Protein AF-0000000080189695 (afdb_homodimer)

InterPro domains:
  IPR000515 ABC transporter type 1, transmembrane domain MetI-like [PF00528] (113-312)
  IPR000515 ABC transporter type 1, transmembrane domain MetI-like [PS50928] (95-300)
  IPR000515 ABC transporter type 1, transmembrane domain MetI-like [cd06261] (98-298)
  IPR035906 MetI-like superfamily [G3DSA:1.10.3720.10] (83-314)
  IPR035906 MetI-like superfamily [SSF161098] (92-296)
  IPR045621 ABC transporter type 1, GsiC-like, N-terminal domain [PF19300] (1-76)

Structure (mmCIF, N/CA/C/O backbone):
data_AF-0000000080189695-model_v1
#
loop_
_entity.id
_entity.type
_entity.pdbx_description
1 polymer 'Peptide/nickel transport system permease protein'
#
loop_
_atom_site.group_PDB
_atom_site.id
_atom_site.type_symbol
_atom_site.label_atom_id
_atom_site.label_alt_id
_atom_site.label_comp_id
_atom_site.label_asym_id
_atom_site.label_entity_id
_atom_site.label_seq_id
_atom_site.pdbx_PDB_ins_code
_atom_site.Cartn_x
_atom_site.Cartn_y
_atom_site.Cartn_z
_atom_site.occupancy
_atom_site.B_iso_or_equiv
_atom_site.auth_seq_id
_atom_site.auth_comp_id
_atom_site.auth_asym_id
_atom_site.auth_atom_id
_atom_site.pdbx_PDB_model_num
ATOM 1 N N . MET A 1 1 ? -15.633 10.883 25.984 1 73.75 1 MET A N 1
ATOM 2 C CA . MET A 1 1 ? -14.945 9.695 25.484 1 73.75 1 MET A CA 1
ATOM 3 C C . MET A 1 1 ? -15.938 8.68 24.938 1 73.75 1 MET A C 1
ATOM 5 O O . MET A 1 1 ? -15.805 8.25 23.781 1 73.75 1 MET A O 1
ATOM 9 N N . TRP A 1 2 ? -17 8.398 25.734 1 78.5 2 TRP A N 1
ATOM 10 C CA . TRP A 1 2 ? -17.953 7.379 25.312 1 78.5 2 TRP A CA 1
ATOM 11 C C . TRP A 1 2 ? -18.719 7.836 24.062 1 78.5 2 TRP A C 1
ATOM 13 O O . TRP A 1 2 ? -18.984 7.039 23.156 1 78.5 2 TRP A O 1
ATOM 23 N N . ARG A 1 3 ? -19.047 9.078 24.062 1 78.56 3 ARG A N 1
ATOM 24 C CA . ARG A 1 3 ? -19.75 9.594 22.906 1 78.56 3 ARG A CA 1
ATOM 25 C C . ARG A 1 3 ? -18.875 9.555 21.656 1 78.56 3 ARG A C 1
ATOM 27 O O . ARG A 1 3 ? -19.344 9.258 20.562 1 78.56 3 ARG A O 1
ATOM 34 N N . TYR A 1 4 ? -17.625 9.828 21.953 1 77.44 4 TYR A N 1
ATOM 35 C CA . TYR A 1 4 ? -16.656 9.789 20.859 1 77.44 4 TYR A CA 1
ATOM 36 C C . TYR A 1 4 ? -16.484 8.375 20.328 1 77.44 4 TYR A C 1
ATOM 38 O O . TYR A 1 4 ? -16.516 8.156 19.109 1 77.44 4 TYR A O 1
ATOM 46 N N . ILE A 1 5 ? -16.422 7.496 21.188 1 80.31 5 ILE A N 1
ATOM 47 C CA . ILE A 1 5 ? -16.234 6.098 20.812 1 80.31 5 ILE A CA 1
ATOM 48 C C . ILE A 1 5 ? -17.484 5.582 20.109 1 80.31 5 ILE A C 1
ATOM 50 O O . ILE A 1 5 ? -17.391 4.848 19.125 1 80.31 5 ILE A O 1
ATOM 54 N N . ALA A 1 6 ? -18.625 6.02 20.625 1 85.06 6 ALA A N 1
ATOM 55 C CA . ALA A 1 6 ? -19.891 5.594 20.016 1 85.06 6 ALA A CA 1
ATOM 56 C C . ALA A 1 6 ? -20.016 6.133 18.594 1 85.06 6 ALA A C 1
ATOM 58 O O . ALA A 1 6 ? -20.469 5.418 17.688 1 85.06 6 ALA A O 1
ATOM 59 N N . LYS A 1 7 ? -19.625 7.324 18.438 1 82.94 7 LYS A N 1
ATOM 60 C CA . LYS A 1 7 ? -19.703 7.938 17.109 1 82.94 7 LYS A CA 1
ATOM 61 C C . LYS A 1 7 ? -18.75 7.258 16.141 1 82.94 7 LYS A C 1
ATOM 63 O O . LYS A 1 7 ? -19.109 6.984 14.992 1 82.94 7 LYS A O 1
ATOM 68 N N . ARG A 1 8 ? -17.609 6.98 16.641 1 80.75 8 ARG A N 1
ATOM 69 C CA . ARG A 1 8 ? -16.609 6.336 15.805 1 80.75 8 ARG A CA 1
ATOM 70 C C . ARG A 1 8 ? -17.016 4.906 15.469 1 80.75 8 ARG A C 1
ATOM 72 O O . ARG A 1 8 ? -16.781 4.434 14.352 1 80.75 8 ARG A O 1
ATOM 79 N N . THR A 1 9 ? -17.562 4.32 16.453 1 86.38 9 THR A N 1
ATOM 80 C CA . THR A 1 9 ? -18.031 2.957 16.234 1 86.38 9 THR A CA 1
ATOM 81 C C . THR A 1 9 ? -19.188 2.932 15.242 1 86.38 9 THR A C 1
ATOM 83 O O . THR A 1 9 ? -19.266 2.047 14.383 1 86.38 9 THR A O 1
ATOM 86 N N . GLY A 1 10 ? -20.125 3.859 15.367 1 87.19 10 GLY A N 1
ATOM 87 C CA . GLY A 1 10 ? -21.203 3.973 14.406 1 87.19 10 GLY A CA 1
ATOM 88 C C . GLY A 1 10 ? -20.734 4.18 12.984 1 87.19 10 GLY A C 1
ATOM 89 O O . GLY A 1 10 ? -21.25 3.559 12.055 1 87.19 10 GLY A O 1
ATOM 90 N N . HIS A 1 11 ? -19.734 4.988 12.828 1 83.06 11 HIS A N 1
ATOM 91 C CA . HIS A 1 11 ? -19.141 5.223 11.523 1 83.06 11 HIS A CA 1
ATOM 92 C C . HIS A 1 11 ? -18.5 3.955 10.977 1 83.06 11 HIS A C 1
ATOM 94 O O . HIS A 1 11 ? -18.625 3.646 9.789 1 83.06 11 HIS A O 1
ATOM 100 N N . ALA A 1 12 ? -17.812 3.311 11.852 1 86.31 12 ALA A N 1
ATOM 101 C CA . ALA A 1 12 ? -17.156 2.07 11.453 1 86.31 12 ALA A CA 1
ATOM 102 C C . ALA A 1 12 ? -18.172 1.032 10.984 1 86.31 12 ALA A C 1
ATOM 104 O O . ALA A 1 12 ? -17.938 0.348 9.984 1 86.31 12 ALA A O 1
ATOM 105 N N . ILE A 1 13 ? -19.219 0.946 11.695 1 89.25 13 ILE A N 1
ATOM 106 C CA . ILE A 1 13 ? -20.266 -0.007 11.352 1 89.25 13 ILE A CA 1
ATOM 107 C C . ILE A 1 13 ? -20.875 0.36 10 1 89.25 13 ILE A C 1
ATOM 109 O O . ILE A 1 13 ? -21.125 -0.514 9.164 1 89.25 13 ILE A O 1
ATOM 113 N N . PHE A 1 14 ? -21.078 1.557 9.773 1 89.5 14 PHE A N 1
ATOM 114 C CA . PHE A 1 14 ? -21.656 2.02 8.516 1 89.5 14 PHE A CA 1
ATOM 115 C C . PHE A 1 14 ? -20.719 1.722 7.355 1 89.5 14 PHE A C 1
ATOM 117 O O . PHE A 1 14 ? -21.156 1.272 6.293 1 89.5 14 PHE A O 1
ATOM 124 N N . VAL A 1 15 ? -19.5 1.982 7.578 1 86.81 15 VAL A N 1
ATOM 125 C CA . VAL A 1 15 ? -18.516 1.714 6.547 1 86.81 15 VAL A CA 1
ATOM 126 C C . VAL A 1 15 ? -18.469 0.219 6.238 1 86.81 15 VAL A C 1
ATOM 128 O O . VAL A 1 15 ? -18.422 -0.181 5.074 1 86.81 15 VAL A O 1
ATOM 131 N N . MET A 1 16 ? -18.484 -0.582 7.281 1 90.81 16 MET A N 1
ATOM 132 C CA . MET A 1 16 ? -18.469 -2.029 7.086 1 90.81 16 MET A CA 1
ATOM 133 C C . MET A 1 16 ? -19.703 -2.484 6.312 1 90.81 16 MET A C 1
ATOM 135 O O . MET A 1 16 ? -19.625 -3.404 5.496 1 90.81 16 MET A O 1
ATOM 139 N N . TRP A 1 17 ? -20.766 -1.904 6.648 1 92.75 17 TRP A N 1
ATOM 140 C CA . TRP A 1 17 ? -21.984 -2.227 5.922 1 92.75 17 TRP A CA 1
ATOM 141 C C . TRP A 1 17 ? -21.859 -1.871 4.445 1 92.75 17 TRP A C 1
ATOM 143 O O . TRP A 1 17 ? -22.281 -2.635 3.576 1 92.75 17 TRP A O 1
ATOM 153 N N . MET A 1 18 ? -21.312 -0.799 4.168 1 89.88 18 MET A N 1
ATOM 154 C CA . MET A 1 18 ? -21.109 -0.382 2.781 1 89.88 18 MET A CA 1
ATOM 155 C C . MET A 1 18 ? -20.172 -1.336 2.051 1 89.88 18 MET A C 1
ATOM 157 O O . MET A 1 18 ? -20.406 -1.673 0.888 1 89.88 18 MET A O 1
ATOM 161 N N . VAL A 1 19 ? -19.141 -1.688 2.721 1 89.31 19 VAL A N 1
ATOM 162 C CA . VAL A 1 19 ? -18.203 -2.641 2.133 1 89.31 19 VAL A CA 1
ATOM 163 C C . VAL A 1 19 ? -18.906 -3.971 1.88 1 89.31 19 VAL A C 1
ATOM 165 O O . VAL A 1 19 ? -18.75 -4.57 0.814 1 89.31 19 VAL A O 1
ATOM 168 N N . ALA A 1 20 ? -19.641 -4.398 2.855 1 91.81 20 ALA A N 1
ATOM 169 C CA . ALA A 1 20 ? -20.406 -5.641 2.717 1 91.81 20 ALA A CA 1
ATOM 170 C C . ALA A 1 20 ? -21.359 -5.574 1.525 1 91.81 20 ALA A C 1
ATOM 172 O O . ALA A 1 20 ? -21.469 -6.535 0.762 1 91.81 20 ALA A O 1
ATOM 173 N N . THR A 1 21 ? -22.016 -4.516 1.396 1 91.38 21 THR A N 1
ATOM 174 C CA . THR A 1 21 ? -22.953 -4.328 0.299 1 91.38 21 THR A CA 1
ATOM 175 C C . THR A 1 21 ? -22.234 -4.352 -1.045 1 91.38 21 THR A C 1
ATOM 177 O O . THR A 1 21 ? -22.703 -4.977 -1.997 1 91.38 21 THR A O 1
ATOM 180 N N . THR A 1 22 ? -21.141 -3.701 -1.065 1 87.12 22 THR A N 1
ATOM 181 C CA . THR A 1 22 ? -20.359 -3.66 -2.301 1 87.12 22 THR A CA 1
ATOM 182 C C . THR A 1 22 ? -19.875 -5.055 -2.676 1 87.12 22 THR A C 1
ATOM 184 O O . THR A 1 22 ? -19.922 -5.445 -3.846 1 87.12 22 THR A O 1
ATOM 187 N N . VAL A 1 23 ? -19.391 -5.766 -1.712 1 87.06 23 VAL A N 1
ATOM 188 C CA . VAL A 1 23 ? -18.891 -7.117 -1.943 1 87.06 23 VAL A CA 1
ATOM 189 C C . VAL A 1 23 ? -20.031 -8.016 -2.414 1 87.06 23 VAL A C 1
ATOM 191 O O . VAL A 1 23 ? -19.859 -8.812 -3.334 1 87.06 23 VAL A O 1
ATOM 194 N N . PHE A 1 24 ? -21.219 -7.926 -1.774 1 87.69 24 PHE A N 1
ATOM 195 C CA . PHE A 1 24 ? -22.391 -8.711 -2.137 1 87.69 24 PHE A CA 1
ATOM 196 C C . PHE A 1 24 ? -22.797 -8.438 -3.578 1 87.69 24 PHE A C 1
ATOM 198 O O . PHE A 1 24 ? -22.969 -9.367 -4.367 1 87.69 24 PHE A O 1
ATOM 205 N N . VAL A 1 25 ? -22.891 -7.215 -3.914 1 83.38 25 VAL A N 1
ATOM 206 C CA . VAL A 1 25 ? -23.359 -6.832 -5.246 1 83.38 25 VAL A CA 1
ATOM 207 C C . VAL A 1 25 ? -22.281 -7.172 -6.281 1 83.38 25 VAL A C 1
ATOM 209 O O . VAL A 1 25 ? -22.609 -7.652 -7.375 1 83.38 25 VAL A O 1
ATOM 212 N N . GLY A 1 26 ? -21.125 -6.883 -5.965 1 78.69 26 GLY A N 1
ATOM 213 C CA . GLY A 1 26 ? -20.031 -7.133 -6.891 1 78.69 26 GLY A CA 1
ATOM 214 C C . GLY A 1 26 ? -19.906 -8.594 -7.281 1 78.69 26 GLY A C 1
ATOM 215 O O . GLY A 1 26 ? -19.781 -8.922 -8.469 1 78.69 26 GLY A O 1
ATOM 216 N N . LEU A 1 27 ? -19.938 -9.406 -6.379 1 75.69 27 LEU A N 1
ATOM 217 C CA . LEU A 1 27 ? -19.719 -10.82 -6.645 1 75.69 27 LEU A CA 1
ATOM 218 C C . LEU A 1 27 ? -20.938 -11.445 -7.316 1 75.69 27 LEU A C 1
ATOM 220 O O . LEU A 1 27 ? -20.812 -12.414 -8.07 1 75.69 27 LEU A O 1
ATOM 224 N N . ARG A 1 28 ? -22.047 -10.969 -7.078 1 76.5 28 ARG A N 1
ATOM 225 C CA . ARG A 1 28 ? -23.266 -11.5 -7.703 1 76.5 28 ARG A CA 1
ATOM 226 C C . ARG A 1 28 ? -23.469 -10.898 -9.094 1 76.5 28 ARG A C 1
ATOM 228 O O . ARG A 1 28 ? -24.281 -11.391 -9.875 1 76.5 28 ARG A O 1
ATOM 235 N N . SER A 1 29 ? -22.656 -9.914 -9.352 1 73.5 29 SER A N 1
ATOM 236 C CA . SER A 1 29 ? -22.75 -9.312 -10.68 1 73.5 29 SER A CA 1
ATOM 237 C C . SER A 1 29 ? -21.828 -10.016 -11.664 1 73.5 29 SER A C 1
ATOM 239 O O . SER A 1 29 ? -21.797 -9.68 -12.852 1 73.5 29 SER A O 1
ATOM 241 N N . VAL A 1 30 ? -20.984 -10.938 -11.211 1 65.75 30 VAL A N 1
ATOM 242 C CA . VAL A 1 30 ? -20.078 -11.68 -12.086 1 65.75 30 VAL A CA 1
ATOM 243 C C . VAL A 1 30 ? -20.891 -12.555 -13.039 1 65.75 30 VAL A C 1
ATOM 245 O O . VAL A 1 30 ? -21.75 -13.32 -12.609 1 65.75 30 VAL A O 1
ATOM 248 N N . PRO A 1 31 ? -20.656 -12.234 -14.383 1 60.47 31 PRO A N 1
ATOM 249 C CA . PRO A 1 31 ? -21.391 -13.031 -15.375 1 60.47 31 PRO A CA 1
ATOM 250 C C . PRO A 1 31 ? -21.141 -14.531 -15.227 1 60.47 31 PRO A C 1
ATOM 252 O O . PRO A 1 31 ? -19.984 -14.953 -15.031 1 60.47 31 PRO A O 1
ATOM 255 N N . GLY A 1 32 ? -22.094 -15.406 -15.609 1 57.28 32 GLY A N 1
ATOM 256 C CA . GLY A 1 32 ? -22.094 -16.859 -15.5 1 57.28 32 GLY A CA 1
ATOM 257 C C . GLY A 1 32 ? -22.281 -17.344 -14.078 1 57.28 32 GLY A C 1
ATOM 258 O O . GLY A 1 32 ? -22.594 -18.516 -13.852 1 57.28 32 GLY A O 1
ATOM 259 N N . GLY A 1 33 ? -22.281 -16.359 -13.203 1 56.44 33 GLY A N 1
ATOM 260 C CA . GLY A 1 33 ? -22.656 -16.547 -11.805 1 56.44 33 GLY A CA 1
ATOM 261 C C . GLY A 1 33 ? -21.656 -17.375 -11.031 1 56.44 33 GLY A C 1
ATOM 262 O O . GLY A 1 33 ? -20.781 -18.016 -11.617 1 56.44 33 GLY A O 1
ATOM 263 N N . PRO A 1 34 ? -21.562 -17.156 -9.766 1 54.59 34 PRO A N 1
ATOM 264 C CA . PRO A 1 34 ? -20.672 -17.984 -8.938 1 54.59 34 PRO A CA 1
ATOM 265 C C . PRO A 1 34 ? -20.812 -19.469 -9.234 1 54.59 34 PRO A C 1
ATOM 267 O O . PRO A 1 34 ? -19.828 -20.219 -9.156 1 54.59 34 PRO A O 1
ATOM 270 N N . VAL A 1 35 ? -21.953 -19.688 -9.688 1 53.25 35 VAL A N 1
ATOM 271 C CA . VAL A 1 35 ? -22.25 -21.109 -9.875 1 53.25 35 VAL A CA 1
ATOM 272 C C . VAL A 1 35 ? -21.484 -21.641 -11.078 1 53.25 35 VAL A C 1
ATOM 274 O O . VAL A 1 35 ? -20.906 -22.734 -11.016 1 53.25 35 VAL A O 1
ATOM 277 N N . ARG A 1 36 ? -21.547 -20.906 -12.07 1 55.81 36 ARG A N 1
ATOM 278 C CA . ARG A 1 36 ? -20.812 -21.406 -13.234 1 55.81 36 ARG A CA 1
ATOM 279 C C . ARG A 1 36 ? -19.312 -21.375 -12.992 1 55.81 36 ARG A C 1
ATOM 281 O O . ARG A 1 36 ? -18.578 -22.234 -13.492 1 55.81 36 ARG A O 1
ATOM 288 N N . ALA A 1 37 ? -18.984 -20.438 -12.383 1 54.41 37 ALA A N 1
ATOM 289 C CA . ALA A 1 37 ? -17.562 -20.406 -12.031 1 54.41 37 ALA A CA 1
ATOM 290 C C . ALA A 1 37 ? -17.188 -21.594 -11.156 1 54.41 37 ALA A C 1
ATOM 292 O O . ALA A 1 37 ? -16.078 -22.109 -11.25 1 54.41 37 ALA A O 1
ATOM 293 N N . MET A 1 38 ? -18.141 -22.031 -10.312 1 52.19 38 MET A N 1
ATOM 294 C CA . MET A 1 38 ? -17.953 -23.141 -9.398 1 52.19 38 MET A CA 1
ATOM 295 C C . MET A 1 38 ? -17.984 -24.484 -10.141 1 52.19 38 MET A C 1
ATOM 297 O O . MET A 1 38 ? -17.203 -25.391 -9.836 1 52.19 38 MET A O 1
ATOM 301 N N . LEU A 1 39 ? -18.922 -24.562 -10.984 1 53.69 39 LEU A N 1
ATOM 302 C CA . LEU A 1 39 ? -19.172 -25.875 -11.586 1 53.69 39 LEU A CA 1
ATOM 303 C C . LEU A 1 39 ? -18.359 -26.047 -12.867 1 53.69 39 LEU A C 1
ATOM 305 O O . LEU A 1 39 ? -18.188 -27.172 -13.344 1 53.69 39 LEU A O 1
ATOM 309 N N . GLY A 1 40 ? -17.562 -24.984 -13.078 1 53.72 40 GLY A N 1
ATOM 310 C CA . GLY A 1 40 ? -16.828 -25.078 -14.328 1 53.72 40 GLY A CA 1
ATOM 311 C C . GLY A 1 40 ? -17.703 -24.984 -15.555 1 53.72 40 GLY A C 1
ATOM 312 O O . GLY A 1 40 ? -18.922 -25.047 -15.461 1 53.72 40 GLY A O 1
ATOM 313 N N . GLN A 1 41 ? -17.109 -24.719 -16.594 1 55.5 41 GLN A N 1
ATOM 314 C CA . GLN A 1 41 ? -17.781 -24.531 -17.891 1 55.5 41 GLN A CA 1
ATOM 315 C C . GLN A 1 41 ? -18.5 -25.812 -18.297 1 55.5 41 GLN A C 1
ATOM 317 O O . GLN A 1 41 ? -19.469 -25.75 -19.062 1 55.5 41 GLN A O 1
ATOM 322 N N . GLU A 1 42 ? -18.062 -26.875 -17.75 1 57.66 42 GLU A N 1
ATOM 323 C CA . GLU A 1 42 ? -18.609 -28.141 -18.234 1 57.66 42 GLU A CA 1
ATOM 324 C C . GLU A 1 42 ? -19.812 -28.578 -17.406 1 57.66 42 GLU A C 1
ATOM 326 O O . GLU A 1 42 ? -20.375 -29.656 -17.641 1 57.66 42 GLU A O 1
ATOM 331 N N . ALA A 1 43 ? -20.125 -27.797 -16.5 1 61.28 43 ALA A N 1
ATOM 332 C CA . ALA A 1 43 ? -21.234 -28.219 -15.648 1 61.28 43 ALA A CA 1
ATOM 333 C C . ALA A 1 43 ? -22.547 -28.219 -16.422 1 61.28 43 ALA A C 1
ATOM 335 O O . ALA A 1 43 ? -22.797 -27.328 -17.234 1 61.28 43 ALA A O 1
ATOM 336 N N . THR A 1 44 ? -23.219 -29.328 -16.297 1 68.38 44 THR A N 1
ATOM 337 C CA . THR A 1 44 ? -24.531 -29.438 -16.953 1 68.38 44 THR A CA 1
ATOM 338 C C . THR A 1 44 ? -25.484 -28.375 -16.422 1 68.38 44 THR A C 1
ATOM 340 O O . THR A 1 44 ? -25.359 -27.922 -15.289 1 68.38 44 THR A O 1
ATOM 343 N N . PRO A 1 45 ? -26.219 -27.891 -17.297 1 72.06 45 PRO A N 1
ATOM 344 C CA . PRO A 1 45 ? -27.219 -26.891 -16.906 1 72.06 45 PRO A CA 1
ATOM 345 C C . PRO A 1 45 ? -28.016 -27.297 -15.672 1 72.06 45 PRO A C 1
ATOM 347 O O . PRO A 1 45 ? -28.359 -26.453 -14.844 1 72.06 45 PRO A O 1
ATOM 350 N N . GLU A 1 46 ? 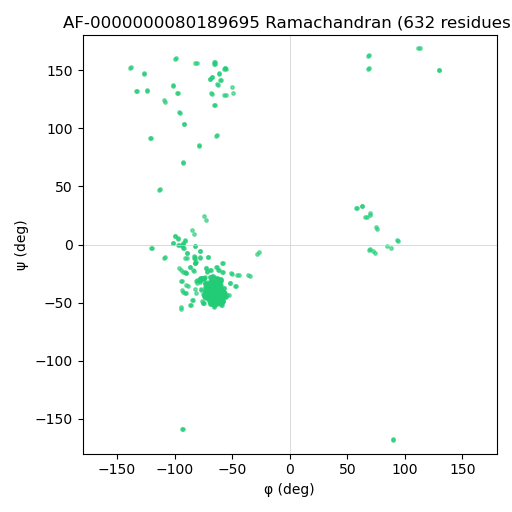-28.297 -28.547 -15.539 1 72.75 46 GLU A N 1
ATOM 351 C CA . GLU A 1 46 ? -29.062 -29.031 -14.391 1 72.75 46 GLU A CA 1
ATOM 352 C C . GLU A 1 46 ? -28.281 -28.859 -13.094 1 72.75 46 GLU A C 1
ATOM 354 O O . GLU A 1 46 ? -28.828 -28.453 -12.07 1 72.75 46 GLU A O 1
ATOM 359 N N . ALA A 1 47 ? -27.062 -29.188 -13.172 1 67.88 47 ALA A N 1
ATOM 360 C CA . ALA A 1 47 ? -26.203 -29.047 -11.992 1 67.88 47 ALA A CA 1
ATOM 361 C C . ALA A 1 47 ? -26.062 -27.594 -11.578 1 67.88 47 ALA A C 1
ATOM 363 O O . ALA A 1 47 ? -26.078 -27.266 -10.391 1 67.88 47 ALA A O 1
ATOM 364 N N . VAL A 1 48 ? -26.016 -26.797 -12.594 1 67.69 48 VAL A N 1
ATOM 365 C CA . VAL A 1 48 ? -25.891 -25.359 -12.344 1 67.69 48 VAL A CA 1
ATOM 366 C C . VAL A 1 48 ? -27.172 -24.844 -11.68 1 67.69 48 VAL A C 1
ATOM 368 O O . VAL A 1 48 ? -27.109 -24.094 -10.703 1 67.69 48 VAL A O 1
ATOM 371 N N . ALA A 1 49 ? -28.172 -25.359 -12.203 1 68.44 49 ALA A N 1
ATOM 372 C CA . ALA A 1 49 ? -29.469 -24.906 -11.68 1 68.44 49 ALA A CA 1
ATOM 373 C C . ALA A 1 49 ? -29.672 -25.406 -10.25 1 68.44 49 ALA A C 1
ATOM 375 O O . ALA A 1 49 ? -30.172 -24.672 -9.398 1 68.44 49 ALA A O 1
ATOM 376 N N . SER A 1 50 ? -29.344 -26.562 -9.984 1 68.75 50 SER A N 1
ATOM 377 C CA . SER A 1 50 ? -29.469 -27.125 -8.641 1 68.75 50 SER A CA 1
ATOM 378 C C . SER A 1 50 ? -28.609 -26.375 -7.637 1 68.75 50 SER A C 1
ATOM 380 O O . SER A 1 50 ? -29.062 -26.047 -6.539 1 68.75 50 SER A O 1
ATOM 382 N N . LEU A 1 51 ? -27.453 -26.078 -8.117 1 64.12 51 LEU A N 1
ATOM 383 C CA . LEU A 1 51 ? -26.547 -25.391 -7.215 1 64.12 51 LEU A CA 1
ATOM 384 C C . LEU A 1 51 ? -27 -23.953 -6.988 1 64.12 51 LEU A C 1
ATOM 386 O O . LEU A 1 51 ? -26.875 -23.422 -5.879 1 64.12 51 LEU A O 1
ATOM 390 N N . ARG A 1 52 ? -27.547 -23.453 -8.016 1 67.44 52 ARG A N 1
ATOM 391 C CA . ARG A 1 52 ? -28.078 -22.109 -7.883 1 67.44 52 ARG A CA 1
ATOM 392 C C . ARG A 1 52 ? -29.219 -22.062 -6.867 1 67.44 52 ARG A C 1
ATOM 394 O O . ARG A 1 52 ? -29.297 -21.141 -6.062 1 67.44 52 ARG A O 1
ATOM 401 N N . ALA A 1 53 ? -29.953 -23.047 -6.953 1 67.81 53 ALA A N 1
ATOM 402 C CA . ALA A 1 53 ? -31.078 -23.156 -6.02 1 67.81 53 ALA A CA 1
ATOM 403 C C . ALA A 1 53 ? -30.578 -23.406 -4.598 1 67.81 53 ALA A C 1
ATOM 405 O O . ALA A 1 53 ? -31.078 -22.812 -3.645 1 67.81 53 ALA A O 1
ATOM 406 N N . ASP A 1 54 ? -29.625 -24.188 -4.539 1 65.5 54 ASP A N 1
ATOM 407 C CA . ASP A 1 54 ? -29.078 -24.516 -3.229 1 65.5 54 ASP A CA 1
ATOM 408 C C . ASP A 1 54 ? -28.438 -23.297 -2.568 1 65.5 54 ASP A C 1
ATOM 410 O O . ASP A 1 54 ? -28.516 -23.141 -1.349 1 65.5 54 ASP A O 1
ATOM 414 N N . LEU A 1 55 ? -28 -22.469 -3.455 1 64.19 55 LEU A N 1
ATOM 415 C CA . LEU A 1 55 ? -27.281 -21.312 -2.922 1 64.19 55 LEU A CA 1
ATOM 416 C C . LEU A 1 55 ? -28.203 -20.094 -2.822 1 64.19 55 LEU A C 1
ATOM 418 O O . LEU A 1 55 ? -27.781 -19.031 -2.357 1 64.19 55 LEU A O 1
ATOM 422 N N . GLY A 1 56 ? -29.5 -20.422 -3.148 1 65.81 56 GLY A N 1
ATOM 423 C CA . GLY A 1 56 ? -30.5 -19.375 -3.068 1 65.81 56 GLY A CA 1
ATOM 424 C C . GLY A 1 56 ? -30.281 -18.266 -4.078 1 65.81 56 GLY A C 1
ATOM 425 O O . GLY A 1 56 ? -30.703 -17.125 -3.857 1 65.81 56 GLY A O 1
ATOM 426 N N . LEU A 1 57 ? -29.625 -18.578 -5.105 1 66.12 57 LEU A N 1
ATOM 427 C CA . LEU A 1 57 ? -29.297 -17.547 -6.094 1 66.12 57 LEU A CA 1
ATOM 428 C C . LEU A 1 57 ? -30.469 -17.297 -7.039 1 66.12 57 LEU A C 1
ATOM 430 O O . LEU A 1 57 ? -30.422 -16.375 -7.84 1 66.12 57 LEU A O 1
ATOM 434 N N . ASP A 1 58 ? -31.516 -18.094 -6.773 1 73.81 58 ASP A N 1
ATOM 435 C CA . ASP A 1 58 ? -32.75 -17.938 -7.57 1 73.81 58 ASP A CA 1
ATOM 436 C C . ASP A 1 58 ? -33.688 -16.922 -6.934 1 73.81 58 ASP A C 1
ATOM 438 O O . ASP A 1 58 ? -34.625 -16.453 -7.574 1 73.81 58 ASP A O 1
ATOM 442 N N . GLN A 1 59 ? -33.375 -16.609 -5.832 1 78.75 59 GLN A N 1
ATOM 443 C CA . GLN A 1 59 ? -34.219 -15.641 -5.133 1 78.75 59 GLN A CA 1
ATOM 444 C C . GLN A 1 59 ? -33.875 -14.211 -5.555 1 78.75 59 GLN A C 1
ATOM 446 O O . GLN A 1 59 ? -32.781 -13.969 -6.098 1 78.75 59 GLN A O 1
ATOM 451 N N . PRO A 1 60 ? -34.844 -13.367 -5.375 1 85 60 PRO A N 1
ATOM 452 C CA . PRO A 1 60 ? -34.531 -11.961 -5.652 1 85 60 PRO A CA 1
ATOM 453 C C . PRO A 1 60 ? -33.344 -11.453 -4.855 1 85 60 PRO A C 1
ATOM 455 O O . PRO A 1 60 ? -33.094 -11.938 -3.75 1 85 60 PRO A O 1
ATOM 458 N N . LEU A 1 61 ? -32.688 -10.555 -5.352 1 84.88 61 LEU A N 1
ATOM 459 C CA . LEU A 1 61 ? -31.422 -10.055 -4.82 1 84.88 61 LEU A CA 1
ATOM 460 C C . LEU A 1 61 ? -31.594 -9.531 -3.398 1 84.88 61 LEU A C 1
ATOM 462 O O . LEU A 1 61 ? -30.719 -9.703 -2.553 1 84.88 61 LEU A O 1
ATOM 466 N N . HIS A 1 62 ? -32.75 -8.844 -3.186 1 88.88 62 HIS A N 1
ATOM 467 C CA . HIS A 1 62 ? -32.938 -8.273 -1.857 1 88.88 62 HIS A CA 1
ATOM 468 C C . HIS A 1 62 ? -33.094 -9.367 -0.805 1 88.88 62 HIS A C 1
ATOM 470 O O . HIS A 1 62 ? -32.688 -9.195 0.339 1 88.88 62 HIS A O 1
ATOM 476 N N . VAL A 1 63 ? -33.688 -10.516 -1.148 1 89.44 63 VAL A N 1
ATOM 477 C CA . VAL A 1 63 ? -33.812 -11.641 -0.228 1 89.44 63 VAL A CA 1
ATOM 478 C C . VAL A 1 63 ? -32.438 -12.281 0.006 1 89.44 63 VAL A C 1
ATOM 480 O O . VAL A 1 63 ? -32.094 -12.617 1.14 1 89.44 63 VAL A O 1
ATOM 483 N N . GLN A 1 64 ? -31.703 -12.414 -1.055 1 87.88 64 GLN A N 1
ATOM 484 C CA . GLN A 1 64 ? -30.344 -12.945 -0.938 1 87.88 64 GLN A CA 1
ATOM 485 C C . GLN A 1 64 ? -29.484 -12.078 -0.011 1 87.88 64 GLN A C 1
ATOM 487 O O . GLN A 1 64 ? -28.703 -12.602 0.784 1 87.88 64 GLN A O 1
ATOM 492 N N . TYR A 1 65 ? -29.75 -10.812 -0.195 1 91.38 65 TYR A N 1
ATOM 493 C CA . TYR A 1 65 ? -28.969 -9.859 0.592 1 91.38 65 TYR A CA 1
ATOM 494 C C . TYR A 1 65 ? -29.281 -10.008 2.078 1 91.38 65 TYR A C 1
ATOM 496 O O . TYR A 1 65 ? -28.359 -10.086 2.9 1 91.38 65 TYR A O 1
ATOM 504 N N . VAL A 1 66 ? -30.516 -10.062 2.434 1 91.81 66 VAL A N 1
ATOM 505 C CA . VAL A 1 66 ? -30.938 -10.141 3.828 1 91.81 66 VAL A CA 1
ATOM 506 C C . VAL A 1 66 ? -30.516 -11.484 4.422 1 91.81 66 VAL A C 1
ATOM 508 O O . VAL A 1 66 ? -30.047 -11.539 5.562 1 91.81 66 VAL A O 1
ATOM 511 N N . ASP A 1 67 ? -30.641 -12.516 3.664 1 88.62 67 ASP A N 1
ATOM 512 C CA . ASP A 1 67 ? -30.234 -13.844 4.125 1 88.62 67 ASP A CA 1
ATOM 513 C C . ASP A 1 67 ? -28.719 -13.914 4.344 1 88.62 67 ASP A C 1
ATOM 515 O O . ASP A 1 67 ? -28.266 -14.477 5.34 1 88.62 67 ASP A O 1
ATOM 519 N N . TRP A 1 68 ? -28.062 -13.375 3.391 1 89.06 68 TRP A N 1
ATOM 520 C CA . TRP A 1 68 ? -26.609 -13.367 3.455 1 89.06 68 TRP A CA 1
ATOM 521 C C . TRP A 1 68 ? -26.125 -12.555 4.648 1 89.06 68 TRP A C 1
ATOM 523 O O . TRP A 1 68 ? -25.297 -13.023 5.43 1 89.06 68 TRP A O 1
ATOM 533 N N . LEU A 1 69 ? -26.656 -11.367 4.766 1 92.38 69 LEU A N 1
ATOM 534 C CA . LEU A 1 69 ? -26.281 -10.508 5.883 1 92.38 69 LEU A CA 1
ATOM 535 C C . LEU A 1 69 ? -26.672 -11.133 7.211 1 92.38 69 LEU A C 1
ATOM 537 O O . LEU A 1 69 ? -25.938 -11.055 8.188 1 92.38 69 LEU A O 1
ATOM 541 N N . GLY A 1 70 ? -27.859 -11.672 7.246 1 90.5 70 GLY A N 1
ATOM 542 C CA . GLY A 1 70 ? -28.312 -12.359 8.438 1 90.5 70 GLY A CA 1
ATOM 543 C C . GLY A 1 70 ? -27.453 -13.547 8.82 1 90.5 70 GLY A C 1
ATOM 544 O O . GLY A 1 70 ? -27.172 -13.766 10 1 90.5 70 GLY A O 1
ATOM 545 N N . GLY A 1 71 ? -27.109 -14.352 7.906 1 89.62 71 GLY A N 1
ATOM 546 C CA . GLY A 1 71 ? -26.203 -15.461 8.141 1 89.62 71 GLY A CA 1
ATOM 547 C C . GLY A 1 71 ? -24.859 -15.031 8.703 1 89.62 71 GLY A C 1
ATOM 548 O O . GLY A 1 71 ? -24.359 -15.625 9.656 1 89.62 71 GLY A O 1
ATOM 549 N N . MET A 1 72 ? -24.359 -14.016 8.164 1 88.81 72 MET A N 1
ATOM 550 C CA . MET A 1 72 ? -23.062 -13.5 8.617 1 88.81 72 MET A CA 1
ATOM 551 C C . MET A 1 72 ? -23.156 -13.039 10.07 1 88.81 72 MET A C 1
ATOM 553 O O . MET A 1 72 ? -22.234 -13.281 10.859 1 88.81 72 MET A O 1
ATOM 557 N N . LEU A 1 73 ? -24.219 -12.383 10.359 1 89.75 73 LEU A N 1
ATOM 558 C CA . LEU A 1 73 ? -24.391 -11.852 11.711 1 89.75 73 LEU A CA 1
ATOM 559 C C . LEU A 1 73 ? -24.594 -12.977 12.719 1 89.75 73 LEU A C 1
ATOM 561 O O . LEU A 1 73 ? -24.297 -12.82 13.898 1 89.75 73 LEU A O 1
ATOM 565 N N . SER A 1 74 ? -25.031 -14.125 12.211 1 90.94 74 SER A N 1
ATOM 566 C CA . SER A 1 74 ? -25.266 -15.273 13.086 1 90.94 74 SER A CA 1
ATOM 567 C C . SER A 1 74 ? -24.062 -16.219 13.086 1 90.94 74 SER A C 1
ATOM 569 O O . SER A 1 74 ? -24.109 -17.281 13.711 1 90.94 74 SER A O 1
ATOM 571 N N . GLY A 1 75 ? -23.078 -15.852 12.336 1 88 75 GLY A N 1
ATOM 572 C CA . GLY A 1 75 ? -21.859 -16.656 12.328 1 88 75 GLY A CA 1
ATOM 573 C C . GLY A 1 75 ? -21.844 -17.703 11.234 1 88 75 GLY A C 1
ATOM 574 O O . GLY A 1 75 ? -20.953 -18.547 11.195 1 88 75 GLY A O 1
ATOM 575 N N . ASP A 1 76 ? -22.828 -17.688 10.453 1 90.38 76 ASP A N 1
ATOM 576 C CA . ASP A 1 76 ? -22.859 -18.594 9.305 1 90.38 76 ASP A CA 1
ATOM 577 C C . ASP A 1 76 ? -22.266 -17.922 8.07 1 90.38 76 ASP A C 1
ATOM 579 O O . ASP A 1 76 ? -22.953 -17.188 7.359 1 90.38 76 ASP A O 1
ATOM 583 N N . PHE A 1 77 ? -21.125 -18.297 7.785 1 90.56 77 PHE A N 1
ATOM 584 C CA . PHE A 1 77 ? -20.406 -17.672 6.684 1 90.56 77 PHE A CA 1
ATOM 585 C C . PHE A 1 77 ? -20.453 -18.547 5.434 1 90.56 77 PHE A C 1
ATOM 587 O O . PHE A 1 77 ? -19.875 -18.188 4.402 1 90.56 77 PHE A O 1
ATOM 594 N N . GLY A 1 78 ? -21.141 -19.656 5.59 1 87.62 78 GLY A N 1
ATOM 595 C CA . GLY A 1 78 ? -21.25 -20.578 4.457 1 87.62 78 GLY A CA 1
ATOM 596 C C . GLY A 1 78 ? -20.141 -21.609 4.414 1 87.62 78 GLY A C 1
ATOM 597 O O . GLY A 1 78 ? -19.484 -21.859 5.426 1 87.62 78 GLY A O 1
ATOM 598 N N . ARG A 1 79 ? -20.078 -22.297 3.215 1 87.75 79 ARG A N 1
ATOM 599 C CA . ARG A 1 79 ? -19.094 -23.359 3.033 1 87.75 79 ARG A CA 1
ATOM 600 C C . ARG A 1 79 ? -18.266 -23.125 1.78 1 87.75 79 ARG A C 1
ATOM 602 O O . ARG A 1 79 ? -18.734 -22.5 0.822 1 87.75 79 ARG A O 1
ATOM 609 N N . SER A 1 80 ? -17.031 -23.578 1.946 1 87.25 80 SER A N 1
ATOM 610 C CA . SER A 1 80 ? -16.125 -23.531 0.796 1 87.25 80 SER A CA 1
ATOM 611 C C . SER A 1 80 ? -16.641 -24.406 -0.343 1 87.25 80 SER A C 1
ATOM 613 O O . SER A 1 80 ? -17.078 -25.531 -0.115 1 87.25 80 SER A O 1
ATOM 615 N N . ILE A 1 81 ? -16.516 -23.797 -1.492 1 77.81 81 ILE A N 1
ATOM 616 C CA . ILE A 1 81 ? -16.953 -24.531 -2.674 1 77.81 81 ILE A CA 1
ATOM 617 C C . ILE A 1 81 ? -15.93 -25.609 -3.029 1 77.81 81 ILE A C 1
ATOM 619 O O . ILE A 1 81 ? -16.281 -26.672 -3.551 1 77.81 81 ILE A O 1
ATOM 623 N N . THR A 1 82 ? -14.734 -25.359 -2.719 1 80.25 82 THR A N 1
ATOM 624 C CA . THR A 1 82 ? -13.664 -26.25 -3.148 1 80.25 82 THR A CA 1
ATOM 625 C C . THR A 1 82 ? -13.359 -27.281 -2.074 1 80.25 82 THR A C 1
ATOM 627 O O . THR A 1 82 ? -13.125 -28.453 -2.387 1 80.25 82 THR A O 1
ATOM 630 N N . SER A 1 83 ? -13.352 -26.984 -0.851 1 82.5 83 SER A N 1
ATOM 631 C CA . SER A 1 83 ? -12.938 -27.906 0.198 1 82.5 83 SER A CA 1
ATOM 632 C C . SER A 1 83 ? -14.125 -28.375 1.031 1 82.5 83 SER A C 1
ATOM 634 O O . SER A 1 83 ? -14.008 -29.297 1.836 1 82.5 83 SER A O 1
ATOM 636 N N . SER A 1 84 ? -15.258 -27.797 0.923 1 85.5 84 SER A N 1
ATOM 637 C CA . SER A 1 84 ? -16.484 -28.109 1.662 1 85.5 84 SER A CA 1
ATOM 638 C C . SER A 1 84 ? -16.344 -27.719 3.131 1 85.5 84 SER A C 1
ATOM 640 O O . SER A 1 84 ? -17.312 -27.812 3.893 1 85.5 84 SER A O 1
ATOM 642 N N . GLU A 1 85 ? -15.219 -27.281 3.496 1 91.5 85 GLU A N 1
ATOM 643 C CA . GLU A 1 85 ? -15.055 -26.766 4.852 1 91.5 85 GLU A CA 1
ATOM 644 C C . GLU A 1 85 ? -15.883 -25.5 5.066 1 91.5 85 GLU A C 1
ATOM 646 O O . GLU A 1 85 ? -16.234 -24.812 4.105 1 91.5 85 GLU A O 1
ATOM 651 N N . THR A 1 86 ? -16.188 -25.312 6.375 1 93.81 86 THR A N 1
ATOM 652 C CA . THR A 1 86 ? -16.891 -24.078 6.66 1 93.81 86 THR A CA 1
ATOM 653 C C . THR A 1 86 ? -15.961 -22.875 6.461 1 93.81 86 THR A C 1
ATOM 655 O O . THR A 1 86 ? -14.766 -22.938 6.766 1 93.81 86 THR A O 1
ATOM 658 N N . VAL A 1 87 ? -16.516 -21.828 5.941 1 94.25 87 VAL A N 1
ATOM 659 C CA . VAL A 1 87 ? -15.742 -20.609 5.727 1 94.25 87 VAL A CA 1
ATOM 660 C C . VAL A 1 87 ? -15.25 -20.062 7.066 1 94.25 87 VAL A C 1
ATOM 662 O O . VAL A 1 87 ? -14.141 -19.531 7.152 1 94.25 87 VAL A O 1
ATOM 665 N N . GLY A 1 88 ? -16.047 -20.266 8.07 1 94.5 88 GLY A N 1
ATOM 666 C CA . GLY A 1 88 ? -15.656 -19.859 9.406 1 94.5 88 GLY A CA 1
ATOM 667 C C . GLY A 1 88 ? -14.367 -20.5 9.883 1 94.5 88 GLY A C 1
ATOM 668 O O . GLY A 1 88 ? -13.523 -19.844 10.492 1 94.5 88 GLY A O 1
ATOM 669 N N . ALA A 1 89 ? -14.234 -21.719 9.609 1 94.44 89 ALA A N 1
ATOM 670 C CA . ALA A 1 89 ? -13.023 -22.438 10.008 1 94.44 89 ALA A CA 1
ATOM 671 C C . ALA A 1 89 ? -11.805 -21.938 9.234 1 94.44 89 ALA A C 1
ATOM 673 O O . ALA A 1 89 ? -10.727 -21.797 9.805 1 94.44 89 ALA A O 1
ATOM 674 N N . LEU A 1 90 ? -12 -21.703 8 1 94.19 90 LEU A N 1
ATOM 675 C CA . LEU A 1 90 ? -10.914 -21.219 7.156 1 94.19 90 LEU A CA 1
ATOM 676 C C . LEU A 1 90 ? -10.438 -19.844 7.613 1 94.19 90 LEU A C 1
ATOM 678 O O . LEU A 1 90 ? -9.234 -19.625 7.773 1 94.19 90 LEU A O 1
ATOM 682 N N . ILE A 1 91 ? -11.375 -19.047 7.898 1 94.69 91 ILE A N 1
ATOM 683 C CA . ILE A 1 91 ? -11.039 -17.688 8.312 1 94.69 91 ILE A CA 1
ATOM 684 C C . ILE A 1 91 ? -10.477 -17.703 9.734 1 94.69 91 ILE A C 1
ATOM 686 O O . ILE A 1 91 ? -9.594 -16.922 10.07 1 94.69 91 ILE A O 1
ATOM 690 N N . GLY A 1 92 ? -11.008 -18.547 10.547 1 94.44 92 GLY A N 1
ATOM 691 C CA . GLY A 1 92 ? -10.516 -18.672 11.906 1 94.44 92 GLY A CA 1
ATOM 692 C C . GLY A 1 92 ? -9.055 -19.109 11.977 1 94.44 92 GLY A C 1
ATOM 693 O O . GLY A 1 92 ? -8.328 -18.703 12.883 1 94.44 92 GLY A O 1
ATOM 694 N N . SER A 1 93 ? -8.672 -19.844 11.086 1 93.94 93 SER A N 1
ATOM 695 C CA . SER A 1 93 ? -7.289 -20.312 11.023 1 93.94 93 SER A CA 1
ATOM 696 C C . SER A 1 93 ? -6.375 -19.266 10.406 1 93.94 93 SER A C 1
ATOM 698 O O . SER A 1 93 ? -5.203 -19.156 10.773 1 93.94 93 SER A O 1
ATOM 700 N N . ALA A 1 94 ? -6.844 -18.484 9.516 1 95.69 94 ALA A N 1
ATOM 701 C CA . ALA A 1 94 ? -6.043 -17.547 8.734 1 95.69 94 ALA A CA 1
ATOM 702 C C . ALA A 1 94 ? -5.945 -16.203 9.43 1 95.69 94 ALA A C 1
ATOM 704 O O . ALA A 1 94 ? -4.879 -15.578 9.453 1 95.69 94 ALA A O 1
ATOM 705 N N . ALA A 1 95 ? -6.965 -15.805 10.086 1 95.38 95 ALA A N 1
ATOM 706 C CA . ALA A 1 95 ? -7.109 -14.438 10.578 1 95.38 95 ALA A CA 1
ATOM 707 C C . ALA A 1 95 ? -6.055 -14.109 11.633 1 95.38 95 ALA A C 1
ATOM 709 O O . ALA A 1 95 ? -5.426 -13.055 11.594 1 95.38 95 ALA A O 1
ATOM 710 N N . PRO A 1 96 ? -5.852 -14.984 12.578 1 96 96 PRO A N 1
ATOM 711 C CA . PRO A 1 96 ? -4.871 -14.641 13.617 1 96 96 PRO A CA 1
ATOM 712 C C . PRO A 1 96 ? -3.473 -14.406 13.047 1 96 96 PRO A C 1
ATOM 714 O O . PRO A 1 96 ? -2.707 -13.609 13.586 1 96 96 PRO A O 1
ATOM 717 N N . LYS A 1 97 ? -3.178 -15.055 11.992 1 96.62 97 LYS A N 1
ATOM 718 C CA . LYS A 1 97 ? -1.86 -14.914 11.375 1 96.62 97 LYS A CA 1
ATOM 719 C C . LYS A 1 97 ? -1.674 -13.516 10.789 1 96.62 97 LYS A C 1
ATOM 721 O O . LYS A 1 97 ? -0.694 -12.836 11.094 1 96.62 97 LYS A O 1
ATOM 726 N N . THR A 1 98 ? -2.639 -13.078 10.008 1 95.06 98 THR A N 1
ATOM 727 C CA . THR A 1 98 ? -2.582 -11.758 9.406 1 95.06 98 THR A CA 1
ATOM 728 C C . THR A 1 98 ? -2.66 -10.672 10.469 1 95.06 98 THR A C 1
ATOM 730 O O . THR A 1 98 ? -1.926 -9.68 10.414 1 95.06 98 THR A O 1
ATOM 733 N N . VAL A 1 99 ? -3.482 -10.875 11.461 1 94.81 99 VAL A N 1
ATOM 734 C CA . VAL A 1 99 ? -3.645 -9.883 12.516 1 94.81 99 VAL A CA 1
ATOM 735 C C . VAL A 1 99 ? -2.342 -9.75 13.305 1 94.81 99 VAL A C 1
ATOM 737 O O . VAL A 1 99 ? -1.934 -8.641 13.656 1 94.81 99 VAL A O 1
ATOM 740 N N . SER A 1 100 ? -1.732 -10.836 13.594 1 96.5 100 SER A N 1
ATOM 741 C CA . SER A 1 100 ? -0.48 -10.828 14.344 1 96.5 100 SER A CA 1
ATOM 742 C C . SER A 1 100 ? 0.609 -10.062 13.602 1 96.5 100 SER A C 1
ATOM 744 O O . SER A 1 100 ? 1.301 -9.227 14.188 1 96.5 100 SER A O 1
ATOM 746 N N . ILE A 1 101 ? 0.734 -10.32 12.367 1 95.62 101 ILE A N 1
ATOM 747 C CA . ILE A 1 101 ? 1.754 -9.68 11.539 1 95.62 101 ILE A CA 1
ATOM 748 C C . ILE A 1 101 ? 1.474 -8.188 11.438 1 95.62 101 ILE A C 1
ATOM 750 O O . ILE A 1 101 ? 2.367 -7.363 11.656 1 95.62 101 ILE A O 1
ATOM 754 N N . ALA A 1 102 ? 0.23 -7.855 11.148 1 94.88 102 ALA A N 1
ATOM 755 C CA . ALA A 1 102 ? -0.167 -6.461 10.977 1 94.88 102 ALA A CA 1
ATOM 756 C C . ALA A 1 102 ? -0.02 -5.684 12.281 1 94.88 102 ALA A C 1
ATOM 758 O O . ALA A 1 102 ? 0.522 -4.578 12.297 1 94.88 102 ALA A O 1
ATOM 759 N N . ALA A 1 103 ? -0.522 -6.297 13.352 1 93.69 103 ALA A N 1
ATOM 760 C CA . ALA A 1 103 ? -0.459 -5.625 14.648 1 93.69 103 ALA A CA 1
ATOM 761 C C . ALA A 1 103 ? 0.987 -5.391 15.07 1 93.69 103 ALA A C 1
ATOM 763 O O . ALA A 1 103 ? 1.336 -4.305 15.539 1 93.69 103 ALA A O 1
ATOM 764 N N . PHE A 1 104 ? 1.764 -6.387 14.938 1 95.75 104 PHE A N 1
ATOM 765 C CA . PHE A 1 104 ? 3.174 -6.25 15.281 1 95.75 104 PHE A CA 1
ATOM 766 C C . PHE A 1 104 ? 3.842 -5.188 14.414 1 95.75 104 PHE A C 1
ATOM 768 O O . PHE A 1 104 ? 4.602 -4.359 14.922 1 95.75 104 PHE A O 1
ATOM 775 N N . GLY A 1 105 ? 3.602 -5.223 13.125 1 95.88 105 GLY A N 1
ATOM 776 C CA . GLY A 1 105 ? 4.164 -4.238 12.211 1 95.88 105 GLY A CA 1
ATOM 777 C C . GLY A 1 105 ? 3.791 -2.814 12.57 1 95.88 105 GLY A C 1
ATOM 778 O O . GLY A 1 105 ? 4.641 -1.92 12.547 1 95.88 105 GLY A O 1
ATOM 779 N N . VAL A 1 106 ? 2.572 -2.611 12.961 1 94.12 106 VAL A N 1
ATOM 780 C CA . VAL A 1 106 ? 2.082 -1.274 13.281 1 94.12 106 VAL A CA 1
ATOM 781 C C . VAL A 1 106 ? 2.709 -0.792 14.586 1 94.12 106 VAL A C 1
ATOM 783 O O . VAL A 1 106 ? 3.184 0.343 14.672 1 94.12 106 VAL A O 1
ATOM 786 N N . VAL A 1 107 ? 2.688 -1.655 15.562 1 93.75 107 VAL A N 1
ATOM 787 C CA . VAL A 1 107 ? 3.23 -1.286 16.859 1 93.75 107 VAL A CA 1
ATOM 788 C C . VAL A 1 107 ? 4.715 -0.958 16.734 1 93.75 107 VAL A C 1
ATOM 790 O O . VAL A 1 107 ? 5.176 0.078 17.219 1 93.75 107 VAL A O 1
ATOM 793 N N . LEU A 1 108 ? 5.406 -1.794 16.078 1 95.31 108 LEU A N 1
ATOM 794 C CA . LEU A 1 108 ? 6.828 -1.554 15.859 1 95.31 108 LEU A CA 1
ATOM 795 C C . LEU A 1 108 ? 7.043 -0.308 15.008 1 95.31 108 LEU A C 1
ATOM 797 O O . LEU A 1 108 ? 7.945 0.489 15.281 1 95.31 108 LEU A O 1
ATOM 801 N N . GLY A 1 109 ? 6.258 -0.213 13.969 1 95.06 109 GLY A N 1
ATOM 802 C CA . GLY A 1 109 ? 6.352 0.946 13.094 1 95.06 109 GLY A CA 1
ATOM 803 C C . GLY A 1 109 ? 6.172 2.262 13.828 1 95.06 109 GLY A C 1
ATOM 804 O O . GLY A 1 109 ? 6.961 3.191 13.648 1 95.06 109 GLY A O 1
ATOM 805 N N . LEU A 1 110 ? 5.188 2.316 14.688 1 92.94 110 LEU A N 1
ATOM 806 C CA . LEU A 1 110 ? 4.941 3.533 15.453 1 92.94 110 LEU A CA 1
ATOM 807 C C . LEU A 1 110 ? 6.059 3.779 16.453 1 92.94 110 LEU A C 1
ATOM 809 O O . LEU A 1 110 ? 6.473 4.922 16.656 1 92.94 110 LEU A O 1
ATOM 813 N N . ALA A 1 111 ? 6.504 2.74 17.094 1 94.94 111 ALA A N 1
ATOM 814 C CA . ALA A 1 111 ? 7.574 2.842 18.078 1 94.94 111 ALA A CA 1
ATOM 815 C C . ALA A 1 111 ? 8.844 3.406 17.453 1 94.94 111 ALA A C 1
ATOM 817 O O . ALA A 1 111 ? 9.602 4.117 18.125 1 94.94 111 ALA A O 1
ATOM 818 N N . VAL A 1 112 ? 9.023 3.127 16.219 1 95.5 112 VAL A N 1
ATOM 819 C CA . VAL A 1 112 ? 10.227 3.586 15.523 1 95.5 112 VAL A CA 1
ATOM 820 C C . VAL A 1 112 ? 9.969 4.957 14.898 1 95.5 112 VAL A C 1
ATOM 822 O O . VAL A 1 112 ? 10.82 5.844 14.961 1 95.5 112 VAL A O 1
ATOM 825 N N . ALA A 1 113 ? 8.828 5.129 14.328 1 95.94 113 ALA A N 1
ATOM 826 C CA . ALA A 1 113 ? 8.516 6.293 13.5 1 95.94 113 ALA A CA 1
ATOM 827 C C . ALA A 1 113 ? 8.469 7.566 14.344 1 95.94 113 ALA A C 1
ATOM 829 O O . ALA A 1 113 ? 8.984 8.609 13.938 1 95.94 113 ALA A O 1
ATOM 830 N N . ILE A 1 114 ? 7.84 7.508 15.484 1 92.88 114 ILE A N 1
ATOM 831 C CA . ILE A 1 114 ? 7.629 8.695 16.297 1 92.88 114 ILE A CA 1
ATOM 832 C C . ILE A 1 114 ? 8.969 9.227 16.797 1 92.88 114 ILE A C 1
ATOM 834 O O . ILE A 1 114 ? 9.328 10.383 16.531 1 92.88 114 ILE A O 1
ATOM 838 N N . PRO A 1 115 ? 9.812 8.383 17.422 1 94.81 115 PRO A N 1
ATOM 839 C CA . PRO A 1 115 ? 11.125 8.891 17.812 1 94.81 115 PRO A CA 1
ATOM 840 C C . PRO A 1 115 ? 11.984 9.328 16.625 1 94.81 115 PRO A C 1
ATOM 842 O O . PRO A 1 115 ? 12.672 10.344 16.703 1 94.81 115 PRO A O 1
ATOM 845 N N . ALA A 1 116 ? 11.961 8.602 15.578 1 95.06 116 ALA A N 1
ATOM 846 C CA . ALA A 1 116 ? 12.766 8.938 14.406 1 95.06 116 ALA A CA 1
ATOM 847 C C . ALA A 1 116 ? 12.328 10.273 13.805 1 95.06 116 ALA A C 1
ATOM 849 O O . ALA A 1 116 ? 13.172 11.086 13.414 1 95.06 116 ALA A O 1
ATOM 850 N N . GLY A 1 117 ? 11.023 10.477 13.719 1 94.25 117 GLY A N 1
ATOM 851 C CA . GLY A 1 117 ? 10.516 11.75 13.227 1 94.25 117 GLY A CA 1
ATOM 852 C C . GLY A 1 117 ? 10.891 12.922 14.117 1 94.25 117 GLY A C 1
ATOM 853 O O . GLY A 1 117 ? 11.234 13.992 13.617 1 94.25 117 GLY A O 1
ATOM 854 N N . ILE A 1 118 ? 10.828 12.672 15.406 1 92.5 118 ILE A N 1
ATOM 855 C CA . ILE A 1 118 ? 11.188 13.711 16.375 1 92.5 118 ILE A CA 1
ATOM 856 C C . ILE A 1 118 ? 12.672 14.047 16.234 1 92.5 118 ILE A C 1
ATOM 858 O O . ILE A 1 118 ? 13.047 15.219 16.172 1 92.5 118 ILE A O 1
ATOM 862 N N . ILE A 1 119 ? 13.477 13.047 16.125 1 92.38 119 ILE A N 1
ATOM 863 C CA . ILE A 1 119 ? 14.914 13.234 15.977 1 92.38 119 ILE A CA 1
ATOM 864 C C . ILE A 1 119 ? 15.203 13.977 14.68 1 92.38 119 ILE A C 1
ATOM 866 O O . ILE A 1 119 ? 16 14.922 14.656 1 92.38 119 ILE A O 1
ATOM 870 N N . GLY A 1 120 ? 14.562 13.633 13.633 1 90.75 120 GLY A N 1
ATOM 871 C CA . GLY A 1 120 ? 14.758 14.297 12.359 1 90.75 120 GLY A CA 1
ATOM 872 C C . GLY A 1 120 ? 14.367 15.758 12.375 1 90.75 120 GLY A C 1
ATOM 873 O O . GLY A 1 120 ? 15.039 16.594 11.773 1 90.75 120 GLY A O 1
ATOM 874 N N . ALA A 1 121 ? 13.305 16 13.07 1 89.19 121 ALA A N 1
ATOM 875 C CA . ALA A 1 121 ? 12.805 17.375 13.109 1 89.19 121 ALA A CA 1
ATOM 876 C C . ALA A 1 121 ? 13.641 18.234 14.055 1 89.19 121 ALA A C 1
ATOM 878 O O . ALA A 1 121 ? 13.867 19.406 13.789 1 89.19 121 ALA A O 1
ATOM 879 N N . THR A 1 122 ? 14.078 17.672 15.211 1 87.62 122 THR A N 1
ATOM 880 C CA . THR A 1 122 ? 14.758 18.469 16.234 1 87.62 122 THR A CA 1
ATOM 881 C C . THR A 1 122 ? 16.25 18.594 15.922 1 87.62 122 THR A C 1
ATOM 883 O O . THR A 1 122 ? 16.922 19.484 16.438 1 87.62 122 THR A O 1
ATOM 886 N N . ARG A 1 123 ? 16.781 17.734 15.18 1 90.81 123 ARG A N 1
ATOM 887 C CA . ARG A 1 123 ? 18.188 17.797 14.75 1 90.81 123 ARG A CA 1
ATOM 888 C C . ARG A 1 123 ? 18.281 18.047 13.25 1 90.81 123 ARG A C 1
ATOM 890 O O . ARG A 1 123 ? 19.047 17.375 12.555 1 90.81 123 ARG A O 1
ATOM 897 N N . ARG A 1 124 ? 17.531 18.984 12.914 1 85.06 124 ARG A N 1
ATOM 898 C CA . ARG A 1 124 ? 17.406 19.281 11.492 1 85.06 124 ARG A CA 1
ATOM 899 C C . ARG A 1 124 ? 18.766 19.578 10.875 1 85.06 124 ARG A C 1
ATOM 901 O O . ARG A 1 124 ? 19.562 20.328 11.438 1 85.06 124 ARG A O 1
ATOM 908 N N . ASN A 1 125 ? 19.109 18.891 9.75 1 85.62 125 ASN A N 1
ATOM 909 C CA . ASN A 1 125 ? 20.328 19.078 8.961 1 85.62 125 ASN A CA 1
ATOM 910 C C . ASN A 1 125 ? 21.547 18.484 9.664 1 85.62 125 ASN A C 1
ATOM 912 O O . ASN A 1 125 ? 22.672 18.859 9.375 1 85.62 125 ASN A O 1
ATOM 916 N N . GLU A 1 126 ? 21.328 17.688 10.617 1 91.06 126 GLU A N 1
ATOM 917 C CA . GLU A 1 126 ? 22.359 16.891 11.258 1 91.06 126 GLU A CA 1
ATOM 918 C C . GLU A 1 126 ? 22.359 15.461 10.727 1 91.06 126 GLU A C 1
ATOM 920 O O . GLU A 1 126 ? 21.406 15.039 10.062 1 91.06 126 GLU A O 1
ATOM 925 N N . PRO A 1 127 ? 23.438 14.891 10.945 1 90.44 127 PRO A N 1
ATOM 926 C CA . PRO A 1 127 ? 23.516 13.516 10.445 1 90.44 127 PRO A CA 1
ATOM 927 C C . PRO A 1 127 ? 22.344 12.648 10.891 1 90.44 127 PRO A C 1
ATOM 929 O O . PRO A 1 127 ? 21.891 11.781 10.141 1 90.44 127 PRO A O 1
ATOM 932 N N . ALA A 1 128 ? 21.906 12.93 12.016 1 89.25 128 ALA A N 1
ATOM 933 C CA . ALA A 1 128 ? 20.766 12.156 12.508 1 89.25 128 ALA A CA 1
ATOM 934 C C . ALA A 1 128 ? 19.516 12.43 11.672 1 89.25 128 ALA A C 1
ATOM 936 O O . ALA A 1 128 ? 18.719 11.523 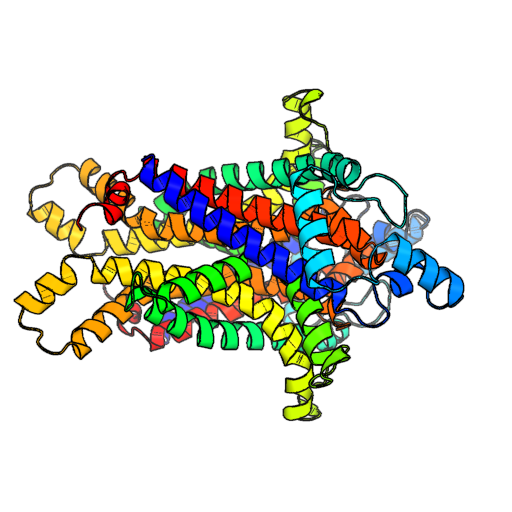11.43 1 89.25 128 ALA A O 1
ATOM 937 N N . ASP A 1 129 ? 19.297 13.594 11.289 1 89.81 129 ASP A N 1
ATOM 938 C CA . ASP A 1 129 ? 18.203 13.969 10.398 1 89.81 129 ASP A CA 1
ATOM 939 C C . ASP A 1 129 ? 18.328 13.266 9.055 1 89.81 129 ASP A C 1
ATOM 941 O O . ASP A 1 129 ? 17.375 12.672 8.562 1 89.81 129 ASP A O 1
ATOM 945 N N . TYR A 1 130 ? 19.516 13.258 8.609 1 85.94 130 TYR A N 1
ATOM 946 C CA . TYR A 1 130 ? 19.766 12.617 7.32 1 85.94 130 TYR A CA 1
ATOM 947 C C . TYR A 1 130 ? 19.562 11.109 7.418 1 85.94 130 TYR A C 1
ATOM 949 O O . TYR A 1 130 ? 18.984 10.492 6.516 1 85.94 130 TYR A O 1
ATOM 957 N N . ALA A 1 131 ? 19.984 10.633 8.469 1 89.94 131 ALA A N 1
ATOM 958 C CA . ALA A 1 131 ? 19.828 9.188 8.664 1 89.94 131 ALA A CA 1
ATOM 959 C C . ALA A 1 131 ? 18.359 8.789 8.711 1 89.94 131 ALA A C 1
ATOM 961 O O . ALA A 1 131 ? 17.969 7.801 8.094 1 89.94 131 ALA A O 1
ATOM 962 N N . THR A 1 132 ? 17.578 9.531 9.43 1 90.25 132 THR A N 1
ATOM 963 C CA . THR A 1 132 ? 16.156 9.203 9.57 1 90.25 132 THR A CA 1
ATOM 964 C C . THR A 1 132 ? 15.43 9.422 8.25 1 90.25 132 THR A C 1
ATOM 966 O O . THR A 1 132 ? 14.586 8.617 7.855 1 90.25 132 THR A O 1
ATOM 969 N N . THR A 1 133 ? 15.805 10.422 7.582 1 86.62 133 THR A N 1
ATOM 970 C CA . THR A 1 133 ? 15.125 10.758 6.336 1 86.62 133 THR A CA 1
ATOM 971 C C . THR A 1 133 ? 15.5 9.773 5.23 1 86.62 133 THR A C 1
ATOM 973 O O . THR A 1 133 ? 14.633 9.273 4.52 1 86.62 133 THR A O 1
ATOM 976 N N . VAL A 1 134 ? 16.734 9.484 5.145 1 85.62 134 VAL A N 1
ATOM 977 C CA . VAL A 1 134 ? 17.188 8.539 4.137 1 85.62 134 VAL A CA 1
ATOM 978 C C . VAL A 1 134 ? 16.656 7.145 4.457 1 85.62 134 VAL A C 1
ATOM 980 O O . VAL A 1 134 ? 16.203 6.43 3.564 1 85.62 134 VAL A O 1
ATOM 983 N N . GLY A 1 135 ? 16.766 6.801 5.652 1 87.94 135 GLY A N 1
ATOM 984 C CA . GLY A 1 135 ? 16.219 5.52 6.074 1 87.94 135 GLY A CA 1
ATOM 985 C C . GLY A 1 135 ? 14.742 5.371 5.766 1 87.94 135 GLY A C 1
ATOM 986 O O . GLY A 1 135 ? 14.305 4.32 5.289 1 87.94 135 GLY A O 1
ATOM 987 N N . ALA A 1 136 ? 14.031 6.391 6.043 1 88.56 136 ALA A N 1
ATOM 988 C CA . ALA A 1 136 ? 12.602 6.371 5.766 1 88.56 136 ALA A CA 1
ATOM 989 C C . ALA A 1 136 ? 12.328 6.258 4.27 1 88.56 136 ALA A C 1
ATOM 991 O O . ALA A 1 136 ? 11.438 5.52 3.846 1 88.56 136 ALA A O 1
ATOM 992 N N . PHE A 1 137 ? 13.109 6.887 3.551 1 82.38 137 PHE A N 1
ATOM 993 C CA . PHE A 1 137 ? 12.914 6.875 2.105 1 82.38 137 PHE A CA 1
ATOM 994 C C . PHE A 1 137 ? 13.266 5.512 1.521 1 82.38 137 PHE A C 1
ATOM 996 O O . PHE A 1 137 ? 12.57 5.012 0.638 1 82.38 137 PHE A O 1
ATOM 1003 N N . VAL A 1 138 ? 14.266 4.934 1.99 1 83.56 138 VAL A N 1
ATOM 1004 C CA . VAL A 1 138 ? 14.633 3.592 1.555 1 83.56 138 VAL A CA 1
ATOM 1005 C C . VAL A 1 138 ? 13.547 2.602 1.956 1 83.56 138 VAL A C 1
ATOM 1007 O O . VAL A 1 138 ? 13.164 1.73 1.168 1 83.56 138 VAL A O 1
ATOM 1010 N N . GLY A 1 139 ? 13.062 2.773 3.104 1 83.88 139 GLY A N 1
ATOM 1011 C CA . GLY A 1 139 ? 12.023 1.895 3.611 1 83.88 139 GLY A CA 1
ATOM 1012 C C . GLY A 1 139 ? 10.75 1.945 2.789 1 83.88 139 GLY A C 1
ATOM 1013 O O . GLY A 1 139 ? 10.156 0.907 2.488 1 83.88 139 GLY A O 1
ATOM 1014 N N . ILE A 1 140 ? 10.422 3.053 2.398 1 85.19 140 ILE A N 1
ATOM 1015 C CA . ILE A 1 140 ? 9.133 3.203 1.723 1 85.19 140 ILE A CA 1
ATOM 1016 C C . ILE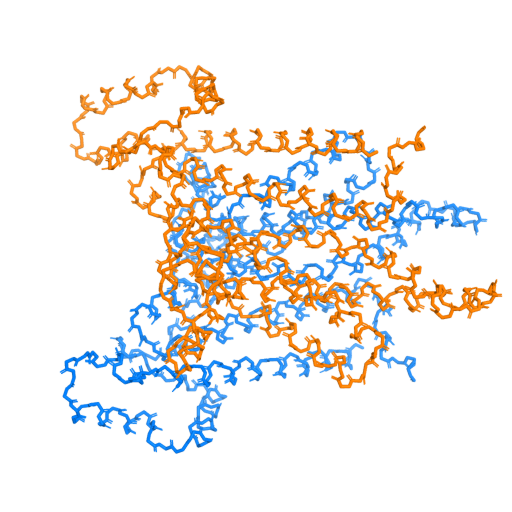 A 1 140 ? 9.297 2.916 0.232 1 85.19 140 ILE A C 1
ATOM 1018 O O . ILE A 1 140 ? 8.328 2.592 -0.456 1 85.19 140 ILE A O 1
ATOM 1022 N N . SER A 1 141 ? 10.516 2.992 -0.244 1 80.75 141 SER A N 1
ATOM 1023 C CA . SER A 1 141 ? 10.766 2.799 -1.668 1 80.75 141 SER A CA 1
ATOM 1024 C C . SER A 1 141 ? 10.852 1.316 -2.018 1 80.75 141 SER A C 1
ATOM 1026 O O . SER A 1 141 ? 10.781 0.946 -3.191 1 80.75 141 SER A O 1
ATOM 1028 N N . MET A 1 142 ? 11.016 0.538 -1.06 1 83.44 142 MET A N 1
ATOM 1029 C CA . MET A 1 142 ? 11.133 -0.898 -1.299 1 83.44 142 MET A CA 1
ATOM 1030 C C . MET A 1 142 ? 9.82 -1.608 -0.987 1 83.44 142 MET A C 1
ATOM 1032 O O . MET A 1 142 ? 9.18 -1.324 0.027 1 83.44 142 MET A O 1
ATOM 1036 N N . PRO A 1 143 ? 9.453 -2.502 -1.837 1 79.56 143 PRO A N 1
ATOM 1037 C CA . PRO A 1 143 ? 8.266 -3.301 -1.519 1 79.56 143 PRO A CA 1
ATOM 1038 C C . PRO A 1 143 ? 8.438 -4.117 -0.24 1 79.56 143 PRO A C 1
ATOM 1040 O O . PRO A 1 143 ? 9.531 -4.621 0.039 1 79.56 143 PRO A O 1
ATOM 1043 N N . ALA A 1 144 ? 7.387 -4.293 0.44 1 87.56 144 ALA A N 1
ATOM 1044 C CA . ALA A 1 144 ? 7.418 -4.992 1.722 1 87.56 144 ALA A CA 1
ATOM 1045 C C . ALA A 1 144 ? 7.922 -6.426 1.553 1 87.56 144 ALA A C 1
ATOM 1047 O O . ALA A 1 144 ? 8.656 -6.934 2.402 1 87.56 144 ALA A O 1
ATOM 1048 N N . PHE A 1 145 ? 7.496 -7.098 0.535 1 81.12 145 PHE A N 1
ATOM 1049 C CA . PHE A 1 145 ? 7.902 -8.484 0.351 1 81.12 145 PHE A CA 1
ATOM 1050 C C . PHE A 1 145 ? 9.406 -8.578 0.116 1 81.12 145 PHE A C 1
ATOM 1052 O O . PHE A 1 145 ? 10.039 -9.562 0.499 1 81.12 145 PHE A O 1
ATOM 1059 N N . PHE A 1 146 ? 9.953 -7.621 -0.564 1 81.31 146 PHE A N 1
ATOM 1060 C CA . PHE A 1 146 ? 11.391 -7.637 -0.784 1 81.31 146 PHE A CA 1
ATOM 1061 C C . PHE A 1 146 ? 12.141 -7.449 0.53 1 81.31 146 PHE A C 1
ATOM 1063 O O . PHE A 1 146 ? 13.148 -8.117 0.777 1 81.31 146 PHE A O 1
ATOM 1070 N N . ILE A 1 147 ? 11.664 -6.535 1.313 1 88.12 147 ILE A N 1
ATOM 1071 C CA . ILE A 1 147 ? 12.227 -6.379 2.648 1 88.12 147 ILE A CA 1
ATOM 1072 C C . ILE A 1 147 ? 12.133 -7.695 3.412 1 88.12 147 ILE A C 1
ATOM 1074 O O . ILE A 1 147 ? 13.078 -8.102 4.082 1 88.12 147 ILE A O 1
ATOM 1078 N N . GLY A 1 148 ? 11.047 -8.336 3.277 1 89.31 148 GLY A N 1
ATOM 1079 C CA . GLY A 1 148 ? 10.859 -9.625 3.914 1 89.31 148 GLY A CA 1
ATOM 1080 C C . GLY A 1 148 ? 11.875 -10.664 3.467 1 89.31 148 GLY A C 1
ATOM 1081 O O . GLY A 1 148 ? 12.422 -11.398 4.293 1 89.31 148 GLY A O 1
ATOM 1082 N N . ILE A 1 149 ? 12.055 -10.719 2.223 1 82.12 149 ILE A N 1
ATOM 1083 C CA . ILE A 1 149 ? 13.016 -11.664 1.672 1 82.12 149 ILE A CA 1
ATOM 1084 C C . ILE A 1 149 ? 14.406 -11.383 2.242 1 82.12 149 ILE A C 1
ATOM 1086 O O . ILE A 1 149 ? 15.109 -12.305 2.668 1 82.12 149 ILE A O 1
ATOM 1090 N N . LEU A 1 150 ? 14.797 -10.117 2.273 1 84.31 150 LEU A N 1
ATOM 1091 C CA . LEU A 1 150 ? 16.109 -9.742 2.797 1 84.31 150 LEU A CA 1
ATOM 1092 C C . LEU A 1 150 ? 16.234 -10.125 4.266 1 84.31 150 LEU A C 1
ATOM 1094 O O . LEU A 1 150 ? 17.266 -10.656 4.684 1 84.31 150 LEU A O 1
ATOM 1098 N N . LEU A 1 151 ? 15.234 -9.852 4.945 1 90.44 151 LEU A N 1
ATOM 1099 C CA . LEU A 1 151 ? 15.25 -10.188 6.367 1 90.44 151 LEU A CA 1
ATOM 1100 C C . LEU A 1 151 ? 15.344 -11.695 6.562 1 90.44 151 LEU A C 1
ATOM 1102 O O . LEU A 1 151 ? 16.062 -12.164 7.445 1 90.44 151 LEU A O 1
ATOM 1106 N N . ALA A 1 152 ? 14.625 -12.445 5.797 1 88.25 152 ALA A N 1
ATOM 1107 C CA . ALA A 1 152 ? 14.641 -13.898 5.879 1 88.25 152 ALA A CA 1
ATOM 1108 C C . ALA A 1 152 ? 16.031 -14.445 5.586 1 88.25 152 ALA A C 1
ATOM 1110 O O . ALA A 1 152 ? 16.516 -15.359 6.266 1 88.25 152 ALA A O 1
ATOM 1111 N N . ILE A 1 153 ? 16.625 -13.906 4.652 1 82.88 153 ILE A N 1
ATOM 1112 C CA . ILE A 1 153 ? 17.938 -14.375 4.234 1 82.88 153 ILE A CA 1
ATOM 1113 C C . ILE A 1 153 ? 18.984 -14.047 5.305 1 82.88 153 ILE A C 1
ATOM 1115 O O . ILE A 1 153 ? 19.734 -14.914 5.742 1 82.88 153 ILE A O 1
ATOM 1119 N N . VAL A 1 154 ? 18.984 -12.836 5.758 1 84.56 154 VAL A N 1
ATOM 1120 C CA . VAL A 1 154 ? 20.016 -12.367 6.664 1 84.56 154 VAL A CA 1
ATOM 1121 C C . VAL A 1 154 ? 19.781 -12.93 8.062 1 84.56 154 VAL A C 1
ATOM 1123 O O . VAL A 1 154 ? 20.641 -13.586 8.641 1 84.56 154 VAL A O 1
ATOM 1126 N N . PHE A 1 155 ? 18.578 -12.781 8.539 1 91.06 155 PHE A N 1
ATOM 1127 C CA . PHE A 1 155 ? 18.344 -13.094 9.945 1 91.06 155 PHE A CA 1
ATOM 1128 C C . PHE A 1 155 ? 17.797 -14.508 10.094 1 91.06 155 PHE A C 1
ATOM 1130 O O . PHE A 1 155 ? 17.859 -15.086 11.188 1 91.06 155 PHE A O 1
ATOM 1137 N N . GLY A 1 156 ? 17.266 -15.039 9.086 1 87.5 156 GLY A N 1
ATOM 1138 C CA . GLY A 1 156 ? 16.75 -16.406 9.133 1 87.5 156 GLY A CA 1
ATOM 1139 C C . GLY A 1 156 ? 17.75 -17.438 8.656 1 87.5 156 GLY A C 1
ATOM 1140 O O . GLY A 1 156 ? 18.188 -18.297 9.43 1 87.5 156 GLY A O 1
ATOM 1141 N N . VAL A 1 157 ? 18.234 -17.266 7.555 1 81.56 157 VAL A N 1
ATOM 1142 C CA . VAL A 1 157 ? 19.078 -18.297 6.922 1 81.56 157 VAL A CA 1
ATOM 1143 C C . VAL A 1 157 ? 20.516 -18.125 7.367 1 81.56 157 VAL A C 1
ATOM 1145 O O . VAL A 1 157 ? 21.141 -19.062 7.867 1 81.56 157 VAL A O 1
ATOM 1148 N N . GLN A 1 158 ? 21.094 -16.953 7.25 1 82.12 158 GLN A N 1
ATOM 1149 C CA . GLN A 1 158 ? 22.516 -16.75 7.504 1 82.12 158 GLN A CA 1
ATOM 1150 C C . GLN A 1 158 ? 22.812 -16.75 9 1 82.12 158 GLN A C 1
ATOM 1152 O O . GLN A 1 158 ? 23.688 -17.484 9.469 1 82.12 158 GLN A O 1
ATOM 1157 N N . LEU A 1 159 ? 22.062 -15.961 9.727 1 87.75 159 LEU A N 1
ATOM 1158 C CA . LEU A 1 159 ? 22.344 -15.812 11.148 1 87.75 159 LEU A CA 1
ATOM 1159 C C . LEU A 1 159 ? 21.562 -16.844 11.969 1 87.75 159 LEU A C 1
ATOM 1161 O O . LEU A 1 159 ? 21.922 -17.125 13.109 1 87.75 159 LEU A O 1
ATOM 1165 N N . GLY A 1 160 ? 20.469 -17.328 11.414 1 89.44 160 GLY A N 1
ATOM 1166 C CA . GLY A 1 160 ? 19.688 -18.344 12.078 1 89.44 160 GLY A CA 1
ATOM 1167 C C . GLY A 1 160 ? 18.953 -17.844 13.312 1 89.44 160 GLY A C 1
ATOM 1168 O O . GLY A 1 160 ? 18.688 -18.609 14.234 1 89.44 160 GLY A O 1
ATOM 1169 N N . TRP A 1 161 ? 18.656 -16.578 13.383 1 93.38 161 TRP A N 1
ATOM 1170 C CA . TRP A 1 161 ? 18.062 -15.992 14.57 1 93.38 161 TRP A CA 1
ATOM 1171 C C . TRP A 1 161 ? 16.562 -16.281 14.633 1 93.38 161 TRP A C 1
ATOM 1173 O O . TRP A 1 161 ? 15.992 -16.438 15.719 1 93.38 161 TRP A O 1
ATOM 1183 N N . PHE A 1 162 ? 15.922 -16.406 13.469 1 93.62 162 PHE A N 1
ATOM 1184 C CA . PHE A 1 162 ? 14.469 -16.531 13.398 1 93.62 162 PHE A CA 1
ATOM 1185 C C . PHE A 1 162 ? 14.07 -17.578 12.359 1 93.62 162 PHE A C 1
ATOM 1187 O O . PHE A 1 162 ? 14.797 -17.812 11.391 1 93.62 162 PHE A O 1
ATOM 1194 N N . PRO A 1 163 ? 12.914 -18.172 12.617 1 90.5 163 PRO A N 1
ATOM 1195 C CA . PRO A 1 163 ? 12.398 -19.047 11.562 1 90.5 163 PRO A CA 1
ATOM 1196 C C . PRO A 1 163 ? 11.984 -18.281 10.305 1 90.5 163 PRO A C 1
ATOM 1198 O O . PRO A 1 163 ? 11.469 -17.156 10.406 1 90.5 163 PRO A O 1
ATOM 1201 N N . VAL A 1 164 ? 12.203 -18.875 9.195 1 85.25 164 VAL A N 1
ATOM 1202 C CA . VAL A 1 164 ? 11.914 -18.219 7.93 1 85.25 164 VAL A CA 1
ATOM 1203 C C . VAL A 1 164 ? 10.516 -18.609 7.457 1 85.25 164 VAL A C 1
ATOM 1205 O O . VAL A 1 164 ? 9.844 -17.828 6.777 1 85.25 164 VAL A O 1
ATOM 1208 N N . VAL A 1 165 ? 10.117 -19.797 7.789 1 85.25 165 VAL A N 1
ATOM 1209 C CA . VAL A 1 165 ? 8.828 -20.266 7.281 1 85.25 165 VAL A CA 1
ATOM 1210 C C . VAL A 1 165 ? 7.934 -20.672 8.445 1 85.25 165 VAL A C 1
ATOM 1212 O O . VAL A 1 165 ? 8.398 -21.281 9.414 1 85.25 165 VAL A O 1
ATOM 1215 N N . GLY A 1 166 ? 6.699 -20.156 8.336 1 88.06 166 GLY A N 1
ATOM 1216 C CA . GLY A 1 166 ? 5.715 -20.703 9.258 1 88.06 166 GLY A CA 1
ATOM 1217 C C . GLY A 1 166 ? 5.234 -19.688 10.281 1 88.06 166 GLY A C 1
ATOM 1218 O O . GLY A 1 166 ? 5.75 -18.578 10.344 1 88.06 166 GLY A O 1
ATOM 1219 N N . TYR A 1 167 ? 4.227 -20.094 10.945 1 94.88 167 TYR A N 1
ATOM 1220 C CA . TYR A 1 167 ? 3.559 -19.328 11.992 1 94.88 167 TYR A CA 1
ATOM 1221 C C . TYR A 1 167 ? 3.297 -20.188 13.219 1 94.88 167 TYR A C 1
ATOM 1223 O O . TYR A 1 167 ? 2.91 -21.359 13.094 1 94.88 167 TYR A O 1
ATOM 1231 N N . THR A 1 168 ? 3.633 -19.688 14.375 1 95.88 168 THR A N 1
ATOM 1232 C CA . THR A 1 168 ? 3.297 -20.344 15.633 1 95.88 168 THR A CA 1
ATOM 1233 C C . THR A 1 168 ? 2.217 -19.562 16.375 1 95.88 168 THR A C 1
ATOM 1235 O O . THR A 1 168 ? 2.385 -18.375 16.656 1 95.88 168 THR A O 1
ATOM 1238 N N . PRO A 1 169 ? 1.15 -20.25 16.672 1 95.56 169 PRO A N 1
ATOM 1239 C CA . PRO A 1 169 ? 0.076 -19.562 17.391 1 95.56 169 PRO A CA 1
ATOM 1240 C C . PRO A 1 169 ? 0.482 -19.141 18.797 1 95.56 169 PRO A C 1
ATOM 1242 O O . PRO A 1 169 ? 1.36 -19.766 19.406 1 95.56 169 PRO A O 1
ATOM 1245 N N . LEU A 1 170 ? -0.227 -18.172 19.25 1 93.88 170 LEU A N 1
ATOM 1246 C CA . LEU A 1 170 ? 0.045 -17.656 20.578 1 93.88 170 LEU A CA 1
ATOM 1247 C C . LEU A 1 170 ? -0.189 -18.719 21.641 1 93.88 170 LEU A C 1
ATOM 1249 O O . LEU A 1 170 ? 0.475 -18.719 22.688 1 93.88 170 LEU A O 1
ATOM 1253 N N . SER A 1 171 ? -1.07 -19.594 21.391 1 94.19 171 SER A N 1
ATOM 1254 C CA . SER A 1 171 ? -1.417 -20.656 22.344 1 94.19 171 SER A CA 1
ATOM 1255 C C . SER A 1 171 ? -0.229 -21.578 22.594 1 94.19 171 SER A C 1
ATOM 1257 O O . SER A 1 171 ? -0.179 -22.25 23.625 1 94.19 171 SER A O 1
ATOM 1259 N N . GLU A 1 172 ? 0.709 -21.594 21.75 1 95.25 172 GLU A N 1
ATOM 1260 C CA . GLU A 1 172 ? 1.89 -22.453 21.906 1 95.25 172 GLU A CA 1
ATOM 1261 C C . GLU A 1 172 ? 3.02 -21.703 22.609 1 95.25 172 GLU A C 1
ATOM 1263 O O . GLU A 1 172 ? 4.102 -22.25 22.812 1 95.25 172 GLU A O 1
ATOM 1268 N N . GLY A 1 173 ? 2.75 -20.422 22.938 1 96 173 GLY A N 1
ATOM 1269 C CA . GLY A 1 173 ? 3.734 -19.641 23.656 1 96 173 GLY A CA 1
ATOM 1270 C C . GLY A 1 173 ? 4.008 -18.297 23.031 1 96 173 GLY A C 1
ATOM 1271 O O . GLY A 1 173 ? 3.982 -18.156 21.812 1 96 173 GLY A O 1
ATOM 1272 N N . VAL A 1 174 ? 4.34 -17.422 23.875 1 95.88 174 VAL A N 1
ATOM 1273 C CA . VAL A 1 174 ? 4.559 -16.047 23.438 1 95.88 174 VAL A CA 1
ATOM 1274 C C . VAL A 1 174 ? 5.875 -15.953 22.688 1 95.88 174 VAL A C 1
ATOM 1276 O O . VAL A 1 174 ? 5.957 -15.273 21.656 1 95.88 174 VAL A O 1
ATOM 1279 N N . VAL A 1 175 ? 6.84 -16.594 23.141 1 95.69 175 VAL A N 1
ATOM 1280 C CA . VAL A 1 175 ? 8.172 -16.484 22.547 1 95.69 175 VAL A CA 1
ATOM 1281 C C . VAL A 1 175 ? 8.172 -17.109 21.156 1 95.69 175 VAL A C 1
ATOM 1283 O O . VAL A 1 175 ? 8.555 -16.453 20.188 1 95.69 175 VAL A O 1
ATOM 1286 N N . PRO A 1 176 ? 7.668 -18.391 21.047 1 95.25 176 PRO A N 1
ATOM 1287 C CA . PRO A 1 176 ? 7.609 -18.953 19.688 1 95.25 176 PRO A CA 1
ATOM 1288 C C . PRO A 1 176 ? 6.715 -18.156 18.75 1 95.25 176 PRO A C 1
ATOM 1290 O O . PRO A 1 176 ? 7.008 -18.047 17.562 1 95.25 176 PRO A O 1
ATOM 1293 N N . TRP A 1 177 ? 5.668 -17.609 19.234 1 97 177 TRP A N 1
ATOM 1294 C CA . TRP A 1 177 ? 4.773 -16.766 18.438 1 97 177 TRP A CA 1
ATOM 1295 C C . TRP A 1 177 ? 5.508 -15.531 17.938 1 97 177 TRP A C 1
ATOM 1297 O O . TRP A 1 177 ? 5.465 -15.219 16.734 1 97 177 TRP A O 1
ATOM 1307 N N . LEU A 1 178 ? 6.195 -14.906 18.828 1 96.81 178 LEU A N 1
ATOM 1308 C CA . LEU A 1 178 ? 6.934 -13.703 18.469 1 96.81 178 LEU A CA 1
ATOM 1309 C C . LEU A 1 178 ? 8.023 -14.023 17.453 1 96.81 178 LEU A C 1
ATOM 1311 O O . LEU A 1 178 ? 8.25 -13.258 16.516 1 96.81 178 LEU A O 1
ATOM 1315 N N . GLU A 1 179 ? 8.695 -15.062 17.625 1 96.12 179 GLU A N 1
ATOM 1316 C CA . GLU A 1 179 ? 9.766 -15.461 16.719 1 96.12 179 GLU A CA 1
ATOM 1317 C C . GLU A 1 179 ? 9.234 -15.68 15.305 1 96.12 179 GLU A C 1
ATOM 1319 O O . GLU A 1 179 ? 9.938 -15.422 14.32 1 96.12 179 GLU A O 1
ATOM 1324 N N . SER A 1 180 ? 8.039 -16.125 15.25 1 95.88 180 SER A N 1
ATOM 1325 C CA . SER A 1 180 ? 7.469 -16.484 13.945 1 95.88 180 SER A CA 1
ATOM 1326 C C . SER A 1 180 ? 6.957 -15.242 13.219 1 95.88 180 SER A C 1
ATOM 1328 O O . SER A 1 180 ? 6.766 -15.266 12 1 95.88 180 SER A O 1
ATOM 1330 N N . ILE A 1 181 ? 6.789 -14.086 13.953 1 96.88 181 ILE A N 1
ATOM 1331 C CA . ILE A 1 181 ? 6.133 -12.969 13.281 1 96.88 181 ILE A CA 1
ATOM 1332 C C . ILE A 1 181 ? 7.062 -11.766 13.25 1 96.88 181 ILE A C 1
ATOM 1334 O O . ILE A 1 181 ? 6.777 -10.766 12.586 1 96.88 181 ILE A O 1
ATOM 1338 N N . VAL A 1 182 ? 8.203 -11.828 13.828 1 97.44 182 VAL A N 1
ATOM 1339 C CA . VAL A 1 182 ? 9.125 -10.703 13.93 1 97.44 182 VAL A CA 1
ATOM 1340 C C . VAL A 1 182 ? 9.57 -10.273 12.531 1 97.44 182 VAL A C 1
ATOM 1342 O O . VAL A 1 182 ? 9.477 -9.102 12.172 1 97.44 182 VAL A O 1
ATOM 1345 N N . LEU A 1 183 ? 10.023 -11.227 11.727 1 96.81 183 LEU A N 1
ATOM 1346 C CA . LEU A 1 183 ? 10.555 -10.891 10.414 1 96.81 183 LEU A CA 1
ATOM 1347 C C . LEU A 1 183 ? 9.438 -10.414 9.484 1 96.81 183 LEU A C 1
ATOM 1349 O O . LEU A 1 183 ? 9.531 -9.328 8.898 1 96.81 183 LEU A O 1
ATOM 1353 N N . PRO A 1 184 ? 8.344 -11.203 9.398 1 95.94 184 PRO A N 1
ATOM 1354 C CA . PRO A 1 184 ? 7.258 -10.688 8.57 1 95.94 184 PRO A CA 1
ATOM 1355 C C . PRO A 1 184 ? 6.68 -9.383 9.102 1 95.94 184 PRO A C 1
ATOM 1357 O O . PRO A 1 184 ? 6.285 -8.508 8.32 1 95.94 184 PRO A O 1
ATOM 1360 N N . GLY A 1 185 ? 6.645 -9.234 10.367 1 97.12 185 GLY A N 1
ATOM 1361 C CA . GLY A 1 185 ? 6.172 -7.996 10.969 1 97.12 185 GLY A CA 1
ATOM 1362 C C . GLY A 1 185 ? 7.055 -6.805 10.648 1 97.12 185 GLY A C 1
ATOM 1363 O O . GLY A 1 185 ? 6.555 -5.719 10.344 1 97.12 185 GLY A O 1
ATOM 1364 N N . ILE A 1 186 ? 8.32 -6.977 10.695 1 96.44 186 ILE A N 1
ATOM 1365 C CA . ILE A 1 186 ? 9.258 -5.914 10.352 1 96.44 186 ILE A CA 1
ATOM 1366 C C . ILE A 1 186 ? 9.125 -5.562 8.875 1 96.44 186 ILE A C 1
ATOM 1368 O O . ILE A 1 186 ? 9.203 -4.387 8.5 1 96.44 186 ILE A O 1
ATOM 1372 N N . ALA A 1 187 ? 8.891 -6.523 8.07 1 94.88 187 ALA A N 1
ATOM 1373 C CA . ALA A 1 187 ? 8.789 -6.328 6.629 1 94.88 187 ALA A CA 1
ATOM 1374 C C . ALA A 1 187 ? 7.637 -5.391 6.277 1 94.88 187 ALA A C 1
ATOM 1376 O O . ALA A 1 187 ? 7.77 -4.535 5.398 1 94.88 187 ALA A O 1
ATOM 1377 N N . VAL A 1 188 ? 6.555 -5.523 6.965 1 94.19 188 VAL A N 1
ATOM 1378 C CA . VAL A 1 188 ? 5.414 -4.668 6.664 1 94.19 188 VAL A CA 1
ATOM 1379 C C . VAL A 1 188 ? 5.484 -3.396 7.508 1 94.19 188 VAL A C 1
ATOM 1381 O O . VAL A 1 1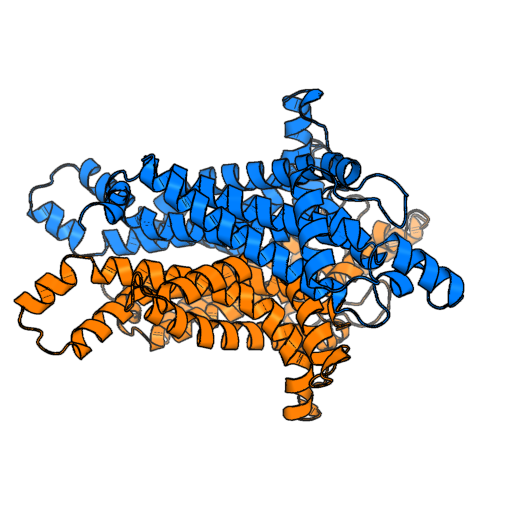88 ? 4.934 -2.361 7.133 1 94.19 188 VAL A O 1
ATOM 1384 N N . GLY A 1 189 ? 6.148 -3.471 8.625 1 96 189 GLY A N 1
ATOM 1385 C CA . GLY A 1 189 ? 6.211 -2.363 9.562 1 96 189 GLY A CA 1
ATOM 1386 C C . GLY A 1 189 ? 7.176 -1.272 9.133 1 96 189 GLY A C 1
ATOM 1387 O O . GLY A 1 189 ? 6.98 -0.1 9.469 1 96 189 GLY A O 1
ATOM 1388 N N . LEU A 1 190 ? 8.188 -1.645 8.438 1 94.62 190 LEU A N 1
ATOM 1389 C CA . LEU A 1 190 ? 9.227 -0.675 8.102 1 94.62 190 LEU A CA 1
ATOM 1390 C C . LEU A 1 190 ? 8.711 0.352 7.102 1 94.62 190 LEU A C 1
ATOM 1392 O O . LEU A 1 190 ? 8.875 1.558 7.301 1 94.62 190 LEU A O 1
ATOM 1396 N N . PRO A 1 191 ? 8.047 -0.1 6.008 1 93.19 191 PRO A N 1
ATOM 1397 C CA . PRO A 1 191 ? 7.453 0.907 5.125 1 93.19 191 PRO A CA 1
ATOM 1398 C C . PRO A 1 191 ? 6.418 1.775 5.836 1 93.19 191 PRO A C 1
ATOM 1400 O O . PRO A 1 191 ? 6.336 2.979 5.582 1 93.19 191 PRO A O 1
ATOM 1403 N N . TYR A 1 192 ? 5.684 1.166 6.652 1 94.5 192 TYR A N 1
ATOM 1404 C CA . TYR A 1 192 ? 4.719 1.893 7.473 1 94.5 192 TYR A CA 1
ATOM 1405 C C . TYR A 1 192 ? 5.418 2.947 8.328 1 94.5 192 TYR A C 1
ATOM 1407 O O . TYR A 1 192 ? 4.996 4.105 8.359 1 94.5 192 TYR A O 1
ATOM 1415 N N . ALA A 1 193 ? 6.477 2.52 8.984 1 96.06 193 ALA A N 1
ATOM 1416 C CA . ALA A 1 193 ? 7.246 3.43 9.82 1 96.06 193 ALA A CA 1
ATOM 1417 C C . ALA A 1 193 ? 7.816 4.586 9.008 1 96.06 193 ALA A C 1
ATOM 1419 O O . ALA A 1 193 ? 7.867 5.723 9.477 1 96.06 193 ALA A O 1
ATOM 1420 N N . ALA A 1 194 ? 8.273 4.254 7.891 1 94.69 194 ALA A N 1
ATOM 1421 C CA . ALA A 1 194 ? 8.891 5.254 7.023 1 94.69 194 ALA A CA 1
ATOM 1422 C C . ALA A 1 194 ? 7.91 6.371 6.688 1 94.69 194 ALA A C 1
ATOM 1424 O O . ALA A 1 194 ? 8.25 7.551 6.777 1 94.69 194 ALA A O 1
ATOM 1425 N N . GLY A 1 195 ? 6.719 6.051 6.332 1 93.56 195 GLY A N 1
ATOM 1426 C CA . GLY A 1 195 ? 5.703 7.051 6.035 1 93.56 195 GLY A CA 1
ATOM 1427 C C . GLY A 1 195 ? 5.332 7.902 7.234 1 93.56 195 GLY A C 1
ATOM 1428 O O . GLY A 1 195 ? 5.242 9.125 7.129 1 93.56 195 GLY A O 1
ATOM 1429 N N . VAL A 1 196 ? 5.18 7.281 8.328 1 94.31 196 VAL A N 1
ATOM 1430 C CA . VAL A 1 196 ? 4.797 7.992 9.547 1 94.31 196 VAL A CA 1
ATOM 1431 C C . VAL A 1 196 ? 5.945 8.883 10.008 1 94.31 196 VAL A C 1
ATOM 1433 O O . VAL A 1 196 ? 5.723 10 10.492 1 94.31 196 VAL A O 1
ATOM 1436 N N . THR A 1 197 ? 7.172 8.391 9.883 1 95.12 197 THR A N 1
ATOM 1437 C CA . THR A 1 197 ? 8.352 9.18 10.234 1 95.12 197 THR A CA 1
ATOM 1438 C C . THR A 1 197 ? 8.398 10.469 9.414 1 95.12 197 THR A C 1
ATOM 1440 O O . THR A 1 197 ? 8.641 11.547 9.961 1 95.12 197 THR A O 1
ATOM 1443 N N . ARG A 1 198 ? 8.148 10.305 8.211 1 90.38 198 ARG A N 1
ATOM 1444 C CA . ARG A 1 198 ? 8.203 11.453 7.32 1 90.38 198 ARG A CA 1
ATOM 1445 C C . ARG A 1 198 ? 7.148 12.492 7.703 1 90.38 198 ARG A C 1
ATOM 1447 O O . ARG A 1 198 ? 7.422 13.695 7.707 1 90.38 198 ARG A O 1
ATOM 1454 N N . MET A 1 199 ? 6.012 12.062 7.98 1 92 199 MET A N 1
ATOM 1455 C CA . MET A 1 199 ? 4.949 12.984 8.375 1 92 199 MET A CA 1
ATOM 1456 C C . MET A 1 199 ? 5.266 13.633 9.727 1 92 199 MET A C 1
ATOM 1458 O O . MET A 1 199 ? 5.086 14.836 9.898 1 92 199 MET A O 1
ATOM 1462 N N . MET A 1 200 ? 5.711 12.805 10.609 1 92.94 200 MET A N 1
ATOM 1463 C CA . MET A 1 200 ? 6.078 13.32 11.922 1 92.94 200 MET A CA 1
ATOM 1464 C C . MET A 1 200 ? 7.145 14.406 11.812 1 92.94 200 MET A C 1
ATOM 1466 O O . MET A 1 200 ? 7.023 15.469 12.422 1 92.94 200 MET A O 1
ATOM 1470 N N . ARG A 1 201 ? 8.117 14.102 11.086 1 92 201 ARG A N 1
ATOM 1471 C CA . ARG A 1 201 ? 9.195 15.07 10.883 1 92 201 ARG A CA 1
ATOM 1472 C C . ARG A 1 201 ? 8.664 16.344 10.234 1 92 201 ARG A C 1
ATOM 1474 O O . ARG A 1 201 ? 8.945 17.453 10.703 1 92 201 ARG A O 1
ATOM 1481 N N . SER A 1 202 ? 7.938 16.203 9.164 1 87.69 202 SER A N 1
ATOM 1482 C CA . SER A 1 202 ? 7.426 17.328 8.414 1 87.69 202 SER A CA 1
ATOM 1483 C C . SER A 1 202 ? 6.5 18.188 9.266 1 87.69 202 SER A C 1
ATOM 1485 O O . SER A 1 202 ? 6.609 19.422 9.273 1 87.69 202 SER A O 1
ATOM 1487 N N . SER A 1 203 ? 5.633 17.578 9.977 1 88.31 203 SER A N 1
ATOM 1488 C CA . SER A 1 203 ? 4.672 18.281 10.82 1 88.31 203 SER A CA 1
ATOM 1489 C C . SER A 1 203 ? 5.367 19.016 11.953 1 88.31 203 SER A C 1
ATOM 1491 O O . SER A 1 203 ? 5.023 20.156 12.273 1 88.31 203 SER A O 1
ATOM 1493 N N . LEU A 1 204 ? 6.305 18.375 12.539 1 88.38 204 LEU A N 1
ATOM 1494 C CA . LEU A 1 204 ? 7.004 18.969 13.672 1 88.38 204 LEU A CA 1
ATOM 1495 C C . LEU A 1 204 ? 7.863 20.156 13.227 1 88.38 204 LEU A C 1
ATOM 1497 O O . LEU A 1 204 ? 7.934 21.172 13.906 1 88.38 204 LEU A O 1
ATOM 1501 N N . ILE A 1 205 ? 8.516 20.062 12.141 1 85.88 205 ILE A N 1
ATOM 1502 C CA . ILE A 1 205 ? 9.297 21.156 11.594 1 85.88 205 ILE A CA 1
ATOM 1503 C C . ILE A 1 205 ? 8.398 22.375 11.344 1 85.88 205 ILE A C 1
ATOM 1505 O O . ILE A 1 205 ? 8.766 23.5 11.664 1 85.88 205 ILE A O 1
ATOM 1509 N N . GLU A 1 206 ? 7.25 22.094 10.75 1 82.19 206 GLU A N 1
ATOM 1510 C CA . GLU A 1 206 ? 6.312 23.172 10.445 1 82.19 206 GLU A CA 1
ATOM 1511 C C . GLU A 1 206 ? 5.871 23.891 11.711 1 82.19 206 GLU A C 1
ATOM 1513 O O . GLU A 1 206 ? 5.785 25.125 11.734 1 82.19 206 GLU A O 1
ATOM 1518 N N . ILE A 1 207 ? 5.609 23.156 12.68 1 79.81 207 ILE A N 1
ATOM 1519 C CA . ILE A 1 207 ? 5.137 23.734 13.938 1 79.81 207 ILE A CA 1
ATOM 1520 C C . ILE A 1 207 ? 6.277 24.484 14.617 1 79.81 207 ILE A C 1
ATOM 1522 O O . ILE A 1 207 ? 6.059 25.547 15.203 1 79.81 207 ILE A O 1
ATOM 1526 N N . LEU A 1 208 ? 7.438 23.953 14.57 1 80 208 LEU A N 1
ATOM 1527 C CA . LEU A 1 208 ? 8.594 24.594 15.195 1 80 208 LEU A CA 1
ATOM 1528 C C . LEU A 1 208 ? 8.992 25.844 14.445 1 80 208 LEU A C 1
ATOM 1530 O O . LEU A 1 208 ? 9.523 26.797 15.031 1 80 208 LEU A O 1
ATOM 1534 N N . ASP A 1 209 ? 8.859 25.75 13.141 1 74.12 209 ASP A N 1
ATOM 1535 C CA . ASP A 1 209 ? 9.156 26.922 12.328 1 74.12 209 ASP A CA 1
ATOM 1536 C C . ASP A 1 209 ? 8.102 28 12.531 1 74.12 209 ASP A C 1
ATOM 1538 O O . ASP A 1 209 ? 8.391 29.203 12.414 1 74.12 209 ASP A O 1
ATOM 1542 N N . GLU A 1 210 ? 6.945 27.5 12.555 1 63.16 210 GLU A N 1
ATOM 1543 C CA . GLU A 1 210 ? 5.879 28.469 12.789 1 63.16 210 GLU A CA 1
ATOM 1544 C C . GLU A 1 210 ? 6.191 29.344 13.992 1 63.16 210 GLU A C 1
ATOM 1546 O O . GLU A 1 210 ? 6.973 28.969 14.867 1 63.16 210 GLU A O 1
ATOM 1551 N N . GLN A 1 211 ? 5.957 30.688 13.859 1 54.75 211 GLN A N 1
ATOM 1552 C CA . GLN A 1 211 ? 6.004 31.812 14.781 1 54.75 211 GLN A CA 1
ATOM 1553 C C . GLN A 1 211 ? 5.707 31.359 16.203 1 54.75 211 GLN A C 1
ATOM 1555 O O . GLN A 1 211 ? 5.91 32.125 17.156 1 54.75 211 GLN A O 1
ATOM 1560 N N . TYR A 1 212 ? 5.34 30.172 16.188 1 50.78 212 TYR A N 1
ATOM 1561 C CA . TYR A 1 212 ? 4.883 29.766 17.516 1 50.78 212 TYR A CA 1
ATOM 1562 C C . TYR A 1 212 ? 6.035 29.766 18.516 1 50.78 212 TYR A C 1
ATOM 1564 O O . TYR A 1 212 ? 5.879 30.219 19.641 1 50.78 212 TYR A O 1
ATOM 1572 N N . MET A 1 213 ? 7.23 29.125 18.031 1 55.28 213 MET A N 1
ATOM 1573 C CA . MET A 1 213 ? 8.289 29.141 19.047 1 55.28 213 MET A CA 1
ATOM 1574 C C . MET A 1 213 ? 8.648 30.578 19.438 1 55.28 213 MET A C 1
ATOM 1576 O O . MET A 1 213 ? 8.867 30.859 20.609 1 55.28 213 MET A O 1
ATOM 1580 N N . ARG A 1 214 ? 8.57 31.391 18.453 1 55.5 214 ARG A N 1
ATOM 1581 C CA . ARG A 1 214 ? 8.914 32.75 18.812 1 55.5 214 ARG A CA 1
ATOM 1582 C C . ARG A 1 214 ? 7.871 33.375 19.75 1 55.5 214 ARG A C 1
ATOM 1584 O O . ARG A 1 214 ? 8.219 34.062 20.703 1 55.5 214 ARG A O 1
ATOM 1591 N N . THR A 1 215 ? 6.633 33.031 19.438 1 54.38 215 THR A N 1
ATOM 1592 C CA . THR A 1 215 ? 5.578 33.625 20.25 1 54.38 215 THR A CA 1
ATOM 1593 C C . THR A 1 215 ? 5.551 32.969 21.641 1 54.38 215 THR A C 1
ATOM 1595 O O . THR A 1 215 ? 5.285 33.656 22.625 1 54.38 215 THR A O 1
ATOM 1598 N N . ALA A 1 216 ? 5.875 31.766 21.625 1 56.09 216 ALA A N 1
ATOM 1599 C CA . ALA A 1 216 ? 5.875 31.109 22.922 1 56.09 216 ALA A CA 1
ATOM 1600 C C . ALA A 1 216 ? 7.012 31.625 23.797 1 56.09 216 ALA A C 1
ATOM 1602 O O . ALA A 1 216 ? 6.828 31.828 25 1 56.09 216 ALA A O 1
ATOM 1603 N N . VAL A 1 217 ? 8.117 31.875 23.156 1 57.28 217 VAL A N 1
ATOM 1604 C CA . VAL A 1 217 ? 9.211 32.469 23.906 1 57.28 217 VAL A CA 1
ATOM 1605 C C . VAL A 1 217 ? 8.828 33.875 24.344 1 57.28 217 VAL A C 1
ATOM 1607 O O . VAL A 1 217 ? 9.102 34.281 25.469 1 57.28 217 VAL A O 1
ATOM 1610 N N . ALA A 1 218 ? 8.102 34.531 23.469 1 57.84 218 ALA A N 1
ATOM 1611 C CA . ALA A 1 218 ? 7.707 35.906 23.781 1 57.84 218 ALA A CA 1
ATOM 1612 C C . ALA A 1 218 ? 6.676 35.938 24.906 1 57.84 218 ALA A C 1
ATOM 1614 O O . ALA A 1 218 ? 6.602 36.906 25.672 1 57.84 218 ALA A O 1
ATOM 1615 N N . LYS A 1 219 ? 5.871 34.906 24.891 1 55.47 219 LYS A N 1
ATOM 1616 C CA . LYS A 1 219 ? 4.832 34.875 25.922 1 55.47 219 LYS A CA 1
ATOM 1617 C C . LYS A 1 219 ? 5.363 34.281 27.219 1 55.47 219 LYS A C 1
ATOM 1619 O O . LYS A 1 219 ? 4.602 34.062 28.172 1 55.47 219 LYS A O 1
ATOM 1624 N N . GLY A 1 220 ? 6.539 34.156 27.281 1 55.12 220 GLY A N 1
ATOM 1625 C CA . GLY A 1 220 ? 7.176 33.812 28.547 1 55.12 220 GLY A CA 1
ATOM 1626 C C . GLY A 1 220 ? 7.188 32.312 28.844 1 55.12 220 GLY A C 1
ATOM 1627 O O . GLY A 1 220 ? 7.391 31.906 29.984 1 55.12 220 GLY A O 1
ATOM 1628 N N . ILE A 1 221 ? 6.578 31.562 27.891 1 56.31 221 ILE A N 1
ATOM 1629 C CA . ILE A 1 221 ? 6.68 30.141 28.188 1 56.31 221 ILE A CA 1
ATOM 1630 C C . ILE A 1 221 ? 8.141 29.703 28.156 1 56.31 221 ILE A C 1
ATOM 1632 O O . ILE A 1 221 ? 8.797 29.766 27.109 1 56.31 221 ILE A O 1
ATOM 1636 N N . SER A 1 222 ? 8.734 29.734 29.328 1 56.62 222 SER A N 1
ATOM 1637 C CA . SER A 1 222 ? 10.172 29.625 29.547 1 56.62 222 SER A CA 1
ATOM 1638 C C . SER A 1 222 ? 10.656 28.203 29.344 1 56.62 222 SER A C 1
ATOM 1640 O O . SER A 1 222 ? 11.812 27.984 28.969 1 56.62 222 SER A O 1
ATOM 1642 N N . SER A 1 223 ? 9.812 27.125 29.578 1 62.62 223 SER A N 1
ATOM 1643 C CA . SER A 1 223 ? 10.5 25.844 29.656 1 62.62 223 SER A CA 1
ATOM 1644 C C . SER A 1 223 ? 10.484 25.125 28.312 1 62.62 223 SER A C 1
ATOM 1646 O O . SER A 1 223 ? 9.438 25.062 27.656 1 62.62 223 SER A O 1
ATOM 1648 N N . ARG A 1 224 ? 11.617 24.969 27.703 1 66.5 224 ARG A N 1
ATOM 1649 C CA . ARG A 1 224 ? 11.828 24.172 26.5 1 66.5 224 ARG A CA 1
ATOM 1650 C C . ARG A 1 224 ? 10.93 22.938 26.484 1 66.5 224 ARG A C 1
ATOM 1652 O O . ARG A 1 224 ? 10.422 22.547 25.438 1 66.5 224 ARG A O 1
ATOM 1659 N N . VAL A 1 225 ? 10.664 22.594 27.672 1 69.06 225 VAL A N 1
ATOM 1660 C CA . VAL A 1 225 ? 9.875 21.375 27.797 1 69.06 225 VAL A CA 1
ATOM 1661 C C . VAL A 1 225 ? 8.422 21.641 27.422 1 69.06 225 VAL A C 1
ATOM 1663 O O . VAL A 1 225 ? 7.805 20.859 26.703 1 69.06 225 VAL A O 1
ATOM 1666 N N . GLN A 1 226 ? 7.988 22.703 27.875 1 66.12 226 GLN A N 1
ATOM 1667 C CA . GLN A 1 226 ? 6.598 23.016 27.578 1 66.12 226 GLN A CA 1
ATOM 1668 C C . GLN A 1 226 ? 6.406 23.328 26.094 1 66.12 226 GLN A C 1
ATOM 1670 O O . GLN A 1 226 ? 5.387 22.969 25.516 1 66.12 226 GLN A O 1
ATOM 1675 N N . LEU A 1 227 ? 7.406 23.844 25.594 1 68.06 227 LEU A N 1
ATOM 1676 C CA . LEU A 1 227 ? 7.352 24.188 24.172 1 68.06 227 LEU A CA 1
ATOM 1677 C C . LEU A 1 227 ? 7.359 22.938 23.312 1 68.06 227 LEU A C 1
ATOM 1679 O O . LEU A 1 227 ? 6.562 22.812 22.375 1 68.06 227 LEU A O 1
ATOM 1683 N N . TYR A 1 228 ? 8.109 22.031 23.797 1 75.69 228 TYR A N 1
ATOM 1684 C CA . TYR A 1 228 ? 8.211 20.797 23.016 1 75.69 228 TYR A CA 1
ATOM 1685 C C . TYR A 1 228 ? 6.965 19.938 23.188 1 75.69 228 TYR A C 1
ATOM 1687 O O . TYR A 1 228 ? 6.52 19.281 22.25 1 75.69 228 TYR A O 1
ATOM 1695 N N . LYS A 1 229 ? 6.402 20.094 24.297 1 77.12 229 LYS A N 1
ATOM 1696 C CA . LYS A 1 229 ? 5.176 19.328 24.531 1 77.12 229 LYS A CA 1
ATOM 1697 C C . LYS A 1 229 ? 4.031 19.859 23.656 1 77.12 229 LYS A C 1
ATOM 1699 O O . LYS A 1 229 ? 3.291 19.078 23.062 1 77.12 229 LYS A O 1
ATOM 1704 N N . HIS A 1 230 ? 3.965 21.172 23.656 1 75.31 230 HIS A N 1
ATOM 1705 C CA . HIS A 1 230 ? 2.914 21.781 22.875 1 75.31 230 HIS A CA 1
ATOM 1706 C C . HIS A 1 230 ? 3.139 21.547 21.375 1 75.31 230 HIS A C 1
ATOM 1708 O O . HIS A 1 230 ? 2.189 21.281 20.641 1 75.31 230 HIS A O 1
ATOM 1714 N N . ALA A 1 231 ? 4.34 21.625 20.984 1 82.5 231 ALA A N 1
ATOM 1715 C CA . ALA A 1 231 ? 4.688 21.406 19.578 1 82.5 231 ALA A CA 1
ATOM 1716 C C . ALA A 1 231 ? 4.379 19.969 19.156 1 82.5 231 ALA A C 1
ATOM 1718 O O . ALA A 1 231 ? 3.828 19.734 18.078 1 82.5 231 ALA A O 1
ATOM 1719 N N . LEU A 1 232 ? 4.695 19.125 20.047 1 83.94 232 LEU A N 1
ATOM 1720 C CA . LEU A 1 232 ? 4.488 17.703 19.75 1 83.94 232 LEU A CA 1
ATOM 1721 C C . LEU A 1 232 ? 3.002 17.375 19.672 1 83.94 232 LEU A C 1
ATOM 1723 O O . LEU A 1 232 ? 2.574 16.609 18.797 1 83.94 232 LEU A O 1
ATOM 1727 N N . GLN A 1 233 ? 2.238 17.938 20.469 1 80.5 233 GLN A N 1
ATOM 1728 C CA . GLN A 1 233 ? 0.798 17.703 20.484 1 80.5 233 GLN A CA 1
ATOM 1729 C C . GLN A 1 233 ? 0.15 18.172 19.188 1 80.5 233 GLN A C 1
ATOM 1731 O O . GLN A 1 233 ? -0.701 17.469 18.625 1 80.5 233 GLN A O 1
ATOM 1736 N N . ASN A 1 234 ? 0.611 19.297 18.703 1 80.38 234 ASN A N 1
ATOM 1737 C CA . ASN A 1 234 ? 0.041 19.828 17.484 1 80.38 234 ASN A CA 1
ATOM 1738 C C . ASN A 1 234 ? 0.572 19.109 16.25 1 80.38 234 ASN A C 1
ATOM 1740 O O . ASN A 1 234 ? -0.146 18.938 15.258 1 80.38 234 ASN A O 1
ATOM 1744 N N . ALA A 1 235 ? 1.769 18.688 16.391 1 87.06 235 ALA A N 1
ATOM 1745 C CA . ALA A 1 235 ? 2.395 18 15.266 1 87.06 235 ALA A CA 1
ATOM 1746 C C . ALA A 1 235 ? 1.803 16.609 15.078 1 87.06 235 ALA A C 1
ATOM 1748 O O . ALA A 1 235 ? 1.845 16.047 13.984 1 87.06 235 ALA A O 1
ATOM 1749 N N . MET A 1 236 ? 1.18 16.094 16.125 1 88.25 236 MET A N 1
ATOM 1750 C CA . MET A 1 236 ? 0.672 14.727 16.109 1 88.25 236 MET A CA 1
ATOM 1751 C C . MET A 1 236 ? -0.634 14.641 15.328 1 88.25 236 MET A C 1
ATOM 1753 O O . MET A 1 236 ? -1.045 13.555 14.922 1 88.25 236 MET A O 1
ATOM 1757 N N . ILE A 1 237 ? -1.239 15.742 15 1 83.44 237 ILE A N 1
ATOM 1758 C CA . ILE A 1 237 ? -2.566 15.734 14.391 1 83.44 237 ILE A CA 1
ATOM 1759 C C . ILE A 1 237 ? -2.502 15.086 13.008 1 83.44 237 ILE A C 1
ATOM 1761 O O . ILE A 1 237 ? -3.154 14.07 12.766 1 83.44 237 ILE A O 1
ATOM 1765 N N . PRO A 1 238 ? -1.646 15.539 12.141 1 88 238 PRO A N 1
ATOM 1766 C CA . PRO A 1 238 ? -1.555 14.867 10.844 1 88 238 PRO A CA 1
ATOM 1767 C C . PRO A 1 238 ? -0.904 13.492 10.938 1 88 238 PRO A C 1
ATOM 1769 O O . PRO A 1 238 ? -1.159 12.625 10.102 1 88 238 PRO A O 1
ATOM 1772 N N . VAL A 1 239 ? -0.115 13.344 12 1 91.06 239 VAL A N 1
ATOM 1773 C CA . VAL A 1 239 ? 0.6 12.086 12.188 1 91.06 239 VAL A CA 1
ATOM 1774 C C . VAL A 1 239 ? -0.393 10.969 12.5 1 91.06 239 VAL A C 1
ATOM 1776 O O . VAL A 1 239 ? -0.271 9.859 11.984 1 91.06 239 VAL A O 1
ATOM 1779 N N . VAL A 1 240 ? -1.338 11.289 13.281 1 88.38 240 VAL A N 1
ATOM 1780 C CA . VAL A 1 240 ? -2.359 10.305 13.633 1 88.38 240 VAL A CA 1
ATOM 1781 C C . VAL A 1 240 ? -3.176 9.945 12.391 1 88.38 240 VAL A C 1
ATOM 1783 O O . VAL A 1 240 ? -3.52 8.781 12.18 1 88.38 240 VAL A O 1
ATOM 1786 N N . THR A 1 241 ? -3.447 10.93 11.602 1 86.75 241 THR A N 1
ATOM 1787 C CA . THR A 1 241 ? -4.207 10.719 10.375 1 86.75 241 THR A CA 1
ATOM 1788 C C . THR A 1 241 ? -3.451 9.797 9.422 1 86.75 241 THR A C 1
ATOM 1790 O O . THR A 1 241 ? -4.012 8.828 8.906 1 86.75 241 THR A O 1
ATOM 1793 N N . ILE A 1 242 ? -2.236 10.055 9.273 1 91.56 242 ILE A N 1
ATOM 1794 C CA . ILE A 1 242 ? -1.449 9.25 8.344 1 91.56 242 ILE A CA 1
ATOM 1795 C C . ILE A 1 242 ? -1.258 7.848 8.914 1 91.56 242 ILE A C 1
ATOM 1797 O O . ILE A 1 242 ? -1.221 6.871 8.156 1 91.56 242 ILE A O 1
ATOM 1801 N N . ALA A 1 243 ? -1.112 7.766 10.211 1 92.69 243 ALA A N 1
ATOM 1802 C CA . ALA A 1 243 ? -0.983 6.449 10.828 1 92.69 243 ALA A CA 1
ATOM 1803 C C . ALA A 1 243 ? -2.178 5.562 10.492 1 92.69 243 ALA A C 1
ATOM 1805 O O . ALA A 1 243 ? -2.027 4.352 10.312 1 92.69 243 ALA A O 1
ATOM 1806 N N . GLY A 1 244 ? -3.295 6.109 10.438 1 89.69 244 GLY A N 1
ATOM 1807 C CA . GLY A 1 244 ? -4.496 5.371 10.078 1 89.69 244 GLY A CA 1
ATOM 1808 C C . GLY A 1 244 ? -4.57 5.043 8.594 1 89.69 244 GLY A C 1
ATOM 1809 O O . GLY A 1 244 ? -4.887 3.91 8.227 1 89.69 244 GLY A O 1
ATOM 1810 N N . ILE A 1 245 ? -4.258 6.008 7.816 1 88.88 245 ILE A N 1
ATOM 1811 C CA . ILE A 1 245 ? -4.34 5.855 6.367 1 88.88 245 ILE A CA 1
ATOM 1812 C C . ILE A 1 245 ? -3.355 4.781 5.902 1 88.88 245 ILE A C 1
ATOM 1814 O O . ILE A 1 245 ? -3.68 3.969 5.039 1 88.88 245 ILE A O 1
ATOM 1818 N N . GLN A 1 246 ? -2.213 4.699 6.539 1 92.81 246 GLN A N 1
ATOM 1819 C CA . GLN A 1 246 ? -1.133 3.822 6.098 1 92.81 246 GLN A CA 1
ATOM 1820 C C . GLN A 1 246 ? -1.409 2.373 6.484 1 92.81 246 GLN A C 1
ATOM 1822 O O . GLN A 1 246 ? -0.7 1.463 6.051 1 92.81 246 GLN A O 1
ATOM 1827 N N . LEU A 1 247 ? -2.418 2.154 7.195 1 91.56 247 LEU A N 1
ATOM 1828 C CA . LEU A 1 247 ? -2.762 0.777 7.535 1 91.56 247 LEU A CA 1
ATOM 1829 C C . LEU A 1 247 ? -3.092 -0.026 6.281 1 91.56 247 LEU A C 1
ATOM 1831 O O . LEU A 1 247 ? -2.883 -1.241 6.242 1 91.56 247 LEU A O 1
ATOM 1835 N N . ALA A 1 248 ? -3.578 0.68 5.328 1 87.31 248 ALA A N 1
ATOM 1836 C CA . ALA A 1 248 ? -3.846 0.02 4.055 1 87.31 248 ALA A CA 1
ATOM 1837 C C . ALA A 1 248 ? -2.566 -0.567 3.463 1 87.31 248 ALA A C 1
ATOM 1839 O O . ALA A 1 248 ? -2.594 -1.639 2.852 1 87.31 248 ALA A O 1
ATOM 1840 N N . LEU A 1 249 ? -1.524 0.11 3.67 1 88.56 249 LEU A N 1
ATOM 1841 C CA . LEU A 1 249 ? -0.233 -0.366 3.189 1 88.56 249 LEU A CA 1
ATOM 1842 C C . LEU A 1 249 ? 0.204 -1.614 3.947 1 88.56 249 LEU A C 1
ATOM 1844 O O . LEU A 1 249 ? 0.752 -2.547 3.355 1 88.56 249 LEU A O 1
ATOM 1848 N N . VAL A 1 250 ? -0.051 -1.624 5.164 1 91.06 250 VAL A N 1
ATOM 1849 C CA . VAL A 1 250 ? 0.32 -2.754 6.008 1 91.06 250 VAL A CA 1
ATOM 1850 C C . VAL A 1 250 ? -0.47 -3.992 5.59 1 91.06 250 VAL A C 1
ATOM 1852 O O . VAL A 1 250 ? 0.103 -5.07 5.406 1 91.06 250 VAL A O 1
ATOM 1855 N N . LEU A 1 251 ? -1.711 -3.834 5.434 1 88.06 251 LEU A N 1
ATOM 1856 C CA . LEU A 1 251 ? -2.559 -4.965 5.07 1 88.06 251 LEU A CA 1
ATOM 1857 C C . LEU A 1 251 ? -2.26 -5.434 3.648 1 88.06 251 LEU A C 1
ATOM 1859 O O . LEU A 1 251 ? -2.189 -6.637 3.389 1 88.06 251 LEU A O 1
ATOM 1863 N N . GLY A 1 252 ? -2.15 -4.496 2.773 1 82.69 252 GLY A N 1
ATOM 1864 C CA . GLY A 1 252 ? -1.758 -4.867 1.423 1 82.69 252 GLY A CA 1
ATOM 1865 C C . GLY A 1 252 ? -0.415 -5.57 1.362 1 82.69 252 GLY A C 1
ATOM 1866 O O . GLY A 1 252 ? -0.253 -6.547 0.626 1 82.69 252 GLY A O 1
ATOM 1867 N N . GLY A 1 253 ? 0.553 -5.059 2.094 1 84.69 253 GLY A N 1
ATOM 1868 C CA . GLY A 1 253 ? 1.872 -5.668 2.156 1 84.69 253 GLY A CA 1
ATOM 1869 C C . GLY A 1 253 ? 1.871 -7.027 2.836 1 84.69 253 GLY A C 1
ATOM 1870 O O . GLY A 1 253 ? 2.693 -7.887 2.518 1 84.69 253 GLY A O 1
ATOM 1871 N N . SER A 1 254 ? 0.95 -7.234 3.705 1 87.94 254 SER A N 1
ATOM 1872 C CA . SER A 1 254 ? 0.891 -8.5 4.434 1 87.94 254 SER A CA 1
ATOM 1873 C C . SER A 1 254 ? 0.597 -9.664 3.5 1 87.94 254 SER A C 1
ATOM 1875 O O . SER A 1 254 ? 1.064 -10.781 3.729 1 87.94 254 SER A O 1
ATOM 1877 N N . VAL A 1 255 ? -0.14 -9.391 2.488 1 81.94 255 VAL A N 1
ATOM 1878 C CA . VAL A 1 255 ? -0.487 -10.445 1.542 1 81.94 255 VAL A CA 1
ATOM 1879 C C . VAL A 1 255 ? 0.782 -11.008 0.909 1 81.94 255 VAL A C 1
ATOM 1881 O O . VAL A 1 255 ? 0.994 -12.227 0.907 1 81.94 255 VAL A O 1
ATOM 1884 N N . THR A 1 256 ? 1.644 -10.164 0.434 1 80.75 256 THR A N 1
ATOM 1885 C CA . THR A 1 256 ? 2.857 -10.602 -0.241 1 80.75 256 THR A CA 1
ATOM 1886 C C . THR A 1 256 ? 3.863 -11.164 0.763 1 80.75 256 THR A C 1
ATOM 1888 O O . THR A 1 256 ? 4.574 -12.125 0.469 1 80.75 256 THR A O 1
ATOM 1891 N N . VAL A 1 257 ? 3.861 -10.609 1.909 1 89.19 257 VAL A N 1
ATOM 1892 C CA . VAL A 1 257 ? 4.793 -11.039 2.947 1 89.19 257 VAL A CA 1
ATOM 1893 C C . VAL A 1 257 ? 4.406 -12.43 3.447 1 89.19 257 VAL A C 1
ATOM 1895 O O . VAL A 1 257 ? 5.273 -13.25 3.76 1 89.19 257 VAL A O 1
ATOM 1898 N N . GLU A 1 258 ? 3.107 -12.727 3.514 1 90 258 GLU A N 1
ATOM 1899 C CA . GLU A 1 258 ? 2.639 -14.055 3.896 1 90 258 GLU A CA 1
ATOM 1900 C C . GLU A 1 258 ? 3.127 -15.117 2.914 1 90 258 GLU A C 1
ATOM 1902 O O . GLU A 1 258 ? 3.49 -16.219 3.316 1 90 258 GLU A O 1
ATOM 1907 N N . ILE A 1 259 ? 3.148 -14.734 1.717 1 80.69 259 ILE A N 1
ATOM 1908 C CA . ILE A 1 259 ? 3.621 -15.656 0.687 1 80.69 259 ILE A CA 1
ATOM 1909 C C . ILE A 1 259 ? 5.117 -15.914 0.871 1 80.69 259 ILE A C 1
ATOM 1911 O O . ILE A 1 259 ? 5.562 -17.062 0.849 1 80.69 259 ILE A O 1
ATOM 1915 N N . VAL A 1 260 ? 5.867 -14.93 1.115 1 81.44 260 VAL A N 1
ATOM 1916 C CA . VAL A 1 260 ? 7.316 -15.023 1.255 1 81.44 260 VAL A CA 1
ATOM 1917 C C . VAL A 1 260 ? 7.668 -15.914 2.445 1 81.44 260 VAL A C 1
ATOM 1919 O O . VAL A 1 260 ? 8.578 -16.734 2.365 1 81.44 260 VAL A O 1
ATOM 1922 N N . PHE A 1 261 ? 6.926 -15.805 3.482 1 91.19 261 PHE A N 1
ATOM 1923 C CA . PHE A 1 261 ? 7.262 -16.5 4.719 1 91.19 261 PHE A CA 1
ATOM 1924 C C . PHE A 1 261 ? 6.445 -17.781 4.855 1 91.19 261 PHE A C 1
ATOM 1926 O O . PHE A 1 261 ? 6.461 -18.422 5.906 1 91.19 261 PHE A O 1
ATOM 1933 N N . GLY A 1 262 ? 5.695 -18.156 3.816 1 89.19 262 GLY A N 1
ATOM 1934 C CA . GLY A 1 262 ? 4.926 -19.391 3.818 1 89.19 262 GLY A CA 1
ATOM 1935 C C . GLY A 1 262 ? 3.844 -19.422 4.883 1 89.19 262 GLY A C 1
ATOM 1936 O O . GLY A 1 262 ? 3.576 -20.469 5.477 1 89.19 262 GLY A O 1
ATOM 1937 N N . ILE A 1 263 ? 3.324 -18.328 5.129 1 93.44 263 ILE A N 1
ATOM 1938 C CA . ILE A 1 263 ? 2.271 -18.219 6.129 1 93.44 263 ILE A CA 1
ATOM 1939 C C . ILE A 1 263 ? 0.905 -18.234 5.445 1 93.44 263 ILE A C 1
ATOM 1941 O O . ILE A 1 263 ? 0.675 -17.484 4.5 1 93.44 263 ILE A O 1
ATOM 1945 N N . GLN A 1 264 ? 0.061 -19.031 5.922 1 93.81 264 GLN A N 1
ATOM 1946 C CA . GLN A 1 264 ? -1.27 -19.156 5.336 1 93.81 264 GLN A CA 1
ATOM 1947 C C . GLN A 1 264 ? -2.26 -18.219 6.031 1 93.81 264 GLN A C 1
ATOM 1949 O O . GLN A 1 264 ? -3.211 -18.688 6.664 1 93.81 264 GLN A O 1
ATOM 1954 N N . GLY A 1 265 ? -2.111 -17 5.809 1 94.94 265 GLY A N 1
ATOM 1955 C CA . GLY A 1 265 ? -2.996 -16 6.391 1 94.94 265 GLY A CA 1
ATOM 1956 C C . GLY A 1 265 ? -4.156 -15.633 5.484 1 94.94 265 GLY A C 1
ATOM 1957 O O . GLY A 1 265 ? -4.574 -16.438 4.648 1 94.94 265 GLY A O 1
ATOM 1958 N N . LEU A 1 266 ? -4.742 -14.461 5.711 1 92.94 266 LEU A N 1
ATOM 1959 C CA . LEU A 1 266 ? -5.906 -14 4.969 1 92.94 266 LEU A CA 1
ATOM 1960 C C . LEU A 1 266 ? -5.523 -13.617 3.541 1 92.94 266 LEU A C 1
ATOM 1962 O O . LEU A 1 266 ? -6.32 -13.781 2.615 1 92.94 266 LEU A O 1
ATOM 1966 N N . GLY A 1 267 ? -4.367 -13.062 3.436 1 86.12 267 GLY A N 1
ATOM 1967 C CA . GLY A 1 267 ? -3.916 -12.711 2.1 1 86.12 267 GLY A CA 1
ATOM 1968 C C . GLY A 1 267 ? -3.838 -13.898 1.162 1 86.12 267 GLY A C 1
ATOM 1969 O O . GLY A 1 267 ? -4.371 -13.859 0.052 1 86.12 267 GLY A O 1
ATOM 1970 N N . ARG A 1 268 ? -3.213 -14.875 1.549 1 84.81 268 ARG A N 1
ATOM 1971 C CA . ARG A 1 268 ? -3.104 -16.094 0.746 1 84.81 268 ARG A CA 1
ATOM 1972 C C . ARG A 1 268 ? -4.473 -16.719 0.519 1 84.81 268 ARG A C 1
ATOM 1974 O O . ARG A 1 268 ? -4.762 -17.219 -0.571 1 84.81 268 ARG A O 1
ATOM 1981 N N . LEU A 1 269 ? -5.219 -16.734 1.578 1 90.56 269 LEU A N 1
ATOM 1982 C CA . LEU A 1 269 ? -6.57 -17.281 1.466 1 90.56 269 LEU A CA 1
ATOM 1983 C C . LEU A 1 269 ? -7.375 -16.516 0.416 1 90.56 269 LEU A C 1
ATOM 1985 O O . LEU A 1 269 ? -8.133 -17.109 -0.347 1 90.56 269 LEU A O 1
ATOM 1989 N N . LEU A 1 270 ? -7.234 -15.281 0.411 1 86.69 270 LEU A N 1
ATOM 1990 C CA . LEU A 1 270 ? -7.941 -14.438 -0.547 1 86.69 270 LEU A CA 1
ATOM 1991 C C . LEU A 1 270 ? -7.488 -14.742 -1.973 1 86.69 270 LEU A C 1
ATOM 1993 O O . LEU A 1 270 ? -8.32 -14.953 -2.859 1 86.69 270 LEU A O 1
ATOM 1997 N N . VAL A 1 271 ? -6.242 -14.789 -2.174 1 76.44 271 VAL A N 1
ATOM 1998 C CA . VAL A 1 271 ? -5.691 -15.047 -3.502 1 76.44 271 VAL A CA 1
ATOM 1999 C C . VAL A 1 271 ? -6.141 -16.422 -3.996 1 76.44 271 VAL A C 1
ATOM 2001 O O . VAL A 1 271 ? -6.625 -16.547 -5.121 1 76.44 271 VAL A O 1
ATOM 2004 N N . ASN A 1 272 ? -6 -17.359 -3.154 1 81.19 272 ASN A N 1
ATOM 2005 C CA . ASN A 1 272 ? -6.395 -18.719 -3.531 1 81.19 272 ASN A CA 1
ATOM 2006 C C . ASN A 1 272 ? -7.887 -18.797 -3.832 1 81.19 272 ASN A C 1
ATOM 2008 O O . ASN A 1 272 ? -8.297 -19.469 -4.781 1 81.19 272 ASN A O 1
ATOM 2012 N N . SER A 1 273 ? -8.641 -18.188 -3.014 1 85.19 273 SER A N 1
ATOM 2013 C CA . SER A 1 273 ? -10.086 -18.266 -3.193 1 85.19 273 SER A CA 1
ATOM 2014 C C . SER A 1 273 ? -10.523 -17.578 -4.488 1 85.19 273 SER A C 1
ATOM 2016 O O . SER A 1 273 ? -11.484 -18.016 -5.129 1 85.19 273 SER A O 1
ATOM 2018 N N . ILE A 1 274 ? -9.914 -16.578 -4.84 1 75.44 274 ILE A N 1
ATOM 2019 C CA . ILE A 1 274 ? -10.211 -15.891 -6.094 1 75.44 274 ILE A CA 1
ATOM 2020 C C . ILE A 1 274 ? -9.844 -16.781 -7.273 1 75.44 274 ILE A C 1
ATOM 2022 O O . ILE A 1 274 ? -10.633 -16.938 -8.211 1 75.44 274 ILE A O 1
ATOM 2026 N N . LEU A 1 275 ? -8.656 -17.359 -7.184 1 71.44 275 LEU A N 1
ATOM 2027 C CA . LEU A 1 275 ? -8.172 -18.219 -8.258 1 71.44 275 LEU A CA 1
ATOM 2028 C C . LEU A 1 275 ? -9.07 -19.438 -8.422 1 71.44 275 LEU A C 1
ATOM 2030 O O . LEU A 1 275 ? -9.266 -19.922 -9.539 1 71.44 275 LEU A O 1
ATOM 2034 N N . GLU A 1 276 ? -9.594 -19.812 -7.328 1 76.62 276 GLU A N 1
ATOM 2035 C CA . GLU A 1 276 ? -10.438 -21 -7.328 1 76.62 276 GLU A CA 1
ATOM 2036 C C . GLU A 1 276 ? -11.898 -20.641 -7.543 1 76.62 276 GLU A C 1
ATOM 2038 O O . GLU A 1 276 ? -12.766 -21.516 -7.566 1 76.62 276 GLU A O 1
ATOM 2043 N N . ARG A 1 277 ? -12.148 -19.375 -7.629 1 75.19 277 ARG A N 1
ATOM 2044 C CA . ARG A 1 277 ? -13.508 -18.859 -7.785 1 75.19 277 ARG A CA 1
ATOM 2045 C C . ARG A 1 277 ? -14.406 -19.312 -6.637 1 75.19 277 ARG A C 1
ATOM 2047 O O . ARG A 1 277 ? -15.531 -19.75 -6.863 1 75.19 277 ARG A O 1
ATOM 2054 N N . ASN A 1 278 ? -13.789 -19.469 -5.492 1 82.12 278 ASN A N 1
ATOM 2055 C CA . ASN A 1 278 ? -14.477 -19.781 -4.25 1 82.12 278 ASN A CA 1
ATOM 2056 C C . ASN A 1 278 ? -15.133 -18.562 -3.631 1 82.12 278 ASN A C 1
ATOM 2058 O O . ASN A 1 278 ? -14.625 -18 -2.654 1 82.12 278 ASN A O 1
ATOM 2062 N N . TYR A 1 279 ? -16.297 -18.266 -4.062 1 80.06 279 TYR A N 1
ATOM 2063 C CA . TYR A 1 279 ? -16.938 -16.984 -3.801 1 80.06 279 TYR A CA 1
ATOM 2064 C C . TYR A 1 279 ? -17.219 -16.797 -2.314 1 80.06 279 TYR A C 1
ATOM 2066 O O . TYR A 1 279 ? -16.984 -15.734 -1.753 1 80.06 279 TYR A O 1
ATOM 2074 N N . PRO A 1 280 ? -17.75 -17.828 -1.649 1 85.06 280 PRO A N 1
ATOM 2075 C CA . PRO A 1 280 ? -18.031 -17.625 -0.227 1 85.06 280 PRO A CA 1
ATOM 2076 C C . PRO A 1 280 ? -16.781 -17.297 0.585 1 85.06 280 PRO A C 1
ATOM 2078 O O . PRO A 1 280 ? -16.828 -16.438 1.477 1 85.06 280 PRO A O 1
ATOM 2081 N N . VAL A 1 281 ? -15.711 -17.906 0.221 1 89 281 VAL A N 1
ATOM 2082 C CA . VAL A 1 281 ? -14.461 -17.656 0.938 1 89 281 VAL A CA 1
ATOM 2083 C C . VAL A 1 281 ? -13.93 -16.266 0.568 1 89 281 VAL A C 1
ATOM 2085 O O . VAL A 1 281 ? -13.469 -15.523 1.436 1 89 281 VAL A O 1
ATOM 2088 N N . THR A 1 282 ? -14.062 -15.938 -0.691 1 86.25 282 THR A N 1
ATOM 2089 C CA . THR A 1 282 ? -13.586 -14.648 -1.176 1 86.25 282 THR A CA 1
ATOM 2090 C C . THR A 1 282 ? -14.328 -13.508 -0.495 1 86.25 282 THR A C 1
ATOM 2092 O O . THR A 1 282 ? -13.711 -12.57 0.007 1 86.25 282 THR A O 1
ATOM 2095 N N . GLN A 1 283 ? -15.594 -13.609 -0.436 1 87.12 283 GLN A N 1
ATOM 2096 C CA . GLN A 1 283 ? -16.422 -12.547 0.129 1 87.12 283 GLN A CA 1
ATOM 2097 C C . GLN A 1 283 ? -16.094 -12.32 1.604 1 87.12 283 GLN A C 1
ATOM 2099 O O . GLN A 1 283 ? -15.922 -11.188 2.043 1 87.12 283 GLN A O 1
ATOM 2104 N N . MET A 1 284 ? -15.992 -13.367 2.264 1 91 284 MET A N 1
ATOM 2105 C CA . MET A 1 284 ? -15.758 -13.25 3.699 1 91 284 MET A CA 1
ATOM 2106 C C . MET A 1 284 ? -14.344 -12.773 3.982 1 91 284 MET A C 1
ATOM 2108 O O . MET A 1 284 ? -14.109 -12.039 4.945 1 91 284 MET A O 1
ATOM 2112 N N . THR A 1 285 ? -13.438 -13.25 3.193 1 91.69 285 THR A N 1
ATOM 2113 C CA . THR A 1 285 ? -12.055 -12.836 3.408 1 91.69 285 THR A CA 1
ATOM 2114 C C . THR A 1 285 ? -11.891 -11.344 3.148 1 91.69 285 THR A C 1
ATOM 2116 O O . THR A 1 285 ? -11.195 -10.656 3.898 1 91.69 285 THR A O 1
ATOM 2119 N N . ILE A 1 286 ? -12.523 -10.82 2.164 1 89 286 ILE A N 1
ATOM 2120 C CA . ILE A 1 286 ? -12.484 -9.398 1.868 1 89 286 ILE A CA 1
ATOM 2121 C C . ILE A 1 286 ? -13.102 -8.609 3.025 1 89 286 ILE A C 1
ATOM 2123 O O . ILE A 1 286 ? -12.547 -7.605 3.467 1 89 286 ILE A O 1
ATOM 2127 N N . LEU A 1 287 ? -14.18 -9.102 3.484 1 91.31 287 LEU A N 1
ATOM 2128 C CA . LEU A 1 287 ? -14.867 -8.43 4.582 1 91.31 287 LEU A CA 1
ATOM 2129 C C . LEU A 1 287 ? -14 -8.422 5.84 1 91.31 287 LEU A C 1
ATOM 2131 O O . LEU A 1 287 ? -13.977 -7.43 6.574 1 91.31 287 LEU A O 1
ATOM 2135 N N . LEU A 1 288 ? -13.375 -9.469 6.035 1 91.69 288 LEU A N 1
ATOM 2136 C CA . LEU A 1 288 ? -12.531 -9.555 7.227 1 91.69 288 LEU A CA 1
ATOM 2137 C C . LEU A 1 288 ? -11.328 -8.633 7.102 1 91.69 288 LEU A C 1
ATOM 2139 O O . LEU A 1 288 ? -10.922 -7.996 8.078 1 91.69 288 LEU A O 1
ATOM 2143 N N . VAL A 1 289 ? -10.727 -8.609 5.969 1 89.38 289 VAL A N 1
ATOM 2144 C CA . VAL A 1 289 ? -9.594 -7.719 5.754 1 89.38 289 VAL A CA 1
ATOM 2145 C C . VAL A 1 289 ? -10.031 -6.27 5.945 1 89.38 289 VAL A C 1
ATOM 2147 O O . VAL A 1 289 ? -9.352 -5.492 6.613 1 89.38 289 VAL A O 1
ATOM 2150 N N . ALA A 1 290 ? -11.141 -5.949 5.34 1 89.19 290 ALA A N 1
ATOM 2151 C CA . ALA A 1 290 ? -11.711 -4.617 5.543 1 89.19 290 ALA A CA 1
ATOM 2152 C C . ALA A 1 290 ? -11.984 -4.359 7.023 1 89.19 290 ALA A C 1
ATOM 2154 O O . ALA A 1 290 ? -11.781 -3.25 7.516 1 89.19 290 ALA A O 1
ATOM 2155 N N . GLY A 1 291 ? -12.484 -5.332 7.668 1 90.88 291 GLY A N 1
ATOM 2156 C CA . GLY A 1 291 ? -12.75 -5.223 9.094 1 90.88 291 GLY A CA 1
ATOM 2157 C C . GLY A 1 291 ? -11.508 -4.941 9.914 1 90.88 291 GLY A C 1
ATOM 2158 O O . GLY A 1 291 ? -11.531 -4.117 10.828 1 90.88 291 GLY A O 1
ATOM 2159 N N . ILE A 1 292 ? -10.469 -5.629 9.57 1 89.31 292 ILE A N 1
ATOM 2160 C CA . ILE A 1 292 ? -9.195 -5.406 10.258 1 89.31 292 ILE A CA 1
ATOM 2161 C C . ILE A 1 292 ? -8.742 -3.965 10.039 1 89.31 292 ILE A C 1
ATOM 2163 O O . ILE A 1 292 ? -8.312 -3.295 10.977 1 89.31 292 ILE A O 1
ATOM 2167 N N . PHE A 1 293 ? -8.883 -3.508 8.82 1 88.25 293 PHE A N 1
ATOM 2168 C CA . PHE A 1 293 ? -8.531 -2.125 8.516 1 88.25 293 PHE A CA 1
ATOM 2169 C C . PHE A 1 293 ? -9.336 -1.157 9.367 1 88.25 293 PHE A C 1
ATOM 2171 O O . PHE A 1 293 ? -8.773 -0.252 9.992 1 88.25 293 PHE A O 1
ATOM 2178 N N . VAL A 1 294 ? -10.617 -1.359 9.398 1 87.06 294 VAL A N 1
ATOM 2179 C CA . VAL A 1 294 ? -11.531 -0.469 10.102 1 87.06 294 VAL A CA 1
ATOM 2180 C C . VAL A 1 294 ? -11.25 -0.52 11.602 1 87.06 294 VAL A C 1
ATOM 2182 O O . VAL A 1 294 ? -11.219 0.517 12.273 1 87.06 294 VAL A O 1
ATOM 2185 N N . PHE A 1 295 ? -11.039 -1.667 12.094 1 85.94 295 PHE A N 1
ATOM 2186 C CA . PHE A 1 295 ? -10.789 -1.829 13.516 1 85.94 295 PHE A CA 1
ATOM 2187 C C . PHE A 1 295 ? -9.445 -1.215 13.906 1 85.94 295 PHE A C 1
ATOM 2189 O O . PHE A 1 295 ? -9.336 -0.581 14.961 1 85.94 295 PHE A O 1
ATOM 2196 N N . MET A 1 296 ? -8.484 -1.42 13.109 1 84.94 296 MET A N 1
ATOM 2197 C CA . MET A 1 296 ? -7.176 -0.84 13.398 1 84.94 296 MET A CA 1
ATOM 2198 C C . MET A 1 296 ? -7.227 0.683 13.336 1 84.94 296 MET A C 1
ATOM 2200 O O . MET A 1 296 ? -6.562 1.364 14.117 1 84.94 296 MET A O 1
ATOM 2204 N N . ASN A 1 297 ? -8.047 1.151 12.453 1 83.06 297 ASN A N 1
ATOM 2205 C CA . ASN A 1 297 ? -8.25 2.596 12.398 1 83.06 297 ASN A CA 1
ATOM 2206 C C . ASN A 1 297 ? -8.922 3.113 13.664 1 83.06 297 ASN A C 1
ATOM 2208 O O . ASN A 1 297 ? -8.57 4.184 14.172 1 83.06 297 ASN A O 1
ATOM 2212 N N . LEU A 1 298 ? -9.828 2.369 14.094 1 79.69 298 LEU A N 1
ATOM 2213 C CA . LEU A 1 298 ? -10.508 2.73 15.328 1 79.69 298 LEU A CA 1
ATOM 2214 C C . LEU A 1 298 ? -9.531 2.744 16.5 1 79.69 298 LEU A C 1
ATOM 2216 O O . LEU A 1 298 ? -9.609 3.623 17.359 1 79.69 298 LEU A O 1
ATOM 2220 N N . LEU A 1 299 ? -8.633 1.848 16.484 1 79.44 299 LEU A N 1
ATOM 2221 C CA . LEU A 1 299 ? -7.621 1.779 17.547 1 79.44 299 LEU A CA 1
ATOM 2222 C C . LEU A 1 299 ? -6.68 2.977 17.469 1 79.44 299 LEU A C 1
ATOM 2224 O O . LEU A 1 299 ? -6.316 3.547 18.5 1 79.44 299 LEU A O 1
ATOM 2228 N N . VAL A 1 300 ? -6.336 3.316 16.266 1 75.75 300 VAL A N 1
ATOM 2229 C CA . VAL A 1 300 ? -5.465 4.473 16.062 1 75.75 300 VAL A CA 1
ATOM 2230 C C . VAL A 1 300 ? -6.184 5.738 16.531 1 75.75 300 VAL A C 1
ATOM 2232 O O . VAL A 1 300 ? -5.578 6.598 17.188 1 75.75 300 VAL A O 1
ATOM 2235 N N . ASP A 1 301 ? -7.441 5.836 16.281 1 72.62 301 ASP A N 1
ATOM 2236 C CA . ASP A 1 301 ? -8.242 6.98 16.703 1 72.62 301 ASP A CA 1
ATOM 2237 C C . ASP A 1 301 ? -8.336 7.051 18.219 1 72.62 301 ASP A C 1
ATOM 2239 O O . ASP A 1 301 ? -8.219 8.133 18.812 1 72.62 301 ASP A O 1
ATOM 2243 N N . ILE A 1 302 ? -8.555 5.957 18.797 1 73.31 302 ILE A N 1
ATOM 2244 C CA . ILE A 1 302 ? -8.688 5.898 20.25 1 73.31 302 ILE A CA 1
ATOM 2245 C C . ILE A 1 302 ? -7.348 6.215 20.906 1 73.31 302 ILE A C 1
ATOM 2247 O O . ILE A 1 302 ? -7.297 6.918 21.922 1 73.31 302 ILE A O 1
ATOM 2251 N N . ALA A 1 303 ? -6.277 5.746 20.359 1 70.56 303 ALA A N 1
ATOM 2252 C CA . ALA A 1 303 ? -4.945 6.012 20.891 1 70.56 303 ALA A CA 1
ATOM 2253 C C . ALA A 1 303 ? -4.617 7.5 20.844 1 70.56 303 ALA A C 1
ATOM 2255 O O . ALA A 1 303 ? -3.979 8.039 21.75 1 70.56 303 ALA A O 1
ATOM 2256 N N . TYR A 1 304 ? -5.098 8.07 19.859 1 67.62 304 TYR A N 1
ATOM 2257 C CA . TYR A 1 304 ? -4.852 9.5 19.703 1 67.62 304 TYR A CA 1
ATOM 2258 C C . TYR A 1 304 ? -5.633 10.312 20.734 1 67.62 304 TYR A C 1
ATOM 2260 O O . TYR A 1 304 ? -5.16 11.352 21.203 1 67.62 304 TYR A O 1
ATOM 2268 N N . THR A 1 305 ? -6.863 9.945 20.984 1 66.31 305 THR A N 1
ATOM 2269 C CA . THR A 1 305 ? -7.645 10.656 21.984 1 66.31 305 THR A CA 1
ATOM 2270 C C . THR A 1 305 ? -6.957 10.602 23.344 1 66.31 305 THR A C 1
ATOM 2272 O O . THR A 1 305 ? -7.133 11.492 24.172 1 66.31 305 THR A O 1
ATOM 2275 N N . ALA A 1 306 ? -6.176 9.633 23.453 1 63.56 306 ALA A N 1
ATOM 2276 C CA . ALA A 1 306 ? -5.426 9.508 24.703 1 63.56 306 ALA A CA 1
ATOM 2277 C C . ALA A 1 306 ? -4.25 10.484 24.734 1 63.56 306 ALA A C 1
ATOM 2279 O O . ALA A 1 306 ? -3.83 10.922 25.812 1 63.56 306 ALA A O 1
ATOM 2280 N N . ILE A 1 307 ? -3.77 10.789 23.625 1 61.84 307 ILE A N 1
ATOM 2281 C CA . ILE A 1 307 ? -2.609 11.664 23.531 1 61.84 307 ILE A CA 1
ATOM 2282 C C . ILE A 1 307 ? -3.059 13.125 23.578 1 61.84 307 ILE A C 1
ATOM 2284 O O . ILE A 1 307 ? -2.426 13.953 24.234 1 61.84 307 ILE A O 1
ATOM 2288 N N . ASP A 1 308 ? -4.031 13.531 22.844 1 57.81 308 ASP A N 1
ATOM 2289 C CA . ASP A 1 308 ? -4.551 14.891 22.922 1 57.81 308 ASP A CA 1
ATOM 2290 C C . ASP A 1 308 ? -6.031 14.898 23.281 1 57.81 308 ASP A C 1
ATOM 2292 O O . ASP A 1 308 ? -6.895 14.75 22.422 1 57.81 308 ASP A O 1
ATOM 2296 N N . PRO A 1 309 ? -6.25 14.984 24.594 1 54.69 309 PRO A N 1
ATOM 2297 C CA . PRO A 1 309 ? -7.625 14.961 25.094 1 54.69 309 PRO A CA 1
ATOM 2298 C C . PRO A 1 309 ? -8.484 16.078 24.516 1 54.69 309 PRO A C 1
ATOM 2300 O O . PRO A 1 309 ? -9.711 16.031 24.609 1 54.69 309 PRO A O 1
ATOM 2303 N N . ARG A 1 310 ? -7.82 17.109 23.922 1 51.94 310 ARG A N 1
ATOM 2304 C CA . ARG A 1 310 ? -8.609 18.234 23.406 1 51.94 310 ARG A CA 1
ATOM 2305 C C . ARG A 1 310 ? -9.422 17.812 22.188 1 51.94 310 ARG A C 1
ATOM 2307 O O . ARG A 1 310 ? -10.391 18.469 21.828 1 51.94 310 ARG A O 1
ATOM 2314 N N . ILE A 1 311 ? -8.914 16.922 21.594 1 51.62 311 ILE A N 1
ATOM 2315 C CA . ILE A 1 311 ? -9.594 16.5 20.375 1 51.62 311 ILE A CA 1
ATOM 2316 C C . ILE A 1 311 ? -10.891 15.773 20.734 1 51.62 311 ILE A C 1
ATOM 2318 O O . ILE A 1 311 ? -11.734 15.531 19.875 1 51.62 311 ILE A O 1
ATOM 2322 N N . ARG A 1 312 ? -11.062 15.461 22.016 1 48.75 312 ARG A N 1
ATOM 2323 C CA . ARG A 1 312 ? -12.297 14.859 22.516 1 48.75 312 ARG A CA 1
ATOM 2324 C C . ARG A 1 312 ? -13.516 15.688 22.109 1 48.75 312 ARG A C 1
ATOM 2326 O O . ARG A 1 312 ? -14.609 15.141 21.938 1 48.75 312 ARG A O 1
ATOM 2333 N N . TYR A 1 313 ? -13.375 17.062 22.25 1 39.59 313 TYR A N 1
ATOM 2334 C CA . TYR A 1 313 ? -14.516 17.969 22.312 1 39.59 313 TYR A CA 1
ATOM 2335 C C . TYR A 1 313 ? -15.023 18.312 20.922 1 39.59 313 TYR A C 1
ATOM 2337 O O . TYR A 1 313 ? -15.938 19.141 20.781 1 39.59 313 TYR A O 1
ATOM 2345 N N . GLY A 1 314 ? -14.391 18.047 19.906 1 40.84 314 GLY A N 1
ATOM 2346 C CA . GLY A 1 314 ? -15.109 18.594 18.766 1 40.84 314 GLY A CA 1
ATOM 2347 C C . GLY A 1 314 ? -16.578 18.203 18.734 1 40.84 314 GLY A C 1
ATOM 2348 O O . GLY A 1 314 ? -17.312 18.609 17.844 1 40.84 314 GLY A O 1
ATOM 2349 N N . GLY A 1 315 ? -17 17.109 19.344 1 36.12 315 GLY A N 1
ATOM 2350 C CA . GLY A 1 315 ? -18.453 17.047 19.438 1 36.12 315 GLY A CA 1
ATOM 2351 C C . GLY A 1 315 ? -19.031 18.109 20.359 1 36.12 315 GLY A C 1
ATOM 2352 O O . GLY A 1 315 ? -20.25 18.297 20.406 1 36.12 315 GLY A O 1
ATOM 2353 N N . GLU A 1 316 ? -18.406 18.562 21.406 1 32.12 316 GLU A N 1
ATOM 2354 C CA . GLU A 1 316 ? -19.219 19.297 22.375 1 32.12 316 GLU A CA 1
ATOM 2355 C C . GLU A 1 316 ? -19.422 20.75 21.922 1 32.12 316 GLU A C 1
ATOM 2357 O O . GLU A 1 316 ? -20.344 21.422 22.406 1 32.12 316 GLU A O 1
ATOM 2362 N N . GLN A 1 317 ? -18.469 21.516 21.391 1 30.64 317 GLN A N 1
ATOM 2363 C CA . GLN A 1 317 ? -18.891 22.906 21.359 1 30.64 317 GLN A CA 1
ATOM 2364 C C . GLN A 1 317 ? -19.953 23.125 20.281 1 30.64 317 GLN A C 1
ATOM 2366 O O . GLN A 1 317 ? -19.609 23.484 19.141 1 30.64 317 GLN A O 1
ATOM 2371 N N . SER A 1 318 ? -20.719 22.141 19.75 1 24.2 318 SER A N 1
ATOM 2372 C CA . SER A 1 318 ? -22.047 22.656 19.469 1 24.2 318 SER A CA 1
ATOM 2373 C C . SER A 1 318 ? -22.859 22.859 20.75 1 24.2 318 SER A C 1
ATOM 2375 O O . SER A 1 318 ? -22.75 22.062 21.688 1 24.2 318 SER A O 1
ATOM 2377 N N . MET B 1 1 ? 14.5 27.766 -7.305 1 74 1 MET B N 1
ATOM 2378 C CA . MET B 1 1 ? 13.883 26.594 -7.934 1 74 1 MET B CA 1
ATOM 2379 C C . MET B 1 1 ? 14.938 25.578 -8.336 1 74 1 MET B C 1
ATOM 2381 O O . MET B 1 1 ? 14.859 24.406 -7.965 1 74 1 MET B O 1
ATOM 2385 N N . TRP B 1 2 ? 16 26.078 -9.055 1 78.81 2 TRP B N 1
ATOM 2386 C CA . TRP B 1 2 ? 17.016 25.156 -9.547 1 78.81 2 TRP B CA 1
ATOM 2387 C C . TRP B 1 2 ? 17.781 24.516 -8.383 1 78.81 2 TRP B C 1
ATOM 2389 O O . TRP B 1 2 ? 18.109 23.328 -8.422 1 78.81 2 TRP B O 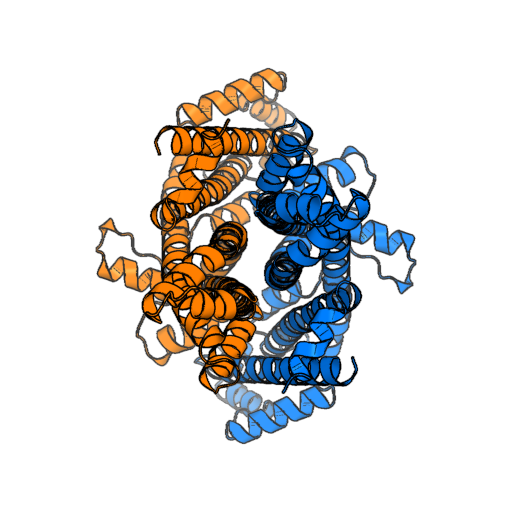1
ATOM 2399 N N . ARG B 1 3 ? 18.047 25.328 -7.414 1 78.81 3 ARG B N 1
ATOM 2400 C CA . ARG B 1 3 ? 18.75 24.781 -6.254 1 78.81 3 ARG B CA 1
ATOM 2401 C C . ARG B 1 3 ? 17.891 23.75 -5.527 1 78.81 3 ARG B C 1
ATOM 2403 O O . ARG B 1 3 ? 18.406 22.734 -5.062 1 78.81 3 ARG B O 1
ATOM 2410 N N . TYR B 1 4 ? 16.625 24.078 -5.516 1 77.75 4 TYR B N 1
ATOM 2411 C CA . TYR B 1 4 ? 15.688 23.156 -4.887 1 77.75 4 TYR B CA 1
ATOM 2412 C C . TYR B 1 4 ? 15.617 21.844 -5.652 1 77.75 4 TYR B C 1
ATOM 2414 O O . TYR B 1 4 ? 15.703 20.766 -5.062 1 77.75 4 TYR B O 1
ATOM 2422 N N . ILE B 1 5 ? 15.578 21.953 -6.891 1 80.69 5 ILE B N 1
ATOM 2423 C CA . ILE B 1 5 ? 15.477 20.766 -7.746 1 80.69 5 ILE B CA 1
ATOM 2424 C C . ILE B 1 5 ? 16.766 19.969 -7.664 1 80.69 5 ILE B C 1
ATOM 2426 O O . ILE B 1 5 ? 16.75 18.734 -7.613 1 80.69 5 ILE B O 1
ATOM 2430 N N . ALA B 1 6 ? 17.875 20.688 -7.613 1 85.31 6 ALA B N 1
ATOM 2431 C CA . ALA B 1 6 ? 19.172 20.031 -7.527 1 85.31 6 ALA B CA 1
ATOM 2432 C C . ALA B 1 6 ? 19.312 19.266 -6.211 1 85.31 6 ALA B C 1
ATOM 2434 O O . ALA B 1 6 ? 19.828 18.141 -6.184 1 85.31 6 ALA B O 1
ATOM 2435 N N . LYS B 1 7 ? 18.859 19.875 -5.203 1 83.12 7 LYS B N 1
ATOM 2436 C CA . LYS B 1 7 ? 18.922 19.234 -3.893 1 83.12 7 LYS B CA 1
ATOM 2437 C C . LYS B 1 7 ? 18.031 18 -3.834 1 83.12 7 LYS B C 1
ATOM 2439 O O . LYS B 1 7 ? 18.438 16.953 -3.312 1 83.12 7 LYS B O 1
ATOM 2444 N N . ARG B 1 8 ? 16.906 18.172 -4.402 1 81.12 8 ARG B N 1
ATOM 2445 C CA . ARG B 1 8 ? 15.961 17.047 -4.406 1 81.12 8 ARG B CA 1
ATOM 2446 C C . ARG B 1 8 ? 16.453 15.914 -5.289 1 81.12 8 ARG B C 1
ATOM 2448 O O . ARG B 1 8 ? 16.266 14.742 -4.961 1 81.12 8 ARG B O 1
ATOM 2455 N N . THR B 1 9 ? 17.016 16.328 -6.352 1 86.56 9 THR B N 1
ATOM 2456 C CA . THR B 1 9 ? 17.562 15.336 -7.262 1 86.56 9 THR B CA 1
ATOM 2457 C C . THR B 1 9 ? 18.75 14.617 -6.617 1 86.56 9 THR B C 1
ATOM 2459 O O . THR B 1 9 ? 18.891 13.398 -6.766 1 86.56 9 THR B O 1
ATOM 2462 N N . GLY B 1 10 ? 19.609 15.352 -5.949 1 87.31 10 GLY B N 1
ATOM 2463 C CA . GLY B 1 10 ? 20.719 14.734 -5.227 1 87.31 10 GLY B CA 1
ATOM 2464 C C . GLY B 1 10 ? 20.266 13.734 -4.184 1 87.31 10 GLY B C 1
ATOM 2465 O O . GLY B 1 10 ? 20.844 12.648 -4.062 1 87.31 10 GLY B O 1
ATOM 2466 N N . HIS B 1 11 ? 19.234 14.078 -3.48 1 83.19 11 HIS B N 1
ATOM 2467 C CA . HIS B 1 11 ? 18.656 13.172 -2.492 1 83.19 11 HIS B CA 1
ATOM 2468 C C . HIS B 1 11 ? 18.094 11.914 -3.152 1 83.19 11 HIS B C 1
ATOM 2470 O O . HIS B 1 11 ? 18.266 10.805 -2.641 1 83.19 11 HIS B O 1
ATOM 2476 N N . ALA B 1 12 ? 17.422 12.148 -4.211 1 86.69 12 ALA B N 1
ATOM 2477 C CA . ALA B 1 12 ? 16.844 11.031 -4.945 1 86.69 12 ALA B CA 1
ATOM 2478 C C . ALA B 1 12 ? 17.922 10.062 -5.426 1 86.69 12 ALA B C 1
ATOM 2480 O O . ALA B 1 12 ? 17.766 8.844 -5.336 1 86.69 12 ALA B O 1
ATOM 2481 N N . ILE B 1 13 ? 18.969 10.625 -5.926 1 89.56 13 ILE B N 1
ATOM 2482 C CA . ILE B 1 13 ? 20.078 9.812 -6.418 1 89.56 13 ILE B CA 1
ATOM 2483 C C . ILE B 1 13 ? 20.703 9.031 -5.266 1 89.56 13 ILE B C 1
ATOM 2485 O O . ILE B 1 13 ? 21.016 7.848 -5.41 1 89.56 13 ILE B O 1
ATOM 2489 N N . PHE B 1 14 ? 20.828 9.625 -4.191 1 89.69 14 PHE B N 1
ATOM 2490 C CA . PHE B 1 14 ? 21.406 8.969 -3.021 1 89.69 14 PHE B CA 1
ATOM 2491 C C . PHE B 1 14 ? 20.531 7.828 -2.543 1 89.69 14 PHE B C 1
ATOM 2493 O O . PHE B 1 14 ? 21.016 6.75 -2.211 1 89.69 14 PHE B O 1
ATOM 2500 N N . VAL B 1 15 ? 19.297 8.094 -2.52 1 87.12 15 VAL B N 1
ATOM 2501 C CA . VAL B 1 15 ? 18.344 7.07 -2.104 1 87.12 15 VAL B CA 1
ATOM 2502 C C . VAL B 1 15 ? 18.406 5.887 -3.07 1 87.12 15 VAL B C 1
ATOM 2504 O O . VAL B 1 15 ? 18.406 4.73 -2.646 1 87.12 15 VAL B O 1
ATOM 2507 N N . MET B 1 16 ? 18.422 6.195 -4.34 1 90.94 16 MET B N 1
ATOM 2508 C CA . MET B 1 16 ? 18.5 5.133 -5.34 1 90.94 16 MET B CA 1
ATOM 2509 C C . MET B 1 16 ? 19.766 4.316 -5.176 1 90.94 16 MET B C 1
ATOM 2511 O O . MET B 1 16 ? 19.766 3.1 -5.375 1 90.94 16 MET B O 1
ATOM 2515 N N . TRP B 1 17 ? 20.797 5 -4.914 1 92.88 17 TRP B N 1
ATOM 2516 C CA . TRP B 1 17 ? 22.062 4.301 -4.676 1 92.88 17 TRP B CA 1
ATOM 2517 C C . TRP B 1 17 ? 21.938 3.373 -3.471 1 92.88 17 TRP B C 1
ATOM 2519 O O . TRP B 1 17 ? 22.438 2.244 -3.502 1 92.88 17 TRP B O 1
ATOM 2529 N N . MET B 1 18 ? 21.344 3.803 -2.479 1 90.12 18 MET B N 1
ATOM 2530 C CA . MET B 1 18 ? 21.172 2.98 -1.286 1 90.12 18 MET B CA 1
ATOM 2531 C C . MET B 1 18 ? 20.297 1.763 -1.59 1 90.12 18 MET B C 1
ATOM 2533 O O . MET B 1 18 ? 20.578 0.662 -1.111 1 90.12 18 MET B O 1
ATOM 2537 N N . VAL B 1 19 ? 19.266 2.002 -2.305 1 89.44 19 VAL B N 1
ATOM 2538 C CA . VAL B 1 19 ? 18.391 0.896 -2.697 1 89.44 19 VAL B CA 1
ATOM 2539 C C . VAL B 1 19 ? 19.188 -0.099 -3.549 1 89.44 19 VAL B C 1
ATOM 2541 O O . VAL B 1 19 ? 19.094 -1.312 -3.346 1 89.44 19 VAL B O 1
ATOM 2544 N N . ALA B 1 20 ? 19.922 0.431 -4.48 1 92 20 ALA B N 1
ATOM 2545 C CA . ALA B 1 20 ? 20.75 -0.418 -5.336 1 92 20 ALA B CA 1
ATOM 2546 C C . ALA B 1 20 ? 21.719 -1.249 -4.508 1 92 20 ALA B C 1
ATOM 2548 O O . ALA B 1 20 ? 21.906 -2.439 -4.766 1 92 20 ALA B O 1
ATOM 2549 N N . THR B 1 21 ? 22.312 -0.649 -3.59 1 91.5 21 THR B N 1
ATOM 2550 C CA . THR B 1 21 ? 23.281 -1.33 -2.725 1 91.5 21 THR B CA 1
ATOM 2551 C C . THR B 1 21 ? 22.594 -2.426 -1.915 1 91.5 21 THR B C 1
ATOM 2553 O O . THR B 1 21 ? 23.109 -3.533 -1.787 1 91.5 21 THR B O 1
ATOM 2556 N N . THR B 1 22 ? 21.469 -2.092 -1.431 1 87.31 22 THR B N 1
ATOM 2557 C CA . THR B 1 22 ? 20.719 -3.064 -0.639 1 87.31 22 THR B CA 1
ATOM 2558 C C . THR B 1 22 ? 20.312 -4.262 -1.494 1 87.31 22 THR B C 1
ATOM 2560 O O . THR B 1 22 ? 20.422 -5.406 -1.054 1 87.31 22 THR B O 1
ATOM 2563 N N . VAL B 1 23 ? 19.844 -3.986 -2.664 1 87.06 23 VAL B N 1
ATOM 2564 C CA . VAL B 1 23 ? 19.438 -5.043 -3.58 1 87.06 23 VAL B CA 1
ATOM 2565 C C . VAL B 1 23 ? 20.625 -5.914 -3.947 1 87.06 23 VAL B C 1
ATOM 2567 O O . VAL B 1 23 ? 20.531 -7.141 -3.99 1 87.06 23 VAL B O 1
ATOM 2570 N N . PHE B 1 24 ? 21.781 -5.293 -4.254 1 87.69 24 PHE B N 1
ATOM 2571 C CA . PHE B 1 24 ? 23.016 -6.008 -4.605 1 87.69 24 PHE B CA 1
ATOM 2572 C C . PHE B 1 24 ? 23.438 -6.93 -3.475 1 87.69 24 PHE B C 1
ATOM 2574 O O . PHE B 1 24 ? 23.688 -8.117 -3.695 1 87.69 24 PHE B O 1
ATOM 2581 N N . VAL B 1 25 ? 23.484 -6.418 -2.305 1 83.56 25 VAL B N 1
ATOM 2582 C CA . VAL B 1 25 ? 23.953 -7.18 -1.158 1 83.56 25 VAL B CA 1
ATOM 2583 C C . VAL B 1 25 ? 22.938 -8.258 -0.793 1 83.56 25 VAL B C 1
ATOM 2585 O O . VAL B 1 25 ? 23.312 -9.391 -0.467 1 83.56 25 VAL B O 1
ATOM 2588 N N . GLY B 1 26 ? 21.75 -7.887 -0.796 1 78.94 26 GLY B N 1
ATOM 2589 C CA . GLY B 1 26 ? 20.703 -8.82 -0.427 1 78.94 26 GLY B CA 1
ATOM 2590 C C . GLY B 1 26 ? 20.656 -10.055 -1.312 1 78.94 26 GLY B C 1
ATOM 2591 O O . GLY B 1 26 ? 20.578 -11.18 -0.815 1 78.94 26 GLY B O 1
ATOM 2592 N N . LEU B 1 27 ? 20.703 -9.867 -2.516 1 75.5 27 LEU B N 1
ATOM 2593 C CA . LEU B 1 27 ? 20.562 -10.984 -3.445 1 75.5 27 LEU B CA 1
ATOM 2594 C C . LEU B 1 27 ? 21.828 -11.828 -3.48 1 75.5 27 LEU B C 1
ATOM 2596 O O . LEU B 1 27 ? 21.766 -13.031 -3.752 1 75.5 27 LEU B O 1
ATOM 2600 N N . ARG B 1 28 ? 22.906 -11.281 -3.238 1 76.44 28 ARG B N 1
ATOM 2601 C CA . ARG B 1 28 ? 24.172 -12.031 -3.223 1 76.44 28 ARG B CA 1
ATOM 2602 C C . ARG B 1 28 ? 24.375 -12.727 -1.879 1 76.44 28 ARG B C 1
ATOM 2604 O O . ARG B 1 28 ? 25.234 -13.594 -1.749 1 76.44 28 ARG B O 1
ATOM 2611 N N . SER B 1 29 ? 23.531 -12.344 -0.968 1 73.44 29 SER B N 1
ATOM 2612 C CA . SER B 1 29 ? 23.625 -12.984 0.34 1 73.44 29 SER B CA 1
ATOM 2613 C C . SER B 1 29 ? 22.766 -14.242 0.399 1 73.44 29 SER B C 1
ATOM 2615 O O . SER B 1 29 ? 22.766 -14.953 1.41 1 73.44 29 SER B O 1
ATOM 2617 N N . VAL B 1 30 ? 21.969 -14.516 -0.616 1 65.56 30 VAL B N 1
ATOM 2618 C CA . VAL B 1 30 ? 21.125 -15.703 -0.655 1 65.56 30 VAL B CA 1
ATOM 2619 C C . VAL B 1 30 ? 22 -16.953 -0.716 1 65.56 30 VAL B C 1
ATOM 2621 O O . VAL B 1 30 ? 22.891 -17.062 -1.566 1 65.56 30 VAL B O 1
ATOM 2624 N N . PRO B 1 31 ? 21.797 -17.812 0.372 1 60.59 31 PRO B N 1
ATOM 2625 C CA . PRO B 1 31 ? 22.594 -19.031 0.386 1 60.59 31 PRO B CA 1
ATOM 2626 C C . PRO B 1 31 ? 22.391 -19.875 -0.873 1 60.59 31 PRO B C 1
ATOM 2628 O O . PRO B 1 31 ? 21.266 -20.047 -1.34 1 60.59 31 PRO B O 1
ATOM 2631 N N . GLY B 1 32 ? 23.406 -20.672 -1.314 1 57.34 32 GLY B N 1
ATOM 2632 C CA . GLY B 1 32 ? 23.453 -21.484 -2.512 1 57.34 32 GLY B CA 1
ATOM 2633 C C . GLY B 1 32 ? 23.641 -20.688 -3.783 1 57.34 32 GLY B C 1
ATOM 2634 O O . GLY B 1 32 ? 24 -21.234 -4.828 1 57.34 32 GLY B O 1
ATOM 2635 N N . GLY B 1 33 ? 23.578 -19.391 -3.562 1 56.38 33 GLY B N 1
ATOM 2636 C CA . GLY B 1 33 ? 23.938 -18.406 -4.57 1 56.38 33 GLY B CA 1
ATOM 2637 C C . GLY B 1 33 ? 22.969 -18.391 -5.742 1 56.38 33 GLY B C 1
ATOM 2638 O O . GLY B 1 33 ? 22.141 -19.281 -5.887 1 56.38 33 GLY B O 1
ATOM 2639 N N . PRO B 1 34 ? 22.828 -17.266 -6.371 1 54.75 34 PRO B N 1
ATOM 2640 C CA . PRO B 1 34 ? 21.984 -17.188 -7.566 1 54.75 34 PRO B CA 1
ATOM 2641 C C . PRO B 1 34 ? 22.219 -18.359 -8.523 1 54.75 34 PRO B C 1
ATOM 2643 O O . PRO B 1 34 ? 21.281 -18.812 -9.18 1 54.75 34 PRO B O 1
ATOM 2646 N N . VAL B 1 35 ? 23.375 -18.781 -8.359 1 53.84 35 VAL B N 1
ATOM 2647 C CA . VAL B 1 35 ? 23.766 -19.812 -9.336 1 53.84 35 VAL B CA 1
ATOM 2648 C C . VAL B 1 35 ? 23.047 -21.125 -9.016 1 53.84 35 VAL B C 1
ATOM 2650 O O . VAL B 1 35 ? 22.531 -21.781 -9.906 1 53.84 35 VAL B O 1
ATOM 2653 N N . ARG B 1 36 ? 23.078 -21.406 -7.797 1 56.31 36 ARG B N 1
ATOM 2654 C CA . ARG B 1 36 ? 22.406 -22.656 -7.465 1 56.31 36 ARG B CA 1
ATOM 2655 C C . ARG B 1 36 ? 20.906 -22.531 -7.633 1 56.31 36 ARG B C 1
ATOM 2657 O O . ARG B 1 36 ? 20.219 -23.5 -8.008 1 56.31 36 ARG B O 1
ATOM 2664 N N . ALA B 1 37 ? 20.516 -21.484 -7.324 1 54.66 37 ALA B N 1
ATOM 2665 C CA . ALA B 1 37 ? 19.094 -21.266 -7.559 1 54.66 37 ALA B CA 1
ATOM 2666 C C . ALA B 1 37 ? 18.766 -21.344 -9.047 1 54.66 37 ALA B C 1
ATOM 2668 O O . ALA B 1 37 ? 17.672 -21.797 -9.422 1 54.66 37 ALA B O 1
ATOM 2669 N N . MET B 1 38 ? 19.703 -20.922 -9.883 1 52.62 38 MET B N 1
ATOM 2670 C CA . MET B 1 38 ? 19.562 -20.922 -11.336 1 52.62 38 MET B CA 1
ATOM 2671 C C . MET B 1 38 ? 19.688 -22.328 -11.898 1 52.62 38 MET B C 1
ATOM 2673 O O . MET B 1 38 ? 18.953 -22.703 -12.812 1 52.62 38 MET B O 1
ATOM 2677 N N . LEU B 1 39 ? 20.641 -22.984 -11.391 1 53.88 39 LEU B N 1
ATOM 2678 C CA . LEU B 1 39 ? 20.984 -24.266 -12.023 1 53.88 39 LEU B CA 1
ATOM 2679 C C . LEU B 1 39 ? 20.219 -25.406 -11.375 1 53.88 39 LEU B C 1
ATOM 2681 O O . LEU B 1 39 ? 20.125 -26.5 -11.945 1 53.88 39 LEU B O 1
ATOM 2685 N N . GLY B 1 40 ? 19.375 -24.953 -10.43 1 53.81 40 GLY B N 1
ATOM 2686 C CA . GLY B 1 40 ? 18.672 -26.016 -9.742 1 53.81 40 GLY B CA 1
ATOM 2687 C C . GLY B 1 40 ? 19.562 -26.859 -8.859 1 53.81 40 GLY B C 1
ATOM 2688 O O . GLY B 1 40 ? 20.797 -26.75 -8.93 1 53.81 40 GLY B O 1
ATOM 2689 N N . GLN B 1 41 ? 18.969 -27.547 -8.016 1 55.84 41 GLN B N 1
ATOM 2690 C CA . GLN B 1 41 ? 19.656 -28.391 -7.047 1 55.84 41 GLN B CA 1
ATOM 2691 C C . GLN B 1 41 ? 20.469 -29.484 -7.746 1 55.84 41 GLN B C 1
ATOM 2693 O O . GLN B 1 41 ? 21.453 -29.984 -7.191 1 55.84 41 GLN B O 1
ATOM 2698 N N . GLU B 1 42 ? 20.078 -29.75 -8.938 1 57.84 42 GLU B N 1
ATOM 2699 C CA . GLU B 1 42 ? 20.703 -30.891 -9.594 1 57.84 42 GLU B CA 1
ATOM 2700 C C . GLU B 1 42 ? 21.906 -30.469 -10.422 1 57.84 42 GLU B C 1
ATOM 2702 O O . GLU B 1 42 ? 22.531 -31.281 -11.094 1 57.84 42 GLU B O 1
ATOM 2707 N N . ALA B 1 43 ? 22.156 -29.25 -10.391 1 61.16 43 ALA B N 1
ATOM 2708 C CA . ALA B 1 43 ? 23.266 -28.797 -11.227 1 61.16 43 ALA B CA 1
ATOM 2709 C C . ALA B 1 43 ? 24.594 -29.328 -10.703 1 61.16 43 ALA B C 1
ATOM 2711 O O . ALA B 1 43 ? 24.828 -29.391 -9.492 1 61.16 43 ALA B O 1
ATOM 2712 N N . THR B 1 44 ? 25.328 -29.906 -11.617 1 68.31 44 THR B N 1
ATOM 2713 C CA . THR B 1 44 ? 26.641 -30.422 -11.273 1 68.31 44 THR B CA 1
ATOM 2714 C C . THR B 1 44 ? 27.531 -29.297 -10.742 1 68.31 44 THR B C 1
ATOM 2716 O O . THR B 1 44 ? 27.359 -28.125 -11.109 1 68.31 44 THR B O 1
ATOM 2719 N N . PRO B 1 45 ? 28.266 -29.625 -9.805 1 71.88 45 PRO B N 1
ATOM 2720 C CA . PRO B 1 45 ? 29.188 -28.641 -9.242 1 71.88 45 PRO B CA 1
ATOM 2721 C C . PRO B 1 45 ? 29.984 -27.891 -10.32 1 71.88 45 PRO B C 1
ATOM 2723 O O . PRO B 1 45 ? 30.266 -26.703 -10.18 1 71.88 45 PRO B O 1
ATOM 2726 N N . GLU B 1 46 ? 30.328 -28.562 -11.359 1 72.56 46 GLU B N 1
ATOM 2727 C CA . GLU B 1 46 ? 31.094 -27.938 -12.438 1 72.56 46 GLU B CA 1
ATOM 2728 C C . GLU B 1 46 ? 30.266 -26.859 -13.148 1 72.56 46 GLU B C 1
ATOM 2730 O O . GLU B 1 46 ? 30.766 -25.781 -13.461 1 72.56 46 GLU B O 1
ATOM 2735 N N . ALA B 1 47 ? 29.062 -27.188 -13.375 1 67.56 47 ALA B N 1
ATOM 2736 C CA . ALA B 1 47 ? 28.188 -26.234 -14.031 1 67.56 47 ALA B CA 1
ATOM 2737 C C . ALA B 1 47 ? 27.953 -25 -13.164 1 67.56 47 ALA B C 1
ATOM 2739 O O . ALA B 1 47 ? 27.922 -23.875 -13.672 1 67.56 47 ALA B O 1
ATOM 2740 N N . VAL B 1 48 ? 27.891 -25.297 -11.914 1 67.69 48 VAL B N 1
ATOM 2741 C CA . VAL B 1 48 ? 27.688 -24.203 -10.969 1 67.69 48 VAL B CA 1
ATOM 2742 C C . VAL B 1 48 ? 28.906 -23.297 -10.953 1 67.69 48 VAL B C 1
ATOM 2744 O O . VAL B 1 48 ? 28.781 -22.078 -10.992 1 67.69 48 VAL B O 1
ATOM 2747 N N . ALA B 1 49 ? 29.953 -23.969 -10.992 1 67.88 49 ALA B N 1
ATOM 2748 C CA . ALA B 1 49 ? 31.203 -23.219 -10.953 1 67.88 49 ALA B CA 1
ATOM 2749 C C . ALA B 1 49 ? 31.406 -22.406 -12.234 1 67.88 49 ALA B C 1
ATOM 2751 O O . ALA B 1 49 ? 31.844 -21.25 -12.18 1 67.88 49 ALA B O 1
ATOM 2752 N N . SER B 1 50 ? 31.125 -22.969 -13.305 1 68.31 50 SER B N 1
ATOM 2753 C CA . SER B 1 50 ? 31.25 -22.281 -14.586 1 68.31 50 SER B CA 1
ATOM 2754 C C . SER B 1 50 ? 30.328 -21.078 -14.664 1 68.31 50 SER B C 1
ATOM 2756 O O . SER B 1 50 ? 30.734 -20 -15.094 1 68.31 50 SER B O 1
ATOM 2758 N N . LEU B 1 51 ? 29.172 -21.312 -14.156 1 63.88 51 LEU B N 1
ATOM 2759 C CA . LEU B 1 51 ? 28.203 -20.219 -14.211 1 63.88 51 LEU B CA 1
ATOM 2760 C C . LEU B 1 51 ? 28.578 -19.109 -13.234 1 63.88 51 LEU B C 1
ATOM 2762 O O . LEU B 1 51 ? 28.391 -17.938 -13.523 1 63.88 51 LEU B O 1
ATOM 2766 N N . ARG B 1 52 ? 29.125 -19.578 -12.195 1 67.12 52 ARG B N 1
ATOM 2767 C CA . ARG B 1 52 ? 29.578 -18.594 -11.227 1 67.12 52 ARG B CA 1
ATOM 2768 C C . ARG B 1 52 ? 30.688 -17.719 -11.805 1 67.12 52 ARG B C 1
ATOM 2770 O O . ARG B 1 52 ? 30.703 -16.516 -11.594 1 67.12 52 ARG B O 1
ATOM 2777 N N . ALA B 1 53 ? 31.484 -18.359 -12.484 1 67.44 53 ALA B N 1
ATOM 2778 C CA . ALA B 1 53 ? 32.562 -17.656 -13.133 1 67.44 53 ALA B CA 1
ATOM 2779 C C . ALA B 1 53 ? 32.062 -16.734 -14.234 1 67.44 53 ALA B C 1
ATOM 2781 O O . ALA B 1 53 ? 32.5 -15.586 -14.359 1 67.44 53 ALA B O 1
ATOM 2782 N N . ASP B 1 54 ? 31.156 -17.219 -14.891 1 65.12 54 ASP B N 1
ATOM 2783 C CA . ASP B 1 54 ? 30.578 -16.453 -16 1 65.12 54 ASP B CA 1
ATOM 2784 C C . ASP B 1 54 ? 29.859 -15.203 -15.484 1 65.12 54 ASP B C 1
ATOM 2786 O O . ASP B 1 54 ? 29.891 -14.156 -16.125 1 65.12 54 ASP B O 1
ATOM 2790 N N . LEU B 1 55 ? 29.391 -15.391 -14.281 1 63.97 55 LEU B N 1
ATOM 2791 C CA . LEU B 1 55 ? 28.609 -14.289 -13.75 1 63.97 55 LEU B CA 1
ATOM 2792 C C . LEU B 1 55 ? 29.453 -13.398 -12.852 1 63.97 55 LEU B C 1
ATOM 2794 O O . LEU B 1 55 ? 28.969 -12.391 -12.328 1 63.97 55 LEU B O 1
ATOM 2798 N N . GLY B 1 56 ? 30.766 -13.797 -12.859 1 65.44 56 GLY B N 1
ATOM 2799 C CA . GLY B 1 56 ? 31.703 -13.008 -12.07 1 65.44 56 GLY B CA 1
ATOM 2800 C C . GLY B 1 56 ? 31.453 -13.102 -10.578 1 65.44 56 GLY B C 1
ATOM 2801 O O . GLY B 1 56 ? 31.797 -12.188 -9.828 1 65.44 56 GLY B O 1
ATOM 2802 N N . LEU B 1 57 ? 30.844 -14.141 -10.195 1 66.06 57 LEU B N 1
ATOM 2803 C CA . LEU B 1 57 ? 30.484 -14.281 -8.789 1 66.06 57 LEU B CA 1
ATOM 2804 C C . LEU B 1 57 ? 31.656 -14.789 -7.965 1 66.06 57 LEU B C 1
ATOM 2806 O O . LEU B 1 57 ? 31.594 -14.828 -6.734 1 66.06 57 LEU B O 1
ATOM 2810 N N . ASP B 1 58 ? 32.75 -15.016 -8.711 1 73.69 58 ASP B N 1
ATOM 2811 C CA . ASP B 1 58 ? 33.969 -15.469 -8.047 1 73.69 58 ASP B CA 1
ATOM 2812 C C . ASP B 1 58 ? 34.844 -14.281 -7.641 1 73.69 58 ASP B C 1
ATOM 2814 O O . ASP B 1 58 ? 35.781 -14.438 -6.855 1 73.69 58 ASP B O 1
ATOM 2818 N N . GLN B 1 59 ? 34.5 -13.258 -8.109 1 78.81 59 GLN B N 1
ATOM 2819 C CA . GLN B 1 59 ? 35.25 -12.055 -7.777 1 78.81 59 GLN B CA 1
ATOM 2820 C C . GLN B 1 59 ? 34.844 -11.508 -6.418 1 78.81 59 GLN B C 1
ATOM 2822 O O . GLN B 1 59 ? 33.75 -11.828 -5.91 1 78.81 59 GLN B O 1
ATOM 2827 N N . PRO B 1 60 ? 35.781 -10.766 -5.844 1 85.06 60 PRO B N 1
ATOM 2828 C CA . PRO B 1 60 ? 35.406 -10.109 -4.59 1 85.06 60 PRO B CA 1
ATOM 2829 C C . PRO B 1 60 ? 34.156 -9.242 -4.73 1 85.06 60 PRO B C 1
ATOM 2831 O O . PRO B 1 60 ? 33.906 -8.703 -5.805 1 85.06 60 PRO B O 1
ATOM 2834 N N . LEU B 1 61 ? 33.469 -9.102 -3.73 1 84.75 61 LEU B N 1
ATOM 2835 C CA . LEU B 1 61 ? 32.156 -8.445 -3.713 1 84.75 61 LEU B CA 1
ATOM 2836 C C . LEU B 1 61 ? 32.281 -7.004 -4.203 1 84.75 61 LEU B C 1
ATOM 2838 O O . LEU B 1 61 ? 31.375 -6.504 -4.891 1 84.75 61 LEU B O 1
ATOM 2842 N N . HIS B 1 62 ? 33.375 -6.352 -3.764 1 88.88 62 HIS B N 1
ATOM 2843 C CA . HIS B 1 62 ? 33.5 -4.949 -4.152 1 88.88 62 HIS B CA 1
ATOM 2844 C C . HIS B 1 62 ? 33.688 -4.812 -5.66 1 88.88 62 HIS B C 1
ATOM 2846 O O . HIS B 1 62 ? 33.219 -3.844 -6.262 1 88.88 62 HIS B O 1
ATOM 2852 N N . VAL B 1 63 ? 34.344 -5.77 -6.324 1 89.38 63 VAL B N 1
ATOM 2853 C CA . VAL B 1 63 ? 34.531 -5.758 -7.773 1 89.38 63 VAL B CA 1
ATOM 2854 C C . VAL B 1 63 ? 33.188 -6.055 -8.453 1 89.38 63 VAL B C 1
ATOM 2856 O O . VAL B 1 63 ? 32.844 -5.406 -9.438 1 89.38 63 VAL B O 1
ATOM 2859 N N . GLN B 1 64 ? 32.469 -6.992 -7.898 1 87.81 64 GLN B N 1
ATOM 2860 C CA . GLN B 1 64 ? 31.156 -7.305 -8.414 1 87.81 64 GLN B CA 1
ATOM 2861 C C . GLN B 1 64 ? 30.234 -6.09 -8.359 1 87.81 64 GLN B C 1
ATOM 2863 O O . GLN B 1 64 ? 29.453 -5.844 -9.281 1 87.81 64 GLN B O 1
ATOM 2868 N N . TYR B 1 65 ? 30.438 -5.418 -7.258 1 91.5 65 TYR B N 1
ATOM 2869 C CA . TYR B 1 65 ? 29.578 -4.254 -7.043 1 91.5 65 TYR B CA 1
ATOM 2870 C C . TYR B 1 65 ? 29.859 -3.176 -8.086 1 91.5 65 TYR B C 1
ATOM 2872 O 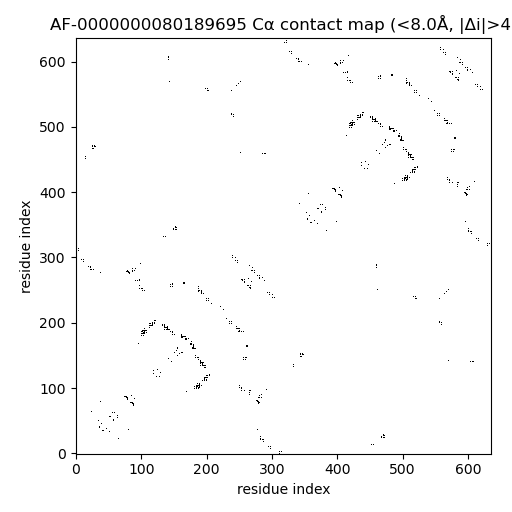O . TYR B 1 65 ? 28.922 -2.637 -8.688 1 91.5 65 TYR B O 1
ATOM 2880 N N . VAL B 1 66 ? 31.078 -2.871 -8.312 1 91.88 66 VAL B N 1
ATOM 2881 C CA . VAL B 1 66 ? 31.469 -1.82 -9.25 1 91.88 66 VAL B CA 1
ATOM 2882 C C . VAL B 1 66 ? 31.094 -2.227 -10.672 1 91.88 66 VAL B C 1
ATOM 2884 O O . VAL B 1 66 ? 30.609 -1.402 -11.453 1 91.88 66 VAL B O 1
ATOM 2887 N N . ASP B 1 67 ? 31.312 -3.449 -10.992 1 88.62 67 ASP B N 1
ATOM 2888 C CA . ASP B 1 67 ? 30.969 -3.947 -12.32 1 88.62 67 ASP B CA 1
ATOM 2889 C C . ASP B 1 67 ? 29.469 -3.904 -12.547 1 88.62 67 ASP B C 1
ATOM 2891 O O . ASP B 1 67 ? 29 -3.516 -13.625 1 88.62 67 ASP B O 1
ATOM 2895 N N . TRP B 1 68 ? 28.797 -4.344 -11.555 1 89.12 68 TRP B N 1
ATOM 2896 C CA . TRP B 1 68 ? 27.328 -4.367 -11.625 1 89.12 68 TRP B CA 1
ATOM 2897 C C . TRP B 1 68 ? 26.781 -2.957 -11.766 1 89.12 68 TRP B C 1
ATOM 2899 O O . TRP B 1 68 ? 25.953 -2.693 -12.648 1 89.12 68 TRP B O 1
ATOM 2909 N N . LEU B 1 69 ? 27.234 -2.08 -10.891 1 92.44 69 LEU B N 1
ATOM 2910 C CA . LEU B 1 69 ? 26.781 -0.691 -10.938 1 92.44 69 LEU B CA 1
ATOM 2911 C C . LEU B 1 69 ? 27.188 -0.037 -12.258 1 92.44 69 LEU B C 1
ATOM 2913 O O . LEU B 1 69 ? 26.422 0.732 -12.836 1 92.44 69 LEU B O 1
ATOM 2917 N N . GLY B 1 70 ? 28.375 -0.29 -12.68 1 90.5 70 GLY B N 1
ATOM 2918 C CA . GLY B 1 70 ? 28.859 0.229 -13.953 1 90.5 70 GLY B CA 1
ATOM 2919 C C . GLY B 1 70 ? 28.047 -0.274 -15.133 1 90.5 70 GLY B C 1
ATOM 2920 O O . GLY B 1 70 ? 27.75 0.488 -16.062 1 90.5 70 GLY B O 1
ATOM 2921 N N . GLY B 1 71 ? 27.781 -1.499 -15.164 1 89.69 71 GLY B N 1
ATOM 2922 C CA . GLY B 1 71 ? 26.938 -2.066 -16.203 1 89.69 71 GLY B CA 1
ATOM 2923 C C . GLY B 1 71 ? 25.562 -1.434 -16.266 1 89.69 71 GLY B C 1
ATOM 2924 O O . GLY B 1 71 ? 25.078 -1.102 -17.344 1 89.69 71 GLY B O 1
ATOM 2925 N N . MET B 1 72 ? 25.016 -1.238 -15.156 1 88.94 72 MET B N 1
ATOM 2926 C CA . MET B 1 72 ? 23.688 -0.634 -15.086 1 88.94 72 MET B CA 1
ATOM 2927 C C . MET B 1 72 ? 23.703 0.786 -15.641 1 88.94 72 MET B C 1
ATOM 2929 O O . MET B 1 72 ? 22.797 1.19 -16.359 1 88.94 72 MET B O 1
ATOM 2933 N N . LEU B 1 73 ? 24.719 1.485 -15.297 1 89.81 73 LEU B N 1
ATOM 2934 C CA . LEU B 1 73 ? 24.828 2.875 -15.727 1 89.81 73 LEU B CA 1
ATOM 2935 C C . LEU B 1 73 ? 25.078 2.957 -17.234 1 89.81 73 LEU B C 1
ATOM 2937 O O . LEU B 1 73 ? 24.75 3.961 -17.859 1 89.81 73 LEU B O 1
ATOM 2941 N N . SER B 1 74 ? 25.594 1.859 -17.781 1 90.94 74 SER B N 1
ATOM 2942 C CA . SER B 1 74 ? 25.875 1.828 -19.219 1 90.94 74 SER B CA 1
ATOM 2943 C C . SER B 1 74 ? 24.719 1.173 -19.984 1 90.94 74 SER B C 1
ATOM 2945 O O . SER B 1 74 ? 24.812 0.99 -21.203 1 90.94 74 SER B O 1
ATOM 2947 N N . GLY B 1 75 ? 23.734 0.766 -19.25 1 87.94 75 GLY B N 1
ATOM 2948 C CA . GLY B 1 75 ? 22.562 0.194 -19.906 1 87.94 75 GLY B CA 1
ATOM 2949 C C . GLY B 1 75 ? 22.625 -1.317 -20.016 1 87.94 75 GLY B C 1
ATOM 2950 O O . GLY B 1 75 ? 21.781 -1.93 -20.672 1 87.94 75 GLY B O 1
ATOM 2951 N N . ASP B 1 76 ? 23.625 -1.864 -19.484 1 90.31 76 ASP B N 1
ATOM 2952 C CA . ASP B 1 76 ? 23.734 -3.32 -19.453 1 90.31 76 ASP B CA 1
ATOM 2953 C C . ASP B 1 76 ? 23.141 -3.891 -18.172 1 90.31 76 ASP B C 1
ATOM 2955 O O . ASP B 1 76 ? 23.797 -3.936 -17.141 1 90.31 76 ASP B O 1
ATOM 2959 N N . PHE B 1 77 ? 22.016 -4.418 -18.328 1 90.56 77 PHE B N 1
ATOM 2960 C CA . PHE B 1 77 ? 21.297 -4.914 -17.156 1 90.56 77 PHE B CA 1
ATOM 2961 C C . PHE B 1 77 ? 21.438 -6.43 -17.047 1 90.56 77 PHE B C 1
ATOM 2963 O O . PHE B 1 77 ? 20.844 -7.043 -16.156 1 90.56 77 PHE B O 1
ATOM 2970 N N . GLY B 1 78 ? 22.188 -6.969 -17.984 1 87.62 78 GLY B N 1
ATOM 2971 C CA . GLY B 1 78 ? 22.375 -8.406 -17.969 1 87.62 78 GLY B CA 1
ATOM 2972 C C . GLY B 1 78 ? 21.312 -9.156 -18.781 1 87.62 78 GLY B C 1
ATOM 2973 O O . GLY B 1 78 ? 20.656 -8.57 -19.625 1 87.62 78 GLY B O 1
ATOM 2974 N N . ARG B 1 79 ? 21.312 -10.531 -18.562 1 87.81 79 ARG B N 1
ATOM 2975 C CA . ARG B 1 79 ? 20.391 -11.391 -19.312 1 87.81 79 ARG B CA 1
ATOM 2976 C C . ARG B 1 79 ? 19.578 -12.266 -18.359 1 87.81 79 ARG B C 1
ATOM 2978 O O . ARG B 1 79 ? 20.047 -12.594 -17.266 1 87.81 79 ARG B O 1
ATOM 2985 N N . SER B 1 80 ? 18.375 -12.477 -18.844 1 87.44 80 SER B N 1
ATOM 2986 C CA . SER B 1 80 ? 17.5 -13.383 -18.094 1 87.44 80 SER B CA 1
ATOM 2987 C C . SER B 1 80 ? 18.094 -14.789 -18.047 1 87.44 80 SER B C 1
ATOM 2989 O O . SER B 1 80 ? 18.594 -15.297 -19.062 1 87.44 80 SER B O 1
ATOM 2991 N N . ILE B 1 81 ? 17.953 -15.312 -16.859 1 77.62 81 ILE B N 1
ATOM 2992 C CA . ILE B 1 81 ? 18.469 -16.672 -16.672 1 77.62 81 ILE B CA 1
ATOM 2993 C C . ILE B 1 81 ? 17.516 -17.672 -17.312 1 77.62 81 ILE B C 1
ATOM 2995 O O . ILE B 1 81 ? 17.938 -18.719 -17.812 1 77.62 81 ILE B O 1
ATOM 2999 N N . THR B 1 82 ? 16.312 -17.344 -17.344 1 80 82 THR B N 1
ATOM 3000 C CA . THR B 1 82 ? 15.297 -18.281 -17.797 1 80 82 THR B CA 1
ATOM 3001 C C . THR B 1 82 ? 15.023 -18.125 -19.281 1 80 82 THR B C 1
ATOM 3003 O O . THR B 1 82 ? 14.852 -19.109 -20 1 80 82 THR B O 1
ATOM 3006 N N . SER B 1 83 ? 14.961 -16.984 -19.812 1 82.31 83 SER B N 1
ATOM 3007 C CA . SER B 1 83 ? 14.57 -16.766 -21.203 1 82.31 83 SER B CA 1
ATOM 3008 C C . SER B 1 83 ? 15.758 -16.344 -22.047 1 82.31 83 SER B C 1
ATOM 3010 O O . SER B 1 83 ? 15.664 -16.312 -23.281 1 82.31 83 SER B O 1
ATOM 3012 N N . SER B 1 84 ? 16.859 -16.016 -21.516 1 85.38 84 SER B N 1
ATOM 3013 C CA . SER B 1 84 ? 18.078 -15.57 -22.188 1 85.38 84 SER B CA 1
ATOM 3014 C C . SER B 1 84 ? 17.891 -14.195 -22.812 1 85.38 84 SER B C 1
ATOM 3016 O O . SER B 1 84 ? 18.828 -13.617 -23.359 1 85.38 84 SER B O 1
ATOM 3018 N N . GLU B 1 85 ? 16.719 -13.703 -22.734 1 91.38 85 GLU B N 1
ATOM 3019 C CA . GLU B 1 85 ? 16.5 -12.336 -23.188 1 91.38 85 GLU B CA 1
ATOM 3020 C C . GLU B 1 85 ? 17.266 -11.328 -22.328 1 91.38 85 GLU B C 1
ATOM 3022 O O . GLU B 1 85 ? 17.609 -11.625 -21.188 1 91.38 85 GLU B O 1
ATOM 3027 N N . THR B 1 86 ? 17.516 -10.188 -23.016 1 93.75 86 THR B N 1
ATOM 3028 C CA . THR B 1 86 ? 18.141 -9.141 -22.203 1 93.75 86 THR B CA 1
ATOM 3029 C C . THR B 1 86 ? 17.156 -8.602 -21.172 1 93.75 86 THR B C 1
ATOM 3031 O O . THR B 1 86 ? 15.961 -8.469 -21.453 1 93.75 86 THR B O 1
ATOM 3034 N N . VAL B 1 87 ? 17.656 -8.312 -20.016 1 94.25 87 VAL B N 1
ATOM 3035 C CA . VAL B 1 87 ? 16.828 -7.758 -18.953 1 94.25 87 VAL B CA 1
ATOM 3036 C C . VAL B 1 87 ? 16.266 -6.406 -19.391 1 94.25 87 VAL B C 1
ATOM 3038 O O . VAL B 1 87 ? 15.133 -6.066 -19.062 1 94.25 87 VAL B O 1
ATOM 3041 N N . GLY B 1 88 ? 17.047 -5.711 -20.156 1 94.44 88 GLY B N 1
ATOM 3042 C CA . GLY B 1 88 ? 16.609 -4.434 -20.688 1 94.44 88 GLY B CA 1
ATOM 3043 C C . GLY B 1 88 ? 15.344 -4.547 -21.516 1 94.44 88 GLY B C 1
ATOM 3044 O O . GLY B 1 88 ? 14.445 -3.701 -21.422 1 94.44 88 GLY B O 1
ATOM 3045 N N . ALA B 1 89 ? 15.289 -5.527 -22.312 1 94.38 89 ALA B N 1
ATOM 3046 C CA . ALA B 1 89 ? 14.109 -5.738 -23.141 1 94.38 89 ALA B CA 1
ATOM 3047 C C . ALA B 1 89 ? 12.891 -6.09 -22.297 1 94.38 89 ALA B C 1
ATOM 3049 O O . ALA B 1 89 ? 11.781 -5.613 -22.578 1 94.38 89 ALA B O 1
ATOM 3050 N N . LEU B 1 90 ? 13.086 -6.887 -21.328 1 94.12 90 LEU B N 1
ATOM 3051 C CA . LEU B 1 90 ? 12 -7.301 -20.453 1 94.12 90 LEU B CA 1
ATOM 3052 C C . LEU B 1 90 ? 11.438 -6.105 -19.688 1 94.12 90 LEU B C 1
ATOM 3054 O O . LEU B 1 90 ? 10.219 -5.906 -19.656 1 94.12 90 LEU B O 1
ATOM 3058 N N . ILE B 1 91 ? 12.328 -5.332 -19.219 1 94.69 91 ILE B N 1
ATOM 3059 C CA . ILE B 1 91 ? 11.914 -4.176 -18.438 1 94.69 91 ILE B CA 1
ATOM 3060 C C . ILE B 1 91 ? 11.312 -3.115 -19.375 1 94.69 91 ILE B C 1
ATOM 3062 O O . ILE B 1 91 ? 10.383 -2.404 -18.984 1 94.69 91 ILE B O 1
ATOM 3066 N N . GLY B 1 92 ? 11.859 -2.988 -20.516 1 94.44 92 GLY B N 1
ATOM 3067 C CA . GLY B 1 92 ? 11.336 -2.043 -21.5 1 94.44 92 GLY B CA 1
ATOM 3068 C C . GLY B 1 92 ? 9.906 -2.34 -21.906 1 94.44 92 GLY B C 1
ATOM 3069 O O . GLY B 1 92 ? 9.133 -1.422 -22.188 1 94.44 92 GLY B O 1
ATOM 3070 N N . SER B 1 93 ? 9.586 -3.518 -21.938 1 93.94 93 SER B N 1
ATOM 3071 C CA . SER B 1 93 ? 8.234 -3.936 -22.297 1 93.94 93 SER B CA 1
ATOM 3072 C C . SER B 1 93 ? 7.281 -3.797 -21.109 1 93.94 93 SER B C 1
ATOM 3074 O O . SER B 1 93 ? 6.094 -3.508 -21.297 1 93.94 93 SER B O 1
ATOM 3076 N N . ALA B 1 94 ? 7.723 -3.984 -19.938 1 95.69 94 ALA B N 1
ATOM 3077 C CA . ALA B 1 94 ? 6.895 -4.043 -18.734 1 95.69 94 ALA B CA 1
ATOM 3078 C C . ALA B 1 94 ? 6.703 -2.654 -18.141 1 95.69 94 ALA B C 1
ATOM 3080 O O . ALA B 1 94 ? 5.605 -2.305 -17.703 1 95.69 94 ALA B O 1
ATOM 3081 N N . ALA B 1 95 ? 7.684 -1.836 -18.219 1 95.44 95 ALA B N 1
ATOM 3082 C CA . ALA B 1 95 ? 7.742 -0.586 -17.453 1 95.44 95 ALA B CA 1
ATOM 3083 C C . ALA B 1 95 ? 6.645 0.375 -17.906 1 95.44 95 ALA B C 1
ATOM 3085 O O . ALA B 1 95 ? 5.961 0.977 -17.078 1 95.44 95 ALA B O 1
ATOM 3086 N N . PRO B 1 96 ? 6.473 0.545 -19.188 1 96.06 96 PRO B N 1
ATOM 3087 C CA . PRO B 1 96 ? 5.445 1.504 -19.609 1 96.06 96 PRO B CA 1
ATOM 3088 C C . PRO B 1 96 ? 4.055 1.134 -19.109 1 96.06 96 PRO B C 1
ATOM 3090 O O . PRO B 1 96 ? 3.23 2.018 -18.844 1 96.06 96 PRO B O 1
ATOM 3093 N N . LYS B 1 97 ? 3.82 -0.101 -18.953 1 96.69 97 LYS B N 1
ATOM 3094 C CA . LYS B 1 97 ? 2.516 -0.564 -18.484 1 96.69 97 LYS B CA 1
ATOM 3095 C C . LYS B 1 97 ? 2.268 -0.154 -17.031 1 96.69 97 LYS B C 1
ATOM 3097 O O . LYS B 1 97 ? 1.244 0.457 -16.734 1 96.69 97 LYS B O 1
ATOM 3102 N N . THR B 1 98 ? 3.221 -0.424 -16.188 1 95.12 98 THR B N 1
ATOM 3103 C CA . THR B 1 98 ? 3.109 -0.064 -14.773 1 95.12 98 THR B CA 1
ATOM 3104 C C . THR B 1 98 ? 3.098 1.452 -14.609 1 95.12 98 THR B C 1
ATOM 3106 O O . THR B 1 98 ? 2.311 1.987 -13.82 1 95.12 98 THR B O 1
ATOM 3109 N N . VAL B 1 99 ? 3.908 2.139 -15.359 1 94.88 99 VAL B N 1
ATOM 3110 C CA . VAL B 1 99 ? 3.984 3.594 -15.258 1 94.88 99 VAL B CA 1
ATOM 3111 C C . VAL B 1 99 ? 2.656 4.211 -15.688 1 94.88 99 VAL B C 1
ATOM 3113 O O . VAL B 1 99 ? 2.178 5.164 -15.062 1 94.88 99 VAL B O 1
ATOM 3116 N N . SER B 1 100 ? 2.094 3.719 -16.719 1 96.56 100 SER B N 1
ATOM 3117 C CA . SER B 1 100 ? 0.823 4.23 -17.234 1 96.56 100 SER B CA 1
ATOM 3118 C C . SER B 1 100 ? -0.285 4.074 -16.188 1 96.56 100 SER B C 1
ATOM 3120 O O . SER B 1 100 ? -1.036 5.016 -15.93 1 96.56 100 SER B O 1
ATOM 3122 N N . ILE B 1 101 ? -0.358 2.947 -15.617 1 95.69 101 ILE B N 1
ATOM 3123 C CA . ILE B 1 101 ? -1.39 2.654 -14.625 1 95.69 101 ILE B CA 1
ATOM 3124 C C . ILE B 1 101 ? -1.188 3.535 -13.391 1 95.69 101 ILE B C 1
ATOM 3126 O O . ILE B 1 101 ? -2.131 4.172 -12.914 1 95.69 101 ILE B O 1
ATOM 3130 N N . ALA B 1 102 ? 0.041 3.582 -12.922 1 95 102 ALA B N 1
ATOM 3131 C CA . ALA B 1 102 ? 0.366 4.352 -11.719 1 95 102 ALA B CA 1
ATOM 3132 C C . ALA B 1 102 ? 0.139 5.844 -11.945 1 95 102 ALA B C 1
ATOM 3134 O O . ALA B 1 102 ? -0.463 6.52 -11.109 1 95 102 ALA B O 1
ATOM 3135 N N . ALA B 1 103 ? 0.643 6.32 -13.086 1 93.88 103 ALA B N 1
ATOM 3136 C CA . ALA B 1 103 ? 0.507 7.742 -13.383 1 93.88 103 ALA B CA 1
ATOM 3137 C C . ALA B 1 103 ? -0.96 8.141 -13.516 1 93.88 103 ALA B C 1
ATOM 3139 O O . ALA B 1 103 ? -1.384 9.164 -12.969 1 93.88 103 ALA B O 1
ATOM 3140 N N . PHE B 1 104 ? -1.67 7.355 -14.203 1 95.75 104 PHE B N 1
ATOM 3141 C CA . PHE B 1 104 ? -3.094 7.629 -14.359 1 95.75 104 PHE B CA 1
ATOM 3142 C C . PHE B 1 104 ? -3.797 7.594 -13.008 1 95.75 104 PHE B C 1
ATOM 3144 O O . PHE B 1 104 ? -4.613 8.469 -12.703 1 95.75 104 PHE B O 1
ATOM 3151 N N . GLY B 1 105 ? -3.525 6.586 -12.219 1 95.94 105 GLY B N 1
ATOM 3152 C CA . GLY B 1 105 ? -4.117 6.469 -10.898 1 95.94 105 GLY B CA 1
ATOM 3153 C C . GLY B 1 105 ? -3.832 7.664 -10.008 1 95.94 105 GLY B C 1
ATOM 3154 O O . GLY B 1 105 ? -4.727 8.164 -9.32 1 95.94 105 GLY B O 1
ATOM 3155 N N . VAL B 1 106 ? -2.633 8.164 -10.062 1 94.25 106 VAL B N 1
ATOM 3156 C CA . VAL B 1 106 ? -2.227 9.273 -9.211 1 94.25 106 VAL B CA 1
ATOM 3157 C C . VAL B 1 106 ? -2.912 10.562 -9.68 1 94.25 106 VAL B C 1
ATOM 3159 O O . VAL B 1 106 ? -3.449 11.312 -8.867 1 94.25 106 VAL B O 1
ATOM 3162 N N . VAL B 1 107 ? -2.875 10.766 -10.969 1 93.88 107 VAL B N 1
ATOM 3163 C CA . VAL B 1 107 ? -3.471 11.977 -11.523 1 93.88 107 VAL B CA 1
ATOM 3164 C C . VAL B 1 107 ? -4.969 12 -11.219 1 93.88 107 VAL B C 1
ATOM 3166 O O . VAL B 1 107 ? -5.496 13.008 -10.742 1 93.88 107 VAL B O 1
ATOM 3169 N N . LEU B 1 108 ? -5.586 10.93 -11.469 1 95.31 108 LEU B N 1
ATOM 3170 C CA . LEU B 1 108 ? -7.012 10.836 -11.188 1 95.31 108 LEU B CA 1
ATOM 3171 C C . LEU B 1 108 ? -7.273 10.945 -9.688 1 95.31 108 LEU B C 1
ATOM 3173 O O . LEU B 1 108 ? -8.219 11.617 -9.266 1 95.31 108 LEU B O 1
ATOM 3177 N N . GLY B 1 109 ? -6.477 10.242 -8.93 1 95.12 109 GLY B N 1
ATOM 3178 C CA . GLY B 1 109 ? -6.613 10.289 -7.484 1 95.12 109 GLY B CA 1
ATOM 3179 C C . GLY B 1 109 ? -6.523 11.703 -6.922 1 95.12 109 GLY B C 1
ATOM 3180 O O . GLY B 1 109 ? -7.359 12.102 -6.109 1 95.12 109 GLY B O 1
ATOM 3181 N N . LEU B 1 110 ? -5.562 12.453 -7.398 1 93 110 LEU B N 1
ATOM 3182 C CA . LEU B 1 110 ? -5.402 13.828 -6.934 1 93 110 LEU B CA 1
ATOM 3183 C C . LEU B 1 110 ? -6.559 14.703 -7.406 1 93 110 LEU B C 1
ATOM 3185 O O . LEU B 1 110 ? -7.039 15.555 -6.664 1 93 110 LEU B O 1
ATOM 3189 N N . ALA B 1 111 ? -6.961 14.516 -8.625 1 94.94 111 ALA B N 1
ATOM 3190 C CA . ALA B 1 111 ? -8.055 15.289 -9.203 1 94.94 111 ALA B CA 1
ATOM 3191 C C . ALA B 1 111 ? -9.344 15.094 -8.406 1 94.94 111 ALA B C 1
ATOM 3193 O O . ALA B 1 111 ? -10.156 16.016 -8.289 1 94.94 111 ALA B O 1
ATOM 3194 N N . VAL B 1 112 ? -9.469 13.945 -7.84 1 95.44 112 VAL B N 1
ATOM 3195 C CA .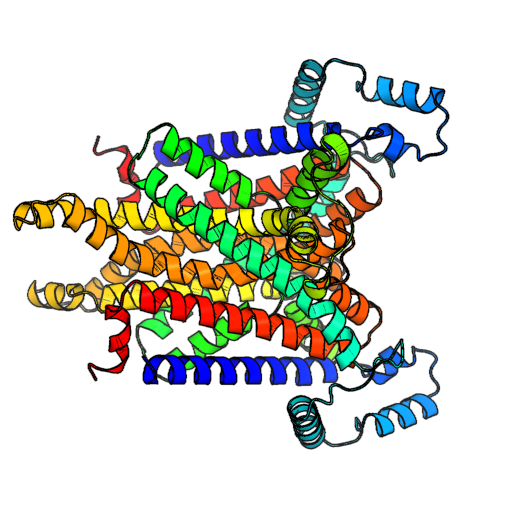 VAL B 1 112 ? -10.68 13.633 -7.082 1 95.44 112 VAL B CA 1
ATOM 3196 C C . VAL B 1 112 ? -10.477 14.023 -5.617 1 95.44 112 VAL B C 1
ATOM 3198 O O . VAL B 1 112 ? -11.383 14.578 -4.992 1 95.44 112 VAL B O 1
ATOM 3201 N N . ALA B 1 113 ? -9.344 13.742 -5.09 1 95.94 113 ALA B N 1
ATOM 3202 C CA . ALA B 1 113 ? -9.078 13.852 -3.658 1 95.94 113 ALA B CA 1
ATOM 3203 C C . ALA B 1 113 ? -9.125 15.312 -3.201 1 95.94 113 ALA B C 1
ATOM 3205 O O . ALA B 1 113 ? -9.688 15.617 -2.148 1 95.94 113 ALA B O 1
ATOM 3206 N N . ILE B 1 114 ? -8.516 16.188 -3.951 1 92.88 114 ILE B N 1
ATOM 3207 C CA . ILE B 1 114 ? -8.391 17.594 -3.543 1 92.88 114 ILE B CA 1
ATOM 3208 C C . ILE B 1 114 ? -9.773 18.234 -3.473 1 92.88 114 ILE B C 1
ATOM 3210 O O . ILE B 1 114 ? -10.18 18.734 -2.422 1 92.88 114 ILE B O 1
ATOM 3214 N N . PRO B 1 115 ? -10.594 18.125 -4.543 1 94.75 115 PRO B N 1
ATOM 3215 C CA . PRO B 1 115 ? -11.938 18.688 -4.441 1 94.75 115 PRO B CA 1
ATOM 3216 C C . PRO B 1 115 ? -12.789 18 -3.377 1 94.75 115 PRO B C 1
ATOM 3218 O O . PRO B 1 115 ? -13.531 18.656 -2.648 1 94.75 115 PRO B O 1
ATOM 3221 N N . ALA B 1 116 ? -12.688 16.719 -3.258 1 95 116 ALA B N 1
ATOM 3222 C CA . ALA B 1 116 ? -13.477 15.977 -2.277 1 95 116 ALA B CA 1
ATOM 3223 C C . ALA B 1 116 ? -13.102 16.375 -0.854 1 95 116 ALA B C 1
ATOM 3225 O O . ALA B 1 116 ? -13.977 16.547 0 1 95 116 ALA B O 1
ATOM 3226 N N . GLY B 1 117 ? -11.812 16.516 -0.609 1 94.19 117 GLY B N 1
ATOM 3227 C CA . GLY B 1 117 ? -11.359 16.953 0.7 1 94.19 117 GLY B CA 1
ATOM 3228 C C . GLY B 1 117 ? -11.82 18.359 1.042 1 94.19 117 GLY B C 1
ATOM 3229 O O . GLY B 1 117 ? -12.211 18.641 2.18 1 94.19 117 GLY B O 1
ATOM 3230 N N . ILE B 1 118 ? -11.773 19.219 0.03 1 92.38 118 ILE B N 1
ATOM 3231 C CA . ILE B 1 118 ? -12.219 20.594 0.22 1 92.38 118 ILE B CA 1
ATOM 3232 C C . ILE B 1 118 ? -13.711 20.609 0.53 1 92.38 118 ILE B C 1
ATOM 3234 O O . ILE B 1 118 ? -14.148 21.297 1.465 1 92.38 118 ILE B O 1
ATOM 3238 N N . ILE B 1 119 ? -14.461 19.859 -0.201 1 92.25 119 ILE B N 1
ATOM 3239 C CA . ILE B 1 119 ? -15.906 19.797 0.003 1 92.25 119 ILE B CA 1
ATOM 3240 C C . ILE B 1 119 ? -16.203 19.234 1.393 1 92.25 119 ILE B C 1
ATOM 3242 O O . ILE B 1 119 ? -17.031 19.781 2.119 1 92.25 119 ILE B O 1
ATOM 3246 N N . GLY B 1 120 ? -15.508 18.25 1.8 1 90.75 120 GLY B N 1
ATOM 3247 C CA . GLY B 1 120 ? -15.711 17.656 3.117 1 90.75 120 GLY B CA 1
ATOM 3248 C C . GLY B 1 120 ? -15.398 18.625 4.25 1 90.75 120 GLY B C 1
ATOM 3249 O O . GLY B 1 120 ? -16.094 18.641 5.262 1 90.75 120 GLY B O 1
ATOM 3250 N N . ALA B 1 121 ? -14.367 19.375 4.02 1 89.06 121 ALA B N 1
ATOM 3251 C CA . ALA B 1 121 ? -13.945 20.297 5.07 1 89.06 121 ALA B CA 1
ATOM 3252 C C . ALA B 1 121 ? -14.852 21.516 5.117 1 89.06 121 ALA B C 1
ATOM 3254 O O . ALA B 1 121 ? -15.148 22.047 6.195 1 89.06 121 ALA B O 1
ATOM 3255 N N . THR B 1 122 ? -15.289 22.047 3.953 1 87.5 122 THR B N 1
ATOM 3256 C CA . THR B 1 122 ? -16.047 23.297 3.893 1 87.5 122 THR B CA 1
ATOM 3257 C C . THR B 1 122 ? -17.531 23.047 4.152 1 87.5 122 THR B C 1
ATOM 3259 O O . THR B 1 122 ? -18.266 23.969 4.504 1 87.5 122 THR B O 1
ATOM 3262 N N . ARG B 1 123 ? -18 21.906 3.947 1 90.69 123 ARG B N 1
ATOM 3263 C CA . ARG B 1 123 ? -19.391 21.547 4.227 1 90.69 123 ARG B CA 1
ATOM 3264 C C . ARG B 1 123 ? -19.469 20.531 5.363 1 90.69 123 ARG B C 1
ATOM 3266 O O . ARG B 1 123 ? -20.172 19.531 5.258 1 90.69 123 ARG B O 1
ATOM 3273 N N . ARG B 1 124 ? -18.734 20.891 6.312 1 84.81 124 ARG B N 1
ATOM 3274 C CA . ARG B 1 124 ? -18.594 19.984 7.449 1 84.81 124 ARG B CA 1
ATOM 3275 C C . ARG B 1 124 ? -19.953 19.625 8.031 1 84.81 124 ARG B C 1
ATOM 3277 O O . ARG B 1 124 ? -20.812 20.5 8.234 1 84.81 124 ARG B O 1
ATOM 3284 N N . ASN B 1 125 ? -20.234 18.297 8.203 1 85.56 125 ASN B N 1
ATOM 3285 C CA . ASN B 1 125 ? -21.438 17.75 8.82 1 85.56 125 ASN B CA 1
ATOM 3286 C C . ASN B 1 125 ? -22.641 17.844 7.883 1 85.56 125 ASN B C 1
ATOM 3288 O O . ASN B 1 125 ? -23.781 17.797 8.328 1 85.56 125 ASN B O 1
ATOM 3292 N N . GLU B 1 126 ? -22.406 18.109 6.672 1 90.88 126 GLU B N 1
ATOM 3293 C CA . GLU B 1 126 ? -23.422 18.047 5.617 1 90.88 126 GLU B CA 1
ATOM 3294 C C . GLU B 1 126 ? -23.312 16.734 4.844 1 90.88 126 GLU B C 1
ATOM 3296 O O . GLU B 1 126 ? -22.328 16 4.969 1 90.88 126 GLU B O 1
ATOM 3301 N N . PRO B 1 127 ? -24.359 16.484 4.234 1 90.25 127 PRO B N 1
ATOM 3302 C CA . PRO B 1 127 ? -24.359 15.219 3.482 1 90.25 127 PRO B CA 1
ATOM 3303 C C . PRO B 1 127 ? -23.156 15.086 2.564 1 90.25 127 PRO B C 1
ATOM 3305 O O . PRO B 1 127 ? -22.641 13.984 2.375 1 90.25 127 PRO B O 1
ATOM 3308 N N . ALA B 1 128 ? -22.766 16.156 2.084 1 89 128 ALA B N 1
ATOM 3309 C CA . ALA B 1 128 ? -21.594 16.109 1.204 1 89 128 ALA B CA 1
ATOM 3310 C C . ALA B 1 128 ? -20.344 15.703 1.974 1 89 128 ALA B C 1
ATOM 3312 O O . ALA B 1 128 ? -19.5 14.984 1.446 1 89 128 ALA B O 1
ATOM 3313 N N . ASP B 1 129 ? -20.188 16.156 3.121 1 89.69 129 ASP B N 1
ATOM 3314 C CA . ASP B 1 129 ? -19.094 15.75 4 1 89.69 129 ASP B CA 1
ATOM 3315 C C . ASP B 1 129 ? -19.141 14.258 4.301 1 89.69 129 ASP B C 1
ATOM 3317 O O . ASP B 1 129 ? -18.141 13.555 4.18 1 89.69 129 ASP B O 1
ATOM 3321 N N . TYR B 1 130 ? -20.328 13.852 4.547 1 85.69 130 TYR B N 1
ATOM 3322 C CA . TYR B 1 130 ? -20.5 12.43 4.855 1 85.69 130 TYR B CA 1
ATOM 3323 C C . TYR B 1 130 ? -20.219 11.57 3.633 1 85.69 130 TYR B C 1
ATOM 3325 O O . TYR B 1 130 ? -19.578 10.516 3.74 1 85.69 130 TYR B O 1
ATOM 3333 N N . ALA B 1 131 ? -20.625 12.055 2.59 1 89.81 131 ALA B N 1
ATOM 3334 C CA . ALA B 1 131 ? -20.406 11.312 1.353 1 89.81 131 ALA B CA 1
ATOM 3335 C C . ALA B 1 131 ? -18.922 11.18 1.05 1 89.81 131 ALA B C 1
ATOM 3337 O O . ALA B 1 131 ? -18.438 10.102 0.684 1 89.81 131 ALA B O 1
ATOM 3338 N N . THR B 1 132 ? -18.188 12.242 1.189 1 90.25 132 THR B N 1
ATOM 3339 C CA . THR B 1 132 ? -16.766 12.219 0.887 1 90.25 132 THR B CA 1
ATOM 3340 C C . THR B 1 132 ? -16 11.383 1.912 1 90.25 132 THR B C 1
ATOM 3342 O O . THR B 1 132 ? -15.109 10.617 1.554 1 90.25 132 THR B O 1
ATOM 3345 N N . THR B 1 133 ? -16.422 11.469 3.096 1 86.5 133 THR B N 1
ATOM 3346 C CA . THR B 1 133 ? -15.727 10.758 4.164 1 86.5 133 THR B CA 1
ATOM 3347 C C . THR B 1 133 ? -16.016 9.258 4.09 1 86.5 133 THR B C 1
ATOM 3349 O O . THR B 1 133 ? -15.102 8.438 4.176 1 86.5 133 THR B O 1
ATOM 3352 N N . VAL B 1 134 ? -17.234 8.953 3.893 1 85.44 134 VAL B N 1
ATOM 3353 C CA . VAL B 1 134 ? -17.609 7.547 3.783 1 85.44 134 VAL B CA 1
ATOM 3354 C C . VAL B 1 134 ? -17.016 6.945 2.514 1 85.44 134 VAL B C 1
ATOM 3356 O O . VAL B 1 134 ? -16.484 5.832 2.537 1 85.44 134 VAL B O 1
ATOM 3359 N N . GLY B 1 135 ? -17.125 7.648 1.482 1 88 135 GLY B N 1
ATOM 3360 C CA . GLY B 1 135 ? -16.516 7.203 0.238 1 88 135 GLY B CA 1
ATOM 3361 C C . GLY B 1 135 ? -15.031 6.949 0.357 1 88 135 GLY B C 1
ATOM 3362 O O . GLY B 1 135 ? -14.523 5.945 -0.147 1 88 135 GLY B O 1
ATOM 3363 N N . ALA B 1 136 ? -14.383 7.84 0.991 1 88.62 136 ALA B N 1
ATOM 3364 C CA . ALA B 1 136 ? -12.945 7.695 1.191 1 88.62 136 ALA B CA 1
ATOM 3365 C C . ALA B 1 136 ? -12.633 6.48 2.059 1 88.62 136 ALA B C 1
ATOM 3367 O O . ALA B 1 136 ? -11.695 5.734 1.776 1 88.62 136 ALA B O 1
ATOM 3368 N N . PHE B 1 137 ? -13.422 6.281 2.977 1 82.25 137 PHE B N 1
ATOM 3369 C CA . PHE B 1 137 ? -13.188 5.168 3.887 1 82.25 137 PHE B CA 1
ATOM 3370 C C . PHE B 1 137 ? -13.445 3.836 3.195 1 82.25 137 PHE B C 1
ATOM 3372 O O . PHE B 1 137 ? -12.695 2.875 3.381 1 82.25 137 PHE B O 1
ATOM 3379 N N . VAL B 1 138 ? -14.422 3.771 2.42 1 83.5 138 VAL B N 1
ATOM 3380 C CA . VAL B 1 138 ? -14.703 2.568 1.646 1 83.5 138 VAL B CA 1
ATOM 3381 C C . VAL B 1 138 ? -13.57 2.314 0.652 1 83.5 138 VAL B C 1
ATOM 3383 O O . VAL B 1 138 ? -13.125 1.176 0.488 1 83.5 138 VAL B O 1
ATOM 3386 N N . GLY B 1 139 ? -13.141 3.338 0.067 1 83.94 139 GLY B N 1
ATOM 3387 C CA . GLY B 1 139 ? -12.062 3.236 -0.91 1 83.94 139 GLY B CA 1
ATOM 3388 C C . GLY B 1 139 ? -10.773 2.703 -0.321 1 83.94 139 GLY B C 1
ATOM 3389 O O . GLY B 1 139 ? -10.117 1.849 -0.92 1 83.94 139 GLY B O 1
ATOM 3390 N N . ILE B 1 140 ? -10.492 3.119 0.792 1 85.19 140 ILE B N 1
ATOM 3391 C CA . ILE B 1 140 ? -9.195 2.762 1.366 1 85.19 140 ILE B CA 1
ATOM 3392 C C . ILE B 1 140 ? -9.305 1.417 2.082 1 85.19 140 ILE B C 1
ATOM 3394 O O . ILE B 1 140 ? -8.297 0.734 2.287 1 85.19 140 ILE B O 1
ATOM 3398 N N . SER B 1 141 ? -10.508 1.03 2.412 1 80.81 141 SER B N 1
ATOM 3399 C CA . SER B 1 141 ? -10.711 -0.21 3.154 1 80.81 141 SER B CA 1
ATOM 3400 C C . SER B 1 141 ? -10.711 -1.418 2.225 1 80.81 141 SER B C 1
ATOM 3402 O O . SER B 1 141 ? -10.586 -2.557 2.68 1 80.81 141 SER B O 1
ATOM 3404 N N . MET B 1 142 ? -10.852 -1.177 1.009 1 83.5 142 MET B N 1
ATOM 3405 C CA . MET B 1 142 ? -10.883 -2.271 0.043 1 83.5 142 MET B CA 1
ATOM 3406 C C . MET B 1 142 ? -9.547 -2.406 -0.669 1 83.5 142 MET B C 1
ATOM 3408 O O . MET B 1 142 ? -8.945 -1.407 -1.072 1 83.5 142 MET B O 1
ATOM 3412 N N . PRO B 1 143 ? -9.109 -3.609 -0.821 1 79.62 143 PRO B N 1
ATOM 3413 C CA . PRO B 1 143 ? -7.887 -3.801 -1.607 1 79.62 143 PRO B CA 1
ATOM 3414 C C . PRO B 1 143 ? -8.039 -3.336 -3.055 1 79.62 143 PRO B C 1
ATOM 3416 O O . PRO B 1 143 ? -9.109 -3.492 -3.646 1 79.62 143 PRO B O 1
ATOM 3419 N N . ALA B 1 144 ? -7.008 -2.859 -3.592 1 87.62 144 ALA B N 1
ATOM 3420 C CA . ALA B 1 144 ? -7.031 -2.311 -4.945 1 87.62 144 ALA B CA 1
ATOM 3421 C C . ALA B 1 144 ? -7.449 -3.371 -5.957 1 87.62 144 ALA B C 1
ATOM 3423 O O . ALA B 1 144 ? -8.18 -3.074 -6.91 1 87.62 144 ALA B O 1
ATOM 3424 N N . PHE B 1 145 ? -6.961 -4.551 -5.82 1 81.25 145 PHE B N 1
ATOM 3425 C CA . PHE B 1 145 ? -7.285 -5.594 -6.789 1 81.25 145 PHE B CA 1
ATOM 3426 C C . PHE B 1 145 ? -8.773 -5.918 -6.754 1 81.25 145 PHE B C 1
ATOM 3428 O O . PHE B 1 145 ? -9.359 -6.277 -7.777 1 81.25 145 PHE B O 1
ATOM 3435 N N . PHE B 1 146 ? -9.352 -5.863 -5.605 1 81.62 146 PHE B N 1
ATOM 3436 C CA . PHE B 1 146 ? -10.781 -6.125 -5.516 1 81.62 146 PHE B CA 1
ATOM 3437 C C . PHE B 1 146 ? -11.578 -5.027 -6.215 1 81.62 146 PHE B C 1
ATOM 3439 O O . PHE B 1 146 ? -12.555 -5.312 -6.914 1 81.62 146 PHE B O 1
ATOM 3446 N N . ILE B 1 147 ? -11.172 -3.834 -5.992 1 88.25 147 ILE B N 1
ATOM 3447 C CA . ILE B 1 147 ? -11.781 -2.732 -6.727 1 88.25 147 ILE B CA 1
ATOM 3448 C C . ILE B 1 147 ? -11.633 -2.965 -8.227 1 88.25 147 ILE B C 1
ATOM 3450 O O . ILE B 1 147 ? -12.578 -2.754 -8.992 1 88.25 147 ILE B O 1
ATOM 3454 N N . GLY B 1 148 ? -10.508 -3.41 -8.602 1 89.44 148 GLY B N 1
ATOM 3455 C CA . GLY B 1 148 ? -10.266 -3.721 -10 1 89.44 148 GLY B CA 1
ATOM 3456 C C . GLY B 1 148 ? -11.211 -4.777 -10.547 1 89.44 148 GLY B C 1
ATOM 3457 O O . GLY B 1 148 ? -11.742 -4.633 -11.656 1 89.44 148 GLY B O 1
ATOM 3458 N N . ILE B 1 149 ? -11.359 -5.781 -9.812 1 82.12 149 ILE B N 1
ATOM 3459 C CA . ILE B 1 149 ? -12.25 -6.859 -10.227 1 82.12 149 ILE B CA 1
ATOM 3460 C C . ILE B 1 149 ? -13.664 -6.316 -10.398 1 82.12 149 ILE B C 1
ATOM 3462 O O . ILE B 1 149 ? -14.328 -6.605 -11.398 1 82.12 149 ILE B O 1
ATOM 3466 N N . LEU B 1 150 ? -14.125 -5.52 -9.445 1 84.44 150 LEU B N 1
ATOM 3467 C CA . LEU B 1 150 ? -15.469 -4.949 -9.516 1 84.44 150 LEU B CA 1
ATOM 3468 C C . LEU B 1 150 ? -15.617 -4.062 -10.75 1 84.44 150 LEU B C 1
ATOM 3470 O O . LEU B 1 150 ? -16.625 -4.129 -11.453 1 84.44 150 LEU B O 1
ATOM 3474 N N . LEU B 1 151 ? -14.656 -3.301 -10.938 1 90.44 151 LEU B N 1
ATOM 3475 C CA . LEU B 1 151 ? -14.695 -2.414 -12.102 1 90.44 151 LEU B CA 1
ATOM 3476 C C . LEU B 1 151 ? -14.711 -3.215 -13.398 1 90.44 151 LEU B C 1
ATOM 3478 O O . LEU B 1 151 ? -15.43 -2.869 -14.336 1 90.44 151 LEU B O 1
ATOM 3482 N N . ALA B 1 152 ? -13.922 -4.234 -13.477 1 88.31 152 ALA B N 1
ATOM 3483 C CA . ALA B 1 152 ? -13.867 -5.09 -14.656 1 88.31 152 ALA B CA 1
ATOM 3484 C C . ALA B 1 152 ? -15.219 -5.738 -14.93 1 88.31 152 ALA B C 1
ATOM 3486 O O . ALA B 1 152 ? -15.664 -5.812 -16.078 1 88.31 152 ALA B O 1
ATOM 3487 N N . ILE B 1 153 ? -15.812 -6.152 -13.938 1 82.88 153 ILE B N 1
ATOM 3488 C CA . ILE B 1 153 ? -17.094 -6.852 -14.07 1 82.88 153 ILE B CA 1
ATOM 3489 C C . ILE B 1 153 ? -18.172 -5.867 -14.516 1 82.88 153 ILE B C 1
ATOM 3491 O O . ILE B 1 153 ? -18.891 -6.121 -15.484 1 82.88 153 ILE B O 1
ATOM 3495 N N . VAL B 1 154 ? -18.25 -4.762 -13.852 1 84.62 154 VAL B N 1
ATOM 3496 C CA . VAL B 1 154 ? -19.328 -3.82 -14.086 1 84.62 154 VAL B CA 1
ATOM 3497 C C . VAL B 1 154 ? -19.094 -3.074 -15.398 1 84.62 154 VAL B C 1
ATOM 3499 O O . VAL B 1 154 ? -19.953 -3.096 -16.297 1 84.62 154 VAL B O 1
ATOM 3502 N N . PHE B 1 155 ? -17.938 -2.545 -15.555 1 91.12 155 PHE B N 1
ATOM 3503 C CA . PHE B 1 155 ? -17.703 -1.64 -16.672 1 91.12 155 PHE B CA 1
ATOM 3504 C C . PHE B 1 155 ? -17.109 -2.385 -17.859 1 91.12 155 PHE B C 1
ATOM 3506 O O . PHE B 1 155 ? -17.156 -1.903 -18.984 1 91.12 155 PHE B O 1
ATOM 3513 N N . GLY B 1 156 ? -16.516 -3.48 -17.625 1 87.56 156 GLY B N 1
ATOM 3514 C CA . GLY B 1 156 ? -15.922 -4.273 -18.703 1 87.56 156 GLY B CA 1
ATOM 3515 C C . GLY B 1 156 ? -16.859 -5.348 -19.219 1 87.56 156 GLY B C 1
ATOM 3516 O O . GLY B 1 156 ? -17.25 -5.316 -20.391 1 87.56 156 GLY B O 1
ATOM 3517 N N . VAL B 1 157 ? -17.312 -6.133 -18.406 1 81.69 157 VAL B N 1
ATOM 3518 C CA . VAL B 1 157 ? -18.078 -7.309 -18.812 1 81.69 157 VAL B CA 1
ATOM 3519 C C . VAL B 1 157 ? -19.547 -6.934 -19 1 81.69 157 VAL B C 1
ATOM 3521 O O . VAL B 1 157 ? -20.125 -7.176 -20.062 1 81.69 157 VAL B O 1
ATOM 3524 N N . GLN B 1 158 ? -20.172 -6.316 -18.047 1 82.12 158 GLN B N 1
ATOM 3525 C CA . GLN B 1 158 ? -21.609 -6.07 -18.094 1 82.12 158 GLN B CA 1
ATOM 3526 C C . GLN B 1 158 ? -21.953 -4.926 -19.031 1 82.12 158 GLN B C 1
ATOM 3528 O O . GLN B 1 158 ? -22.797 -5.074 -19.922 1 82.12 158 GLN B O 1
ATOM 3533 N N . LEU B 1 159 ? -21.25 -3.832 -18.875 1 87.94 159 LEU B N 1
ATOM 3534 C CA . LEU B 1 159 ? -21.594 -2.65 -19.656 1 87.94 159 LEU B CA 1
ATOM 3535 C C . LEU B 1 159 ? -20.781 -2.617 -20.953 1 87.94 159 LEU B C 1
ATOM 3537 O O . LEU B 1 159 ? -21.156 -1.928 -21.906 1 87.94 159 LEU B O 1
ATOM 3541 N N . GLY B 1 160 ? -19.641 -3.295 -20.953 1 89.44 160 GLY B N 1
ATOM 3542 C CA . GLY B 1 160 ? -18.812 -3.377 -22.141 1 89.44 160 GLY B CA 1
ATOM 3543 C C . GLY B 1 160 ? -18.156 -2.059 -22.5 1 89.44 160 GLY B C 1
ATOM 3544 O O . GLY B 1 160 ? -17.859 -1.808 -23.672 1 89.44 160 GLY B O 1
ATOM 3545 N N . TRP B 1 161 ? -17.922 -1.206 -21.562 1 93.38 161 TRP B N 1
ATOM 3546 C CA . TRP B 1 161 ? -17.391 0.124 -21.844 1 93.38 161 TRP B CA 1
ATOM 3547 C C . TRP B 1 161 ? -15.883 0.068 -22.062 1 93.38 161 TRP B C 1
ATOM 3549 O O . TRP B 1 161 ? -15.344 0.853 -22.844 1 93.38 161 TRP B O 1
ATOM 3559 N N . PHE B 1 162 ? -15.203 -0.86 -21.406 1 93.69 162 PHE B N 1
ATOM 3560 C CA . PHE B 1 162 ? -13.742 -0.914 -21.438 1 93.69 162 PHE B CA 1
ATOM 3561 C C . PHE B 1 162 ? -13.258 -2.352 -21.578 1 93.69 162 PHE B C 1
ATOM 3563 O O . PHE B 1 162 ? -13.945 -3.287 -21.156 1 93.69 162 PHE B O 1
ATOM 3570 N N . PRO B 1 163 ? -12.078 -2.461 -22.172 1 90.5 163 PRO B N 1
ATOM 3571 C CA . PRO B 1 163 ? -11.492 -3.803 -22.172 1 90.5 163 PRO B CA 1
ATOM 3572 C C . PRO B 1 163 ? -11.086 -4.266 -20.766 1 90.5 163 PRO B C 1
ATOM 3574 O O . PRO B 1 163 ? -10.633 -3.455 -19.953 1 90.5 163 PRO B O 1
ATOM 3577 N N . VAL B 1 164 ? -11.25 -5.523 -20.531 1 85.31 164 VAL B N 1
ATOM 3578 C CA . VAL B 1 164 ? -10.953 -6.07 -19.219 1 85.31 164 VAL B CA 1
ATOM 3579 C C . VAL B 1 164 ? -9.523 -6.605 -19.188 1 85.31 164 VAL B C 1
ATOM 3581 O O . VAL B 1 164 ? -8.875 -6.594 -18.141 1 85.31 164 VAL B O 1
ATOM 3584 N N . VAL B 1 165 ? -9.07 -7.074 -20.312 1 85.25 165 VAL B N 1
ATOM 3585 C CA . VAL B 1 165 ? -7.746 -7.688 -20.328 1 85.25 165 VAL B CA 1
ATOM 3586 C C . VAL B 1 165 ? -6.859 -6.992 -21.359 1 85.25 165 VAL B C 1
ATOM 3588 O O . VAL B 1 165 ? -7.316 -6.656 -22.453 1 85.25 165 VAL B O 1
ATOM 3591 N N . GLY B 1 166 ? -5.648 -6.699 -20.859 1 88.06 166 GLY B N 1
ATOM 3592 C CA . GLY B 1 166 ? -4.66 -6.27 -21.828 1 88.06 166 GLY B CA 1
ATOM 3593 C C . GLY B 1 166 ? -4.266 -4.812 -21.688 1 88.06 166 GLY B C 1
ATOM 3594 O O . GLY B 1 166 ? -4.852 -4.086 -20.875 1 88.06 166 GLY B O 1
ATOM 3595 N N . TYR B 1 167 ? -3.252 -4.488 -22.375 1 94.81 167 TYR B N 1
ATOM 3596 C CA . TYR B 1 167 ? -2.656 -3.156 -22.422 1 94.81 167 TYR B CA 1
ATOM 3597 C C . TYR B 1 167 ? -2.385 -2.734 -23.859 1 94.81 167 TYR B C 1
ATOM 3599 O O . TYR B 1 167 ? -1.931 -3.541 -24.672 1 94.81 167 TYR B O 1
ATOM 3607 N N . THR B 1 168 ? -2.783 -1.546 -24.219 1 95.75 168 THR B N 1
ATOM 3608 C CA . THR B 1 168 ? -2.449 -0.959 -25.516 1 95.75 168 THR B CA 1
ATOM 3609 C C . THR B 1 168 ? -1.433 0.167 -25.359 1 95.75 168 THR B C 1
ATOM 3611 O O . THR B 1 168 ? -1.676 1.128 -24.625 1 95.75 168 THR B O 1
ATOM 3614 N N . PRO B 1 169 ? -0.341 0.022 -26.031 1 95.56 169 PRO B N 1
ATOM 3615 C CA . PRO B 1 169 ? 0.674 1.072 -25.922 1 95.56 169 PRO B CA 1
ATOM 3616 C C . PRO B 1 169 ? 0.208 2.408 -26.5 1 95.56 169 PRO B C 1
ATOM 3618 O O . PRO B 1 169 ? -0.646 2.438 -27.391 1 95.56 169 PRO B O 1
ATOM 3621 N N . LEU B 1 170 ? 0.847 3.396 -26.016 1 93.81 170 LEU B N 1
ATOM 3622 C CA . LEU B 1 170 ? 0.512 4.746 -26.469 1 93.81 170 LEU B CA 1
ATOM 3623 C C . LEU B 1 170 ? 0.778 4.91 -27.953 1 93.81 170 LEU B C 1
ATOM 3625 O O . LEU B 1 170 ? 0.085 5.676 -28.625 1 93.81 170 LEU B O 1
ATOM 3629 N N . SER B 1 171 ? 1.713 4.211 -28.453 1 94.12 171 SER B N 1
ATOM 3630 C CA . SER B 1 171 ? 2.09 4.297 -29.859 1 94.12 171 SER B CA 1
ATOM 3631 C C . SER B 1 171 ? 0.948 3.85 -30.766 1 94.12 171 SER B C 1
ATOM 3633 O O . SER B 1 171 ? 0.906 4.211 -31.938 1 94.12 171 SER B O 1
ATOM 3635 N N . GLU B 1 172 ? 0.034 3.139 -30.266 1 95.25 172 GLU B N 1
ATOM 3636 C CA . GLU B 1 172 ? -1.104 2.654 -31.047 1 95.25 172 GLU B CA 1
ATOM 3637 C C . GLU B 1 172 ? -2.291 3.605 -30.938 1 95.25 172 GLU B C 1
ATOM 3639 O O . GLU B 1 172 ? -3.35 3.354 -31.516 1 95.25 172 GLU B O 1
ATOM 3644 N N . GLY B 1 173 ? -2.105 4.672 -30.156 1 95.94 173 GLY B N 1
ATOM 3645 C CA . GLY B 1 173 ? -3.148 5.68 -30.031 1 95.94 173 GLY B CA 1
ATOM 3646 C C . GLY B 1 173 ? -3.479 6.031 -28.594 1 95.94 173 GLY B C 1
ATOM 3647 O O . GLY B 1 173 ? -3.424 5.172 -27.719 1 95.94 173 GLY B O 1
ATOM 3648 N N . VAL B 1 174 ? -3.877 7.207 -28.469 1 95.75 174 VAL B N 1
ATOM 3649 C CA . VAL B 1 174 ? -4.164 7.723 -27.141 1 95.75 174 VAL B CA 1
ATOM 3650 C C . VAL B 1 174 ? -5.461 7.113 -26.609 1 95.75 174 VAL B C 1
ATOM 3652 O O . VAL B 1 174 ? -5.555 6.742 -25.438 1 95.75 174 VAL B O 1
ATOM 3655 N N . VAL B 1 175 ? -6.398 7.016 -27.422 1 95.62 175 VAL B N 1
ATOM 3656 C CA . VAL B 1 175 ? -7.719 6.551 -27 1 95.62 175 VAL B CA 1
ATOM 3657 C C . VAL B 1 175 ? -7.645 5.078 -26.609 1 95.62 175 VAL B C 1
ATOM 3659 O O . VAL B 1 175 ? -8.039 4.707 -25.5 1 95.62 175 VAL B O 1
ATOM 3662 N N . PRO B 1 176 ? -7.062 4.211 -27.5 1 95.19 176 PRO B N 1
ATOM 3663 C CA . PRO B 1 176 ? -6.938 2.809 -27.094 1 95.19 176 PRO B CA 1
ATOM 3664 C C . PRO B 1 176 ? -6.062 2.633 -25.859 1 95.19 176 PRO B C 1
ATOM 3666 O O . PRO B 1 176 ? -6.328 1.755 -25.031 1 95.19 176 PRO B O 1
ATOM 3669 N N . TRP B 1 177 ? -5.062 3.418 -25.719 1 97 177 TRP B N 1
ATOM 3670 C CA . TRP B 1 177 ? -4.199 3.389 -24.547 1 97 177 TRP B CA 1
ATOM 3671 C C . TRP B 1 177 ? -4.984 3.732 -23.281 1 97 177 TRP B C 1
ATOM 3673 O O . TRP B 1 177 ? -4.93 3.002 -22.281 1 97 177 TRP B O 1
ATOM 3683 N N . LEU B 1 178 ? -5.723 4.773 -23.375 1 96.81 178 LEU B N 1
ATOM 3684 C CA . LEU B 1 178 ? -6.516 5.207 -22.234 1 96.81 178 LEU B CA 1
ATOM 3685 C C . LEU B 1 178 ? -7.562 4.156 -21.875 1 96.81 178 LEU B C 1
ATOM 3687 O O . LEU B 1 178 ? -7.805 3.898 -20.688 1 96.81 178 LEU B O 1
ATOM 3691 N N . GLU B 1 179 ? -8.18 3.598 -22.812 1 96.12 179 GLU B N 1
ATOM 3692 C CA . GLU B 1 179 ? -9.203 2.584 -22.562 1 96.12 179 GLU B CA 1
ATOM 3693 C C . GLU B 1 179 ? -8.625 1.376 -21.844 1 96.12 179 GLU B C 1
ATOM 3695 O O . GLU B 1 179 ? -9.312 0.743 -21.031 1 96.12 179 GLU B O 1
ATOM 3700 N N . SER B 1 180 ? -7.398 1.125 -22.109 1 95.94 180 SER B N 1
ATOM 3701 C CA . SER B 1 180 ? -6.781 -0.068 -21.547 1 95.94 180 SER B CA 1
ATOM 3702 C C . SER B 1 180 ? -6.32 0.176 -20.109 1 95.94 180 SER B C 1
ATOM 3704 O O . SER B 1 180 ? -6.098 -0.771 -19.359 1 95.94 180 SER B O 1
ATOM 3706 N N . ILE B 1 181 ? -6.227 1.478 -19.688 1 96.88 181 ILE B N 1
ATOM 3707 C CA . ILE B 1 181 ? -5.613 1.694 -18.375 1 96.88 181 ILE B CA 1
ATOM 3708 C C . ILE B 1 181 ? -6.609 2.381 -17.438 1 96.88 181 ILE B C 1
ATOM 3710 O O . ILE B 1 181 ? -6.359 2.51 -16.25 1 96.88 181 ILE B O 1
ATOM 3714 N N . VAL B 1 182 ? -7.758 2.723 -17.891 1 97.38 182 VAL B N 1
ATOM 3715 C CA . VAL B 1 182 ? -8.742 3.455 -17.109 1 97.38 182 VAL B CA 1
ATOM 3716 C C . VAL B 1 182 ? -9.18 2.615 -15.906 1 97.38 182 VAL B C 1
ATOM 3718 O O . VAL B 1 182 ? -9.133 3.08 -14.766 1 97.38 182 VAL B O 1
ATOM 3721 N N . LEU B 1 183 ? -9.562 1.381 -16.156 1 96.81 183 LEU B N 1
ATOM 3722 C CA . LEU B 1 183 ? -10.07 0.538 -15.07 1 96.81 183 LEU B CA 1
ATOM 3723 C C . LEU B 1 183 ? -8.953 0.182 -14.094 1 96.81 183 LEU B C 1
ATOM 3725 O O . LEU B 1 183 ? -9.094 0.403 -12.883 1 96.81 183 LEU B O 1
ATOM 3729 N N . PRO B 1 184 ? -7.828 -0.322 -14.633 1 95.94 184 PRO B N 1
ATOM 3730 C CA . PRO B 1 184 ? -6.75 -0.583 -13.672 1 95.94 184 PRO B CA 1
ATOM 3731 C C . PRO B 1 184 ? -6.254 0.684 -12.977 1 95.94 184 PRO B C 1
ATOM 3733 O O . PRO B 1 184 ? -5.895 0.646 -11.797 1 95.94 184 PRO B O 1
ATOM 3736 N N . GLY B 1 185 ? -6.258 1.761 -13.664 1 97.12 185 GLY B N 1
ATOM 3737 C CA . GLY B 1 185 ? -5.871 3.029 -13.07 1 97.12 185 GLY B CA 1
ATOM 3738 C C . GLY B 1 185 ? -6.809 3.482 -11.969 1 97.12 185 GLY B C 1
ATOM 3739 O O . GLY B 1 185 ? -6.363 3.965 -10.922 1 97.12 185 GLY B O 1
ATOM 3740 N N . ILE B 1 186 ? -8.055 3.34 -12.164 1 96.44 186 ILE B N 1
ATOM 3741 C CA . ILE B 1 186 ? -9.047 3.691 -11.148 1 96.44 186 ILE B CA 1
ATOM 3742 C C . ILE B 1 186 ? -8.891 2.775 -9.938 1 96.44 186 ILE B C 1
ATOM 3744 O O . ILE B 1 186 ? -9.031 3.219 -8.797 1 96.44 186 ILE B O 1
ATOM 3748 N N . ALA B 1 187 ? -8.586 1.561 -10.172 1 94.88 187 ALA B N 1
ATOM 3749 C CA . ALA B 1 187 ? -8.461 0.569 -9.109 1 94.88 187 ALA B CA 1
ATOM 3750 C C . ALA B 1 187 ? -7.352 0.953 -8.125 1 94.88 187 ALA B C 1
ATOM 3752 O O . ALA B 1 187 ? -7.512 0.808 -6.914 1 94.88 187 ALA B O 1
ATOM 3753 N N . VAL B 1 188 ? -6.273 1.458 -8.641 1 94.19 188 VAL B N 1
ATOM 3754 C CA . VAL B 1 188 ? -5.176 1.83 -7.754 1 94.19 188 VAL B CA 1
ATOM 3755 C C . VAL B 1 188 ? -5.34 3.279 -7.305 1 94.19 188 VAL B C 1
ATOM 3757 O O . VAL B 1 188 ? -4.832 3.672 -6.254 1 94.19 188 VAL B O 1
ATOM 3760 N N . GLY B 1 189 ? -6.035 4.059 -8.078 1 96.06 189 GLY B N 1
ATOM 3761 C CA . GLY B 1 189 ? -6.184 5.48 -7.816 1 96.06 189 GLY B CA 1
ATOM 3762 C C . GLY B 1 189 ? -7.195 5.781 -6.727 1 96.06 189 GLY B C 1
ATOM 3763 O O . GLY B 1 189 ? -7.074 6.789 -6.023 1 96.06 189 GLY B O 1
ATOM 3764 N N . LEU B 1 190 ? -8.156 4.953 -6.605 1 94.69 190 LEU B N 1
ATOM 3765 C CA . LEU B 1 190 ? -9.242 5.246 -5.676 1 94.69 190 LEU B CA 1
ATOM 3766 C C . LEU B 1 190 ? -8.758 5.148 -4.23 1 94.69 190 LEU B C 1
ATOM 3768 O O . LEU B 1 190 ? -9 6.055 -3.428 1 94.69 190 LEU B O 1
ATOM 3772 N N . PRO B 1 191 ? -8.047 4.051 -3.863 1 93.25 191 PRO B N 1
ATOM 3773 C CA . PRO B 1 191 ? -7.488 4.039 -2.508 1 93.25 191 PRO B CA 1
ATOM 3774 C C . PRO B 1 191 ? -6.523 5.195 -2.258 1 93.25 191 PRO B C 1
ATOM 3776 O O . PRO B 1 191 ? -6.504 5.762 -1.162 1 93.25 191 PRO B O 1
ATOM 3779 N N . TYR B 1 192 ? -5.773 5.484 -3.229 1 94.5 192 TYR B N 1
ATOM 3780 C CA . TYR B 1 192 ? -4.875 6.633 -3.158 1 94.5 192 TYR B CA 1
ATOM 3781 C C . TYR B 1 192 ? -5.648 7.918 -2.898 1 94.5 192 TYR B C 1
ATOM 3783 O O . TYR B 1 192 ? -5.293 8.695 -2.01 1 94.5 192 TYR B O 1
ATOM 3791 N N . ALA B 1 193 ? -6.699 8.102 -3.68 1 96.12 193 ALA B N 1
ATOM 3792 C CA . ALA B 1 193 ? -7.543 9.281 -3.525 1 96.12 193 ALA B CA 1
ATOM 3793 C C . ALA B 1 193 ? -8.156 9.344 -2.129 1 96.12 193 ALA B C 1
ATOM 3795 O O . ALA B 1 193 ? -8.273 10.422 -1.544 1 96.12 193 ALA B O 1
ATOM 3796 N N . ALA B 1 194 ? -8.562 8.242 -1.687 1 94.75 194 ALA B N 1
ATOM 3797 C CA . ALA B 1 194 ? -9.211 8.172 -0.382 1 94.75 194 ALA B CA 1
ATOM 3798 C C . ALA B 1 194 ? -8.281 8.664 0.724 1 94.75 194 ALA B C 1
ATOM 3800 O O . ALA B 1 194 ? -8.688 9.453 1.577 1 94.75 194 ALA B O 1
ATOM 3801 N N . GLY B 1 195 ? -7.074 8.25 0.73 1 93.56 195 GLY B N 1
ATOM 3802 C CA . GLY B 1 195 ? -6.105 8.695 1.719 1 93.56 195 GLY B CA 1
ATOM 3803 C C . GLY B 1 195 ? -5.812 10.188 1.633 1 93.56 195 GLY B C 1
ATOM 3804 O O . GLY B 1 195 ? -5.789 10.875 2.652 1 93.56 195 GLY B O 1
ATOM 3805 N N . VAL B 1 196 ? -5.648 10.656 0.459 1 94.31 196 VAL B N 1
ATOM 3806 C CA . VAL B 1 196 ? -5.34 12.062 0.253 1 94.31 196 VAL B CA 1
ATOM 3807 C C . VAL B 1 196 ? -6.547 12.922 0.627 1 94.31 196 VAL B C 1
ATOM 3809 O O . VAL B 1 196 ? -6.398 14 1.196 1 94.31 196 VAL B O 1
ATOM 3812 N N . THR B 1 197 ? -7.738 12.445 0.291 1 95.12 197 THR B N 1
ATOM 3813 C CA . THR B 1 197 ? -8.969 13.148 0.651 1 95.12 197 THR B CA 1
ATOM 3814 C C . THR B 1 197 ? -9.062 13.32 2.164 1 95.12 197 THR B C 1
ATOM 3816 O O . THR B 1 197 ? -9.383 14.414 2.646 1 95.12 197 THR B O 1
ATOM 3819 N N . ARG B 1 198 ? -8.773 12.297 2.805 1 90.25 198 ARG B N 1
ATOM 3820 C CA . ARG B 1 198 ? -8.867 12.336 4.262 1 90.25 198 ARG B CA 1
ATOM 3821 C C . ARG B 1 198 ? -7.879 13.344 4.848 1 90.25 198 ARG B C 1
ATOM 3823 O O . ARG B 1 198 ? -8.219 14.086 5.77 1 90.25 198 ARG B O 1
ATOM 3830 N N . MET B 1 199 ? -6.723 13.352 4.371 1 91.94 199 MET B N 1
ATOM 3831 C CA . MET B 1 199 ? -5.727 14.297 4.859 1 91.94 199 MET B CA 1
ATOM 3832 C C . MET B 1 199 ? -6.113 15.734 4.504 1 91.94 199 MET B C 1
ATOM 3834 O O . MET B 1 199 ? -6 16.641 5.332 1 91.94 199 MET B O 1
ATOM 3838 N N . MET B 1 200 ? -6.543 15.867 3.299 1 92.88 200 MET B N 1
ATOM 3839 C CA . MET B 1 200 ? -6.973 17.188 2.852 1 92.88 200 MET B CA 1
ATOM 3840 C C . MET B 1 200 ? -8.094 17.719 3.734 1 92.88 200 MET B C 1
ATOM 3842 O O . MET B 1 200 ? -8.055 18.875 4.176 1 92.88 200 MET B O 1
ATOM 3846 N N . ARG B 1 201 ? -9.031 16.922 3.932 1 91.88 201 ARG B N 1
ATOM 3847 C CA . ARG B 1 201 ? -10.148 17.312 4.777 1 91.88 201 ARG B CA 1
ATOM 3848 C C . ARG B 1 201 ? -9.68 17.641 6.191 1 91.88 201 ARG B C 1
ATOM 3850 O O . ARG B 1 201 ? -10.031 18.672 6.746 1 91.88 201 ARG B O 1
ATOM 3857 N N . SER B 1 202 ? -8.922 16.766 6.773 1 87.5 202 SER B N 1
ATOM 3858 C CA . SER B 1 202 ? -8.461 16.922 8.148 1 87.5 202 SER B CA 1
ATOM 3859 C C . SER B 1 202 ? -7.602 18.172 8.297 1 87.5 202 SER B C 1
ATOM 3861 O O . SER B 1 202 ? -7.781 18.938 9.242 1 87.5 202 SER B O 1
ATOM 3863 N N . SER B 1 203 ? -6.711 18.391 7.391 1 88.19 203 SER B N 1
ATOM 3864 C CA . SER B 1 203 ? -5.812 19.531 7.441 1 88.19 203 SER B CA 1
ATOM 3865 C C . SER B 1 203 ? -6.582 20.844 7.273 1 88.19 203 SER B C 1
ATOM 3867 O O . SER B 1 203 ? -6.305 21.812 7.973 1 88.19 203 SER B O 1
ATOM 3869 N N . LEU B 1 204 ? -7.492 20.844 6.379 1 88.25 204 LEU B N 1
ATOM 3870 C CA . LEU B 1 204 ? -8.25 22.062 6.109 1 88.25 204 LEU B CA 1
ATOM 3871 C C . LEU B 1 204 ? -9.164 22.406 7.285 1 88.25 204 LEU B C 1
ATOM 3873 O O . LEU B 1 204 ? -9.305 23.578 7.641 1 88.25 204 LEU B O 1
ATOM 3877 N N . ILE B 1 205 ? -9.781 21.469 7.887 1 85.75 205 ILE B N 1
ATOM 3878 C CA . ILE B 1 205 ? -10.617 21.688 9.062 1 85.75 205 ILE B CA 1
ATOM 3879 C C . ILE B 1 205 ? -9.773 22.312 10.18 1 85.75 205 ILE B C 1
ATOM 3881 O O . ILE B 1 205 ? -10.211 23.25 10.852 1 85.75 205 ILE B O 1
ATOM 3885 N N . GLU B 1 206 ? -8.594 21.734 10.375 1 82.06 206 GLU B N 1
ATOM 3886 C CA . GLU B 1 206 ? -7.707 22.234 11.422 1 82.06 206 GLU B CA 1
ATOM 3887 C C . GLU B 1 206 ? -7.344 23.688 11.195 1 82.06 206 GLU B C 1
ATOM 3889 O O . GLU B 1 206 ? -7.328 24.484 12.141 1 82.06 206 GLU B O 1
ATOM 3894 N N . ILE B 1 207 ? -7.074 24 10.031 1 79.75 207 ILE B N 1
ATOM 3895 C CA . ILE B 1 207 ? -6.668 25.359 9.695 1 79.75 207 ILE B CA 1
ATOM 3896 C C . ILE B 1 207 ? -7.867 26.297 9.82 1 79.75 207 ILE B C 1
ATOM 3898 O O . ILE B 1 207 ? -7.727 27.438 10.281 1 79.75 207 ILE B O 1
ATOM 3902 N N . LEU B 1 208 ? -9 25.859 9.383 1 80 208 LEU B N 1
ATOM 3903 C CA . LEU B 1 208 ? -10.203 26.688 9.453 1 80 208 LEU B CA 1
ATOM 3904 C C . LEU B 1 208 ? -10.656 26.875 10.898 1 80 208 LEU B C 1
ATOM 3906 O O . LEU B 1 208 ? -11.258 27.891 11.242 1 80 208 LEU B O 1
ATOM 3910 N N . ASP B 1 209 ? -10.461 25.812 11.648 1 74.19 209 ASP B N 1
ATOM 3911 C CA . ASP B 1 209 ? -10.805 25.906 13.07 1 74.19 209 ASP B CA 1
ATOM 3912 C C . ASP B 1 209 ? -9.812 26.812 13.812 1 74.19 209 ASP B C 1
ATOM 3914 O O . ASP B 1 209 ? -10.172 27.438 14.812 1 74.19 209 ASP B O 1
ATOM 3918 N N . GLU B 1 210 ? -8.633 26.578 13.43 1 62.84 210 GLU B N 1
ATOM 3919 C CA . GLU B 1 210 ? -7.633 27.438 14.07 1 62.84 210 GLU B CA 1
ATOM 3920 C C . GLU B 1 210 ? -8.039 28.906 14.008 1 62.84 210 GLU B C 1
ATOM 3922 O O . GLU B 1 210 ? -8.797 29.312 13.117 1 62.84 210 GLU B O 1
ATOM 3927 N N . GLN B 1 211 ? -7.977 29.594 15.172 1 54.59 211 GLN B N 1
ATOM 3928 C CA . GLN B 1 211 ? -8.156 31 15.453 1 54.59 211 GLN B CA 1
ATOM 3929 C C . GLN B 1 211 ? -7.809 31.859 14.242 1 54.59 211 GLN B C 1
ATOM 3931 O O . GLN B 1 211 ? -8.078 33.062 14.219 1 54.59 211 GLN B O 1
ATOM 3936 N N . TYR B 1 212 ? -7.336 31.125 13.359 1 50.75 212 TYR B N 1
ATOM 3937 C CA . TYR B 1 212 ? -6.855 31.922 12.227 1 50.75 212 TYR B CA 1
ATOM 3938 C C . TYR B 1 212 ? -8.008 32.625 11.523 1 50.75 212 TYR B C 1
ATOM 3940 O O . TYR B 1 212 ? -7.902 33.812 11.188 1 50.75 212 TYR B O 1
ATOM 3948 N N . MET B 1 213 ? -9.125 31.797 11.266 1 55.09 213 MET B N 1
ATOM 3949 C CA . MET B 1 213 ? -10.188 32.531 10.562 1 55.09 213 MET B CA 1
ATOM 3950 C C . MET B 1 213 ? -10.695 33.688 11.398 1 55.09 213 MET B C 1
ATOM 3952 O O . MET B 1 213 ? -10.961 34.781 10.859 1 55.09 213 MET B O 1
ATOM 3956 N N . ARG B 1 214 ? -10.688 33.438 12.648 1 55.25 214 ARG B N 1
ATOM 3957 C CA . ARG B 1 214 ? -11.172 34.562 13.461 1 55.25 214 ARG B CA 1
ATOM 3958 C C . ARG B 1 214 ? -10.203 35.75 13.398 1 55.25 214 ARG B C 1
ATOM 3960 O O . ARG B 1 214 ? -10.625 36.906 13.312 1 55.25 214 ARG B O 1
ATOM 3967 N N . THR B 1 215 ? -8.93 35.375 13.422 1 54.28 215 THR B N 1
ATOM 3968 C CA . THR B 1 215 ? -7.949 36.469 13.414 1 54.28 215 THR B CA 1
ATOM 3969 C C . THR B 1 215 ? -7.895 37.125 12.047 1 54.28 215 THR B C 1
ATOM 3971 O O . THR B 1 215 ? -7.719 38.344 11.953 1 54.28 215 THR B O 1
ATOM 3974 N N . ALA B 1 216 ? -8.109 36.344 11.109 1 55.78 216 ALA B N 1
ATOM 3975 C CA . ALA B 1 216 ? -8.078 36.938 9.773 1 55.78 216 ALA B CA 1
ATOM 3976 C C . ALA B 1 216 ? -9.273 37.844 9.555 1 55.78 216 ALA B C 1
ATOM 3978 O O . ALA B 1 216 ? -9.133 38.938 8.953 1 55.78 216 ALA B O 1
ATOM 3979 N N . VAL B 1 217 ? -10.375 37.438 10.086 1 57.09 217 VAL B N 1
ATOM 3980 C CA . VAL B 1 217 ? -11.539 38.312 10.016 1 57.09 217 VAL B CA 1
ATOM 3981 C C . VAL B 1 217 ? -11.289 39.562 10.836 1 57.09 217 VAL B C 1
ATOM 3983 O O . VAL B 1 217 ? -11.617 40.688 10.406 1 57.09 217 VAL B O 1
ATOM 3986 N N . ALA B 1 218 ? -10.617 39.344 11.953 1 57.53 218 ALA B N 1
ATOM 3987 C CA . ALA B 1 218 ? -10.352 40.5 12.82 1 57.53 218 ALA B CA 1
ATOM 3988 C C . ALA B 1 218 ? -9.352 41.469 12.188 1 57.53 218 ALA B C 1
ATOM 3990 O O . ALA B 1 218 ? -9.383 42.656 12.438 1 57.53 218 ALA B O 1
ATOM 3991 N N . LYS B 1 219 ? -8.461 40.844 11.461 1 55.16 219 LYS B N 1
ATOM 3992 C CA . LYS B 1 219 ? -7.445 41.688 10.844 1 55.16 219 LYS B CA 1
ATOM 3993 C C . LYS B 1 219 ? -7.949 42.312 9.539 1 55.16 219 LYS B C 1
ATOM 3995 O O . LYS B 1 219 ? -7.191 42.969 8.82 1 55.16 219 LYS B O 1
ATOM 4000 N N . GLY B 1 220 ? -9.109 42.156 9.32 1 54.88 220 GLY B N 1
ATOM 4001 C CA . GLY B 1 220 ? -9.75 42.906 8.234 1 54.88 220 GLY B CA 1
ATOM 4002 C C . GLY B 1 220 ? -9.648 42.188 6.898 1 54.88 220 GLY B C 1
ATOM 4003 O O . GLY B 1 220 ? -9.844 42.812 5.848 1 54.88 220 GLY B O 1
ATOM 4004 N N . ILE B 1 221 ? -8.938 41.031 6.934 1 56.12 221 ILE B N 1
ATOM 4005 C CA . ILE B 1 221 ? -8.945 40.375 5.637 1 56.12 221 ILE B CA 1
ATOM 4006 C C . ILE B 1 221 ? -10.375 39.969 5.262 1 56.12 221 ILE B C 1
ATOM 4008 O O . ILE B 1 221 ? -11.008 39.188 5.945 1 56.12 221 ILE B O 1
ATOM 4012 N N . SER B 1 222 ? -10.992 40.875 4.523 1 56.41 222 SER B N 1
ATOM 4013 C CA . SER B 1 222 ? -12.43 40.906 4.246 1 56.41 222 SER B CA 1
ATOM 4014 C C . SER B 1 222 ? -12.828 39.812 3.254 1 56.41 222 SER B C 1
ATOM 4016 O O . SER B 1 222 ? -13.953 39.312 3.285 1 56.41 222 SER B O 1
ATOM 4018 N N . SER B 1 223 ? -11.93 39.344 2.316 1 62.47 223 SER B N 1
ATOM 4019 C CA . SER B 1 223 ? -12.547 38.562 1.257 1 62.47 223 SER B CA 1
ATOM 4020 C C . SER B 1 223 ? -12.453 37.062 1.554 1 62.47 223 SER B C 1
ATOM 4022 O O . SER B 1 223 ? -11.398 36.594 1.939 1 62.47 223 SER B O 1
ATOM 4024 N N . ARG B 1 224 ? -13.57 36.438 1.771 1 66.38 224 ARG B N 1
ATOM 4025 C CA . ARG B 1 224 ? -13.703 35 1.916 1 66.38 224 ARG B CA 1
ATOM 4026 C C . ARG B 1 224 ? -12.742 34.25 0.993 1 66.38 224 ARG B C 1
ATOM 4028 O O . ARG B 1 224 ? -12.188 33.219 1.364 1 66.38 224 ARG B O 1
ATOM 4035 N N . VAL B 1 225 ? -12.484 34.969 -0.001 1 68.81 225 VAL B N 1
ATOM 4036 C CA . VAL B 1 225 ? -11.641 34.344 -1.012 1 68.81 225 VAL B CA 1
ATOM 4037 C C . VAL B 1 225 ? -10.195 34.312 -0.523 1 68.81 225 VAL B C 1
ATOM 4039 O O . VAL B 1 225 ? -9.516 33.281 -0.666 1 68.81 225 VAL B O 1
ATOM 4042 N N . GLN B 1 226 ? -9.828 35.344 0.016 1 66.25 226 GLN B N 1
ATOM 4043 C CA . GLN B 1 226 ? -8.445 35.406 0.485 1 66.25 226 GLN B CA 1
ATOM 4044 C C . GLN B 1 226 ? -8.234 34.469 1.667 1 66.25 226 GLN B C 1
ATOM 4046 O O . GLN B 1 226 ? -7.18 33.812 1.779 1 66.25 226 GLN B O 1
ATOM 4051 N N . LEU B 1 227 ? -9.242 34.312 2.359 1 68.06 227 LEU B N 1
ATOM 4052 C CA . LEU B 1 227 ? -9.164 33.469 3.525 1 68.06 227 LEU B CA 1
ATOM 4053 C C . LEU B 1 227 ? -9.078 31.984 3.107 1 68.06 227 LEU B C 1
ATOM 4055 O O . LEU B 1 227 ? -8.25 31.234 3.621 1 68.06 227 LEU B O 1
ATOM 4059 N N . TYR B 1 228 ? -9.789 31.75 2.072 1 75.62 228 TYR B N 1
ATOM 4060 C CA . TYR B 1 228 ? -9.805 30.359 1.605 1 75.62 228 TYR B CA 1
ATOM 4061 C C . TYR B 1 228 ? -8.516 30.031 0.861 1 75.62 228 TYR B C 1
ATOM 4063 O O . TYR B 1 228 ? -8.008 28.906 0.964 1 75.62 228 TYR B O 1
ATOM 4071 N N . LYS B 1 229 ? -7.992 31 0.298 1 77.12 229 LYS B N 1
ATOM 4072 C CA . LYS B 1 229 ? -6.734 30.781 -0.404 1 77.12 229 LYS B CA 1
ATOM 4073 C C . LYS B 1 229 ? -5.598 30.5 0.578 1 77.12 229 LYS B C 1
ATOM 4075 O O . LYS B 1 229 ? -4.797 29.594 0.369 1 77.12 229 LYS B O 1
ATOM 4080 N N . HIS B 1 230 ? -5.605 31.344 1.585 1 75 230 HIS B N 1
ATOM 4081 C CA . HIS B 1 230 ? -4.57 31.172 2.598 1 75 230 HIS B CA 1
ATOM 4082 C C . HIS B 1 230 ? -4.742 29.859 3.35 1 75 230 HIS B C 1
ATOM 4084 O O . HIS B 1 230 ? -3.758 29.172 3.631 1 75 230 HIS B O 1
ATOM 4090 N N . ALA B 1 231 ? -5.938 29.531 3.619 1 82.38 231 ALA B N 1
ATOM 4091 C CA . ALA B 1 231 ? -6.227 28.281 4.328 1 82.38 231 ALA B CA 1
ATOM 4092 C C . ALA B 1 231 ? -5.828 27.062 3.492 1 82.38 231 ALA B C 1
ATOM 4094 O O . ALA B 1 231 ? -5.238 26.125 4.008 1 82.38 231 ALA B O 1
ATOM 4095 N N . LEU B 1 232 ? -6.121 27.203 2.268 1 84 232 LEU B N 1
ATOM 4096 C CA . LEU B 1 232 ? -5.828 26.094 1.368 1 84 232 LEU B CA 1
ATOM 4097 C C . LEU B 1 232 ? -4.32 25.906 1.199 1 84 232 LEU B C 1
ATOM 4099 O O . LEU B 1 232 ? -3.828 24.781 1.168 1 84 232 LEU B O 1
ATOM 4103 N N . GLN B 1 233 ? -3.607 26.922 1.145 1 80.44 233 GLN B N 1
ATOM 4104 C CA . GLN B 1 233 ? -2.156 26.875 0.994 1 80.44 233 GLN B CA 1
ATOM 4105 C C . GLN B 1 233 ? -1.502 26.203 2.195 1 80.44 233 GLN B C 1
ATOM 4107 O O . GLN B 1 233 ? -0.594 25.375 2.033 1 80.44 233 GLN B O 1
ATOM 4112 N N . ASN B 1 234 ? -2.025 26.516 3.355 1 80.12 234 ASN B N 1
ATOM 4113 C CA . ASN B 1 234 ? -1.457 25.922 4.566 1 80.12 234 ASN B CA 1
ATOM 4114 C C . ASN B 1 234 ? -1.914 24.484 4.762 1 80.12 234 ASN B C 1
ATOM 4116 O O . ASN B 1 234 ? -1.163 23.656 5.277 1 80.12 234 ASN B O 1
ATOM 4120 N N . ALA B 1 235 ? -3.078 24.266 4.32 1 86.94 235 ALA B N 1
ATOM 4121 C CA . ALA B 1 235 ? -3.637 22.922 4.477 1 86.94 235 ALA B CA 1
ATOM 4122 C C . ALA B 1 235 ? -2.965 21.938 3.527 1 86.94 235 ALA B C 1
ATOM 4124 O O . ALA B 1 235 ? -2.945 20.734 3.787 1 86.94 235 ALA B O 1
ATOM 4125 N N . MET B 1 236 ? -2.35 22.469 2.486 1 88.25 236 MET B N 1
ATOM 4126 C CA . MET B 1 236 ? -1.769 21.609 1.449 1 88.25 236 MET B CA 1
ATOM 4127 C C . MET B 1 236 ? -0.438 21.031 1.908 1 88.25 236 MET B C 1
ATOM 4129 O O . MET B 1 236 ? 0.043 20.047 1.337 1 88.25 236 MET B O 1
ATOM 4133 N N . ILE B 1 237 ? 0.118 21.5 2.992 1 83.38 237 ILE B N 1
ATOM 4134 C CA . ILE B 1 237 ? 1.46 21.094 3.402 1 83.38 237 ILE B CA 1
ATOM 4135 C C . ILE B 1 237 ? 1.466 19.625 3.77 1 83.38 237 ILE B C 1
ATOM 4137 O O . ILE B 1 237 ? 2.178 18.828 3.152 1 83.38 237 ILE B O 1
ATOM 4141 N N . PRO B 1 238 ? 0.598 19.172 4.648 1 88 238 PRO B N 1
ATOM 4142 C CA . PRO B 1 238 ? 0.578 17.734 4.941 1 88 238 PRO B CA 1
ATOM 4143 C C . PRO B 1 238 ? -0 16.906 3.795 1 88 238 PRO B C 1
ATOM 4145 O O . PRO B 1 238 ? 0.324 15.734 3.656 1 88 238 PRO B O 1
ATOM 4148 N N . VAL B 1 239 ? -0.791 17.609 2.994 1 91.06 239 VAL B N 1
ATOM 4149 C CA . VAL B 1 239 ? -1.441 16.922 1.886 1 91.06 239 VAL B CA 1
ATOM 4150 C C . VAL B 1 239 ? -0.399 16.516 0.846 1 91.06 239 VAL B C 1
ATOM 4152 O O . VAL B 1 239 ? -0.448 15.398 0.308 1 91.06 239 VAL B O 1
ATOM 4155 N N . VAL B 1 240 ? 0.498 17.375 0.609 1 88.44 240 VAL B N 1
ATOM 4156 C CA . VAL B 1 240 ? 1.562 17.078 -0.346 1 88.44 240 VAL B CA 1
ATOM 4157 C C . VAL B 1 240 ? 2.43 15.938 0.183 1 88.44 240 VAL B C 1
ATOM 4159 O O . VAL B 1 240 ? 2.844 15.062 -0.578 1 88.44 240 VAL B O 1
ATOM 4162 N N . THR B 1 241 ? 2.668 15.961 1.458 1 86.88 241 THR B N 1
ATOM 4163 C CA . THR B 1 241 ? 3.475 14.914 2.082 1 86.88 241 THR B CA 1
ATOM 4164 C C . THR B 1 241 ? 2.795 13.555 1.949 1 86.88 241 THR B C 1
ATOM 4166 O O . THR B 1 241 ? 3.424 12.578 1.539 1 86.88 241 THR B O 1
ATOM 4169 N N . ILE B 1 242 ? 1.571 13.539 2.209 1 91.62 242 ILE B N 1
ATOM 4170 C CA . ILE B 1 242 ? 0.856 12.266 2.15 1 91.62 242 ILE B CA 1
ATOM 4171 C C . ILE B 1 242 ? 0.728 11.812 0.698 1 91.62 242 ILE B C 1
ATOM 4173 O O . ILE B 1 242 ? 0.766 10.617 0.41 1 91.62 242 ILE B O 1
ATOM 4177 N N . ALA B 1 243 ? 0.549 12.766 -0.181 1 92.81 243 ALA B N 1
ATOM 4178 C CA . ALA B 1 243 ? 0.477 12.414 -1.598 1 92.81 243 ALA B CA 1
ATOM 4179 C C . ALA B 1 243 ? 1.728 11.664 -2.043 1 92.81 243 ALA B C 1
ATOM 4181 O O . ALA B 1 243 ? 1.65 10.758 -2.873 1 92.81 243 ALA B O 1
ATOM 4182 N N . GLY B 1 244 ? 2.812 12.023 -1.559 1 89.75 244 GLY B N 1
ATOM 4183 C CA . GLY B 1 244 ? 4.062 11.344 -1.871 1 89.75 244 GLY B CA 1
ATOM 4184 C C . GLY B 1 244 ? 4.195 9.992 -1.194 1 89.75 244 GLY B C 1
ATOM 4185 O O . GLY B 1 244 ? 4.582 9.016 -1.829 1 89.75 244 GLY B O 1
ATOM 4186 N N . ILE B 1 245 ? 3.848 9.977 0.041 1 88.94 245 ILE B N 1
ATOM 4187 C CA . ILE B 1 245 ? 3.979 8.758 0.838 1 88.94 245 ILE B CA 1
ATOM 4188 C C . ILE B 1 245 ? 3.068 7.672 0.272 1 88.94 245 ILE B C 1
ATOM 4190 O O . ILE B 1 245 ? 3.459 6.504 0.194 1 88.94 245 ILE B O 1
ATOM 4194 N N . GLN B 1 246 ? 1.918 8.055 -0.221 1 92.88 246 GLN B N 1
ATOM 4195 C CA . GLN B 1 246 ? 0.901 7.102 -0.65 1 92.88 246 GLN B CA 1
ATOM 4196 C C . GLN B 1 246 ? 1.246 6.504 -2.012 1 92.88 246 GLN B C 1
ATOM 4198 O O . GLN B 1 246 ? 0.602 5.555 -2.461 1 92.88 246 GLN B O 1
ATOM 4203 N N . LEU B 1 247 ? 2.252 6.973 -2.602 1 91.75 247 LEU B N 1
ATOM 4204 C CA . LEU B 1 247 ? 2.664 6.387 -3.873 1 91.75 247 LEU B CA 1
ATOM 4205 C C . LEU B 1 247 ? 3.074 4.93 -3.691 1 91.75 247 LEU B C 1
ATOM 4207 O O . LEU B 1 247 ? 2.932 4.121 -4.613 1 91.75 247 LEU B O 1
ATOM 4211 N N . ALA B 1 248 ? 3.539 4.668 -2.533 1 87.38 248 ALA B N 1
ATOM 4212 C CA . ALA B 1 248 ? 3.879 3.279 -2.229 1 87.38 248 ALA B CA 1
ATOM 4213 C C . ALA B 1 248 ? 2.652 2.379 -2.338 1 87.38 248 ALA B C 1
ATOM 4215 O O . ALA B 1 248 ? 2.754 1.232 -2.779 1 87.38 248 ALA B O 1
ATOM 4216 N N . LEU B 1 249 ? 1.571 2.908 -1.969 1 88.62 249 LEU B N 1
ATOM 4217 C CA . LEU B 1 249 ? 0.322 2.162 -2.066 1 88.62 249 LEU B CA 1
ATOM 4218 C C . LEU B 1 249 ? -0.065 1.937 -3.525 1 88.62 249 LEU B C 1
ATOM 4220 O O . LEU B 1 249 ? -0.54 0.858 -3.887 1 88.62 249 LEU B O 1
ATOM 4224 N N . VAL B 1 250 ? 0.151 2.885 -4.297 1 91.19 250 VAL B N 1
ATOM 4225 C CA . VAL B 1 250 ? -0.182 2.805 -5.719 1 91.19 250 VAL B CA 1
ATOM 4226 C C . VAL B 1 250 ? 0.687 1.745 -6.391 1 91.19 250 VAL B C 1
ATOM 4228 O O . VAL B 1 250 ? 0.18 0.892 -7.125 1 91.19 250 VAL B O 1
ATOM 4231 N N . LEU B 1 251 ? 1.925 1.796 -6.133 1 88.06 251 LEU B N 1
ATOM 4232 C CA . LEU B 1 251 ? 2.844 0.848 -6.758 1 88.06 251 LEU B CA 1
ATOM 4233 C C . LEU B 1 251 ? 2.609 -0.563 -6.23 1 88.06 251 LEU B C 1
ATOM 4235 O O . LEU B 1 251 ? 2.611 -1.526 -7 1 88.06 251 LEU B O 1
ATOM 4239 N N . GLY B 1 252 ? 2.469 -0.658 -4.957 1 82.88 252 GLY B N 1
ATOM 4240 C CA . GLY B 1 252 ? 2.133 -1.958 -4.398 1 82.88 252 GLY B CA 1
ATOM 4241 C C . GLY B 1 252 ? 0.834 -2.523 -4.941 1 82.88 252 GLY B C 1
ATOM 4242 O O . GLY B 1 252 ? 0.745 -3.719 -5.234 1 82.88 252 GLY B O 1
ATOM 4243 N N . GLY B 1 253 ? -0.175 -1.688 -5.043 1 84.81 253 GLY B N 1
ATOM 4244 C CA . GLY B 1 253 ? -1.459 -2.098 -5.59 1 84.81 253 GLY B CA 1
ATOM 4245 C C . GLY B 1 253 ? -1.4 -2.424 -7.07 1 84.81 253 GLY B C 1
ATOM 4246 O O . GLY B 1 253 ? -2.168 -3.256 -7.559 1 84.81 253 GLY B O 1
ATOM 4247 N N . SER B 1 254 ? -0.491 -1.831 -7.75 1 87.94 254 SER B N 1
ATOM 4248 C CA . SER B 1 254 ? -0.382 -2.053 -9.188 1 87.94 254 SER B CA 1
ATOM 4249 C C . SER B 1 254 ? -0.002 -3.496 -9.5 1 87.94 254 SER B C 1
ATOM 4251 O O . SER B 1 254 ? -0.413 -4.047 -10.523 1 87.94 254 SER B O 1
ATOM 4253 N N . VAL B 1 255 ? 0.743 -4.07 -8.625 1 82 255 VAL B N 1
ATOM 4254 C CA . VAL B 1 255 ? 1.171 -5.449 -8.836 1 82 255 VAL B CA 1
ATOM 4255 C C . VAL B 1 255 ? -0.05 -6.363 -8.906 1 82 255 VAL B C 1
ATOM 4257 O O . VAL B 1 255 ? -0.195 -7.141 -9.859 1 82 255 VAL B O 1
ATOM 4260 N N . THR B 1 256 ? -0.945 -6.246 -7.98 1 80.94 256 THR B N 1
ATOM 4261 C CA . THR B 1 256 ? -2.115 -7.113 -7.934 1 80.94 256 THR B CA 1
ATOM 4262 C C . THR B 1 256 ? -3.113 -6.738 -9.023 1 80.94 256 THR B C 1
ATOM 4264 O O . THR B 1 256 ? -3.762 -7.613 -9.602 1 80.94 256 THR B O 1
ATOM 4267 N N . VAL B 1 257 ? -3.172 -5.504 -9.32 1 89.31 257 VAL B N 1
ATOM 4268 C CA . VAL B 1 257 ? -4.105 -5.023 -10.336 1 89.31 257 VAL B CA 1
ATOM 4269 C C . VAL B 1 257 ? -3.654 -5.484 -11.719 1 89.31 257 VAL B C 1
ATOM 4271 O O . VAL B 1 257 ? -4.48 -5.809 -12.57 1 89.31 257 VAL B O 1
ATOM 4274 N N . GLU B 1 258 ? -2.35 -5.547 -11.945 1 90.06 258 GLU B N 1
ATOM 4275 C CA . GLU B 1 258 ? -1.817 -6.059 -13.203 1 90.06 258 GLU B CA 1
ATOM 4276 C C . GLU B 1 258 ? -2.219 -7.516 -13.422 1 90.06 258 GLU B C 1
ATOM 4278 O O . GLU B 1 258 ? -2.531 -7.922 -14.547 1 90.06 258 GLU B O 1
ATOM 4283 N N . ILE B 1 259 ? -2.227 -8.203 -12.375 1 80.69 259 ILE B N 1
ATOM 4284 C CA . ILE B 1 259 ? -2.621 -9.609 -12.453 1 80.69 259 ILE B CA 1
ATOM 4285 C C . ILE B 1 259 ? -4.102 -9.711 -12.805 1 80.69 259 ILE B C 1
ATOM 4287 O O . ILE B 1 259 ? -4.484 -10.477 -13.688 1 80.69 259 ILE B O 1
ATOM 4291 N N . VAL B 1 260 ? -4.91 -8.945 -12.219 1 81.56 260 VAL B N 1
ATOM 4292 C CA . VAL B 1 260 ? -6.355 -8.977 -12.414 1 81.56 260 VAL B CA 1
ATOM 4293 C C . VAL B 1 260 ? -6.688 -8.633 -13.867 1 81.56 260 VAL B C 1
ATOM 4295 O O . VAL B 1 260 ? -7.555 -9.266 -14.477 1 81.56 260 VAL B O 1
ATOM 4298 N N . PHE B 1 261 ? -5.984 -7.719 -14.422 1 91.31 261 PHE B N 1
ATOM 4299 C CA . PHE B 1 261 ? -6.316 -7.223 -15.758 1 91.31 261 PHE B CA 1
ATOM 4300 C C . PHE B 1 261 ? -5.434 -7.875 -16.812 1 91.31 261 PHE B C 1
ATOM 4302 O O . PHE B 1 261 ? -5.441 -7.469 -17.969 1 91.31 261 PHE B O 1
ATOM 4309 N N . GLY B 1 262 ? -4.633 -8.875 -16.422 1 89.25 262 GLY B N 1
ATOM 4310 C CA . GLY B 1 262 ? -3.797 -9.609 -17.359 1 89.25 262 GLY B CA 1
ATOM 4311 C C . GLY B 1 262 ? -2.746 -8.742 -18.031 1 89.25 262 GLY B C 1
ATOM 4312 O O . GLY B 1 262 ? -2.436 -8.93 -19.203 1 89.25 262 GLY B O 1
ATOM 4313 N N . ILE B 1 263 ? -2.301 -7.84 -17.328 1 93.44 263 ILE B N 1
ATOM 4314 C CA . ILE B 1 263 ? -1.282 -6.938 -17.844 1 93.44 263 ILE B CA 1
ATOM 4315 C C . ILE B 1 263 ? 0.099 -7.395 -17.391 1 93.44 263 ILE B C 1
ATOM 4317 O O . ILE B 1 263 ? 0.313 -7.637 -16.188 1 93.44 263 ILE B O 1
ATOM 4321 N N . GLN B 1 264 ? 0.971 -7.484 -18.281 1 93.75 264 GLN B N 1
ATOM 4322 C CA . GLN B 1 264 ? 2.32 -7.938 -17.969 1 93.75 264 GLN B CA 1
ATOM 4323 C C . GLN B 1 264 ? 3.24 -6.762 -17.656 1 93.75 264 GLN B C 1
ATOM 4325 O O . GLN B 1 264 ? 4.199 -6.508 -18.391 1 93.75 264 GLN B O 1
ATOM 4330 N N . GLY B 1 265 ? 3.025 -6.168 -16.578 1 95 265 GLY B N 1
ATOM 4331 C CA . GLY B 1 265 ? 3.84 -5.043 -16.141 1 95 265 GLY B CA 1
ATOM 4332 C C . GLY B 1 265 ? 4.996 -5.449 -15.25 1 95 265 GLY B C 1
ATOM 4333 O O . GLY B 1 265 ? 5.48 -6.578 -15.328 1 95 265 GLY B O 1
ATOM 4334 N N . LEU B 1 266 ? 5.512 -4.5 -14.469 1 92.94 266 LEU B N 1
ATOM 4335 C CA . LEU B 1 266 ? 6.668 -4.723 -13.609 1 92.94 266 LEU B CA 1
ATOM 4336 C C . LEU B 1 266 ? 6.305 -5.613 -12.43 1 92.94 266 LEU B C 1
ATOM 4338 O O . LEU B 1 266 ? 7.133 -6.395 -11.953 1 92.94 266 LEU B O 1
ATOM 4342 N N . GLY B 1 267 ? 5.121 -5.414 -11.969 1 86.06 267 GLY B N 1
ATOM 4343 C CA . GLY B 1 267 ? 4.684 -6.254 -10.867 1 86.06 267 GLY B CA 1
ATOM 4344 C C . GLY B 1 267 ? 4.691 -7.73 -11.203 1 86.06 267 GLY B C 1
ATOM 4345 O O . GLY B 1 267 ? 5.246 -8.539 -10.453 1 86.06 267 GLY B O 1
ATOM 4346 N N . ARG B 1 268 ? 4.117 -8.078 -12.211 1 84.88 268 ARG B N 1
ATOM 4347 C CA . ARG B 1 268 ? 4.094 -9.469 -12.648 1 84.88 268 ARG B CA 1
ATOM 4348 C C . ARG B 1 268 ? 5.504 -9.969 -12.961 1 84.88 268 ARG B C 1
ATOM 4350 O O . ARG B 1 268 ? 5.844 -11.117 -12.648 1 84.88 268 ARG B O 1
ATOM 4357 N N . LEU B 1 269 ? 6.227 -9.117 -13.625 1 90.62 269 LEU B N 1
ATOM 4358 C CA . LEU B 1 269 ? 7.605 -9.469 -13.938 1 90.62 269 LEU B CA 1
ATOM 4359 C C . LEU B 1 269 ? 8.398 -9.766 -12.664 1 90.62 269 LEU B C 1
ATOM 4361 O O . LEU B 1 269 ? 9.203 -10.695 -12.633 1 90.62 269 LEU B O 1
ATOM 4365 N N . LEU B 1 270 ? 8.18 -9 -11.711 1 86.62 270 LEU B N 1
ATOM 4366 C CA . LEU B 1 270 ? 8.867 -9.18 -10.43 1 86.62 270 LEU B CA 1
ATOM 4367 C C . LEU B 1 270 ? 8.469 -10.5 -9.781 1 86.62 270 LEU B C 1
ATOM 4369 O O . LEU B 1 270 ? 9.336 -11.273 -9.359 1 86.62 270 LEU B O 1
ATOM 4373 N N . VAL B 1 271 ? 7.238 -10.75 -9.727 1 76.38 271 VAL B N 1
ATOM 4374 C CA . VAL B 1 271 ? 6.738 -11.969 -9.094 1 76.38 271 VAL B CA 1
ATOM 4375 C C . VAL B 1 271 ? 7.273 -13.195 -9.836 1 76.38 271 VAL B C 1
ATOM 4377 O O . VAL B 1 271 ? 7.789 -14.125 -9.219 1 76.38 271 VAL B O 1
ATOM 4380 N N . ASN B 1 272 ? 7.164 -13.141 -11.102 1 81.19 272 ASN B N 1
ATOM 4381 C CA . ASN B 1 272 ? 7.641 -14.266 -11.898 1 81.19 272 ASN B CA 1
ATOM 4382 C C . ASN B 1 272 ? 9.148 -14.469 -11.742 1 81.19 272 ASN B C 1
ATOM 4384 O O . ASN B 1 272 ? 9.617 -15.602 -11.648 1 81.19 272 ASN B O 1
ATOM 4388 N N . SER B 1 273 ? 9.844 -13.398 -11.758 1 85.31 273 SER B N 1
ATOM 4389 C CA . SER B 1 273 ? 11.297 -13.508 -11.672 1 85.31 273 SER B CA 1
ATOM 4390 C C . SER B 1 273 ? 11.727 -14.055 -10.312 1 85.31 273 SER B C 1
ATOM 4392 O O . SER B 1 273 ? 12.727 -14.766 -10.219 1 85.31 273 SER B O 1
ATOM 4394 N N . ILE B 1 274 ? 11.055 -13.727 -9.328 1 75.31 274 ILE B N 1
ATOM 4395 C CA . ILE B 1 274 ? 11.344 -14.25 -7.996 1 75.31 274 ILE B CA 1
ATOM 4396 C C . ILE B 1 274 ? 11.062 -15.75 -7.953 1 75.31 274 ILE B C 1
ATOM 4398 O O . ILE B 1 274 ? 11.883 -16.531 -7.457 1 75.31 274 ILE B O 1
ATOM 4402 N N . LEU B 1 275 ? 9.906 -16.109 -8.492 1 71.38 275 LEU B N 1
ATOM 4403 C CA . LEU B 1 275 ? 9.5 -17.516 -8.492 1 71.38 275 LEU B CA 1
ATOM 4404 C C . LEU B 1 275 ? 10.461 -18.359 -9.312 1 71.38 275 LEU B C 1
ATOM 4406 O O . LEU B 1 275 ? 10.719 -19.516 -8.984 1 71.38 275 LEU B O 1
ATOM 4410 N N . GLU B 1 276 ? 10.977 -17.719 -10.266 1 76.5 276 GLU B N 1
ATOM 4411 C CA . GLU B 1 276 ? 11.891 -18.422 -11.172 1 76.5 276 GLU B CA 1
ATOM 4412 C C . GLU B 1 276 ? 13.336 -18.281 -10.719 1 76.5 276 GLU B C 1
ATOM 4414 O O . GLU B 1 276 ? 14.25 -18.797 -11.359 1 76.5 276 GLU B O 1
ATOM 4419 N N . ARG B 1 277 ? 13.516 -17.531 -9.68 1 75.06 277 ARG B N 1
ATOM 4420 C CA . ARG B 1 277 ? 14.844 -17.25 -9.148 1 75.06 277 ARG B CA 1
ATOM 4421 C C . ARG B 1 277 ? 15.734 -16.594 -10.195 1 75.06 277 ARG B C 1
ATOM 4423 O O . ARG B 1 277 ? 16.891 -16.984 -10.367 1 75.06 277 ARG B O 1
ATOM 4430 N N . ASN B 1 278 ? 15.094 -15.844 -11.055 1 82.06 278 ASN B N 1
ATOM 4431 C CA . ASN B 1 278 ? 15.773 -15.047 -12.07 1 82.06 278 ASN B CA 1
ATOM 4432 C C . ASN B 1 278 ? 16.344 -13.758 -11.484 1 82.06 278 ASN B C 1
ATOM 4434 O O . ASN B 1 278 ? 15.773 -12.68 -11.688 1 82.06 278 ASN B O 1
ATOM 4438 N N . TYR B 1 279 ? 17.5 -13.844 -10.953 1 80 279 TYR B N 1
ATOM 4439 C CA . TYR B 1 279 ? 18.062 -12.805 -10.102 1 80 279 TYR B CA 1
ATOM 4440 C C . TYR B 1 279 ? 18.297 -11.523 -10.898 1 80 279 TYR B C 1
ATOM 4442 O O . TYR B 1 279 ? 17.984 -10.43 -10.422 1 80 279 TYR B O 1
ATOM 4450 N N . PRO B 1 280 ? 18.859 -11.625 -12.102 1 84.94 280 PRO B N 1
ATOM 4451 C CA . PRO B 1 280 ? 19.094 -10.375 -12.828 1 84.94 280 PRO B CA 1
ATOM 4452 C C . PRO B 1 280 ? 17.812 -9.602 -13.117 1 84.94 280 PRO B C 1
ATOM 4454 O O . PRO B 1 280 ? 17.797 -8.367 -13.008 1 84.94 280 PRO B O 1
ATOM 4457 N N . VAL B 1 281 ? 16.781 -10.328 -13.391 1 88.88 281 VAL B N 1
ATOM 4458 C CA . VAL B 1 281 ? 15.508 -9.68 -13.68 1 88.88 281 VAL B CA 1
ATOM 4459 C C . VAL B 1 281 ? 14.906 -9.125 -12.391 1 88.88 281 VAL B C 1
ATOM 4461 O O . VAL B 1 281 ? 14.391 -8.008 -12.367 1 88.88 281 VAL B O 1
ATOM 4464 N N . THR B 1 282 ? 15.055 -9.883 -11.336 1 86.25 282 THR B N 1
ATOM 4465 C CA . THR B 1 282 ? 14.516 -9.477 -10.047 1 86.25 282 THR B CA 1
ATOM 4466 C C . THR B 1 282 ? 15.18 -8.188 -9.562 1 86.25 282 THR B C 1
ATOM 4468 O O . THR B 1 282 ? 14.5 -7.242 -9.172 1 86.25 282 THR B O 1
ATOM 4471 N N . GLN B 1 283 ? 16.453 -8.141 -9.633 1 87.12 283 GLN B N 1
ATOM 4472 C CA . GLN B 1 283 ? 17.203 -6.992 -9.148 1 87.12 283 GLN B CA 1
ATOM 4473 C C . GLN B 1 283 ? 16.828 -5.727 -9.914 1 87.12 283 GLN B C 1
ATOM 4475 O O . GLN B 1 283 ? 16.594 -4.68 -9.312 1 87.12 283 GLN B O 1
ATOM 4480 N N . MET B 1 284 ? 16.766 -5.879 -11.148 1 91.06 284 MET B N 1
ATOM 4481 C CA . MET B 1 284 ? 16.5 -4.703 -11.969 1 91.06 284 MET B CA 1
ATOM 4482 C C . MET B 1 284 ? 15.047 -4.258 -11.82 1 91.06 284 MET B C 1
ATOM 4484 O O . MET B 1 284 ? 14.75 -3.064 -11.859 1 91.06 284 MET B O 1
ATOM 4488 N N . THR B 1 285 ? 14.195 -5.219 -11.711 1 91.69 285 THR B N 1
ATOM 4489 C CA . THR B 1 285 ? 12.781 -4.867 -11.57 1 91.69 285 THR B CA 1
ATOM 4490 C C . THR B 1 285 ? 12.539 -4.137 -10.25 1 91.69 285 THR B C 1
ATOM 4492 O O . THR B 1 285 ? 11.797 -3.156 -10.203 1 91.69 285 THR B O 1
ATOM 4495 N N . ILE B 1 286 ? 13.172 -4.543 -9.211 1 89.06 286 ILE B N 1
ATOM 4496 C CA . ILE B 1 286 ? 13.062 -3.877 -7.918 1 89.06 286 ILE B CA 1
ATOM 4497 C C . ILE B 1 286 ? 13.602 -2.453 -8.023 1 89.06 286 ILE B C 1
ATOM 4499 O O . ILE B 1 286 ? 12.977 -1.507 -7.535 1 89.06 286 ILE B O 1
ATOM 4503 N N . LEU B 1 287 ? 14.695 -2.348 -8.664 1 91.31 287 LEU B N 1
ATOM 4504 C CA . LEU B 1 287 ? 15.32 -1.036 -8.812 1 91.31 287 LEU B CA 1
ATOM 4505 C C . LEU B 1 287 ? 14.422 -0.102 -9.625 1 91.31 287 LEU B C 1
ATOM 4507 O O . LEU B 1 287 ? 14.328 1.09 -9.32 1 91.31 287 LEU B O 1
ATOM 4511 N N . LEU B 1 288 ? 13.852 -0.637 -10.586 1 91.69 288 LEU B N 1
ATOM 4512 C CA . LEU B 1 288 ? 12.984 0.185 -11.43 1 91.69 288 LEU B CA 1
ATOM 4513 C C . LEU B 1 288 ? 11.734 0.606 -10.664 1 91.69 288 LEU B C 1
ATOM 4515 O O . LEU B 1 288 ? 11.273 1.741 -10.805 1 91.69 288 LEU B O 1
ATOM 4519 N N . VAL B 1 289 ? 11.156 -0.297 -9.945 1 89.38 289 VAL B N 1
ATOM 4520 C CA . VAL B 1 289 ? 9.984 0.036 -9.148 1 89.38 289 VAL B CA 1
ATOM 4521 C C . VAL B 1 289 ? 10.336 1.121 -8.133 1 89.38 289 VAL B C 1
ATOM 4523 O O . VAL B 1 289 ? 9.594 2.094 -7.969 1 89.38 289 VAL B O 1
ATOM 4526 N N . ALA B 1 290 ? 11.438 0.913 -7.473 1 89.44 290 ALA B N 1
ATOM 4527 C CA . ALA B 1 290 ? 11.93 1.94 -6.555 1 89.44 290 ALA B CA 1
ATOM 4528 C C . ALA B 1 290 ? 12.156 3.262 -7.281 1 89.44 290 ALA B C 1
ATOM 4530 O O . ALA B 1 290 ? 11.875 4.332 -6.742 1 89.44 290 ALA B O 1
ATOM 4531 N N . GLY B 1 291 ? 12.695 3.18 -8.438 1 91.06 291 GLY B N 1
ATOM 4532 C CA . GLY B 1 291 ? 12.922 4.367 -9.25 1 91.06 291 GLY B CA 1
ATOM 4533 C C . GLY B 1 291 ? 11.641 5.113 -9.578 1 91.06 291 GLY B C 1
ATOM 4534 O O . GLY B 1 291 ? 11.602 6.344 -9.508 1 91.06 291 GLY B O 1
ATOM 4535 N N . ILE B 1 292 ? 10.648 4.359 -9.922 1 89.44 292 ILE B N 1
ATOM 4536 C CA . ILE B 1 292 ? 9.352 4.961 -10.211 1 89.44 292 ILE B CA 1
ATOM 4537 C C . ILE B 1 292 ? 8.82 5.676 -8.969 1 89.44 292 ILE B C 1
ATOM 4539 O O . ILE B 1 292 ? 8.328 6.805 -9.055 1 89.44 292 ILE B O 1
ATOM 4543 N N . PHE B 1 293 ? 8.961 5.031 -7.852 1 88.44 293 PHE B N 1
ATOM 4544 C CA . PHE B 1 293 ? 8.539 5.645 -6.594 1 88.44 293 PHE B CA 1
ATOM 4545 C C . PHE B 1 293 ? 9.273 6.957 -6.363 1 88.44 293 PHE B C 1
ATOM 4547 O O . PHE B 1 293 ? 8.656 7.98 -6.066 1 88.44 293 PHE B O 1
ATOM 4554 N N . VAL B 1 294 ? 10.562 6.922 -6.488 1 87.25 294 VAL B N 1
ATOM 4555 C CA . VAL B 1 294 ? 11.414 8.078 -6.223 1 87.25 294 VAL B CA 1
ATOM 4556 C C . VAL B 1 294 ? 11.102 9.195 -7.215 1 87.25 294 VAL B C 1
ATOM 4558 O O . VAL B 1 294 ? 10.992 10.359 -6.832 1 87.25 294 VAL B O 1
ATOM 4561 N N . PHE B 1 295 ? 10.945 8.836 -8.422 1 86.38 295 PHE B N 1
ATOM 4562 C CA . PHE B 1 295 ? 10.672 9.828 -9.461 1 86.38 295 PHE B CA 1
ATOM 4563 C C . PHE B 1 295 ? 9.289 10.445 -9.258 1 86.38 295 PHE B C 1
ATOM 4565 O O . PHE B 1 295 ? 9.117 11.656 -9.43 1 86.38 295 PHE B O 1
ATOM 4572 N N . MET B 1 296 ? 8.352 9.656 -8.945 1 85.12 296 MET B N 1
ATOM 4573 C CA . MET B 1 296 ? 7.004 10.172 -8.711 1 85.12 296 MET B CA 1
ATOM 4574 C C . MET B 1 296 ? 6.977 11.086 -7.488 1 85.12 296 MET B C 1
ATOM 4576 O O . MET B 1 296 ? 6.254 12.078 -7.469 1 85.12 296 MET B O 1
ATOM 4580 N N . ASN B 1 297 ? 7.789 10.734 -6.547 1 83.25 297 ASN B N 1
ATOM 4581 C CA . ASN B 1 297 ? 7.91 11.609 -5.387 1 83.25 297 ASN B CA 1
ATOM 4582 C C . ASN B 1 297 ? 8.523 12.953 -5.762 1 83.25 297 ASN B C 1
ATOM 4584 O O . ASN B 1 297 ? 8.102 14 -5.258 1 83.25 297 ASN B O 1
ATOM 4588 N N . LEU B 1 298 ? 9.469 12.867 -6.574 1 80.19 298 LEU B N 1
ATOM 4589 C CA . LEU B 1 298 ? 10.102 14.086 -7.055 1 80.19 298 LEU B CA 1
ATOM 4590 C C . LEU B 1 298 ? 9.094 14.953 -7.809 1 80.19 298 LEU B C 1
ATOM 4592 O O . LEU B 1 298 ? 9.102 16.188 -7.668 1 80.19 298 LEU B O 1
ATOM 4596 N N . LEU B 1 299 ? 8.242 14.328 -8.523 1 80.19 299 LEU B N 1
ATOM 4597 C CA . LEU B 1 299 ? 7.215 15.055 -9.266 1 80.19 299 LEU B CA 1
ATOM 4598 C C . LEU B 1 299 ? 6.211 15.703 -8.32 1 80.19 299 LEU B C 1
ATOM 4600 O O . LEU B 1 299 ? 5.793 16.844 -8.539 1 80.19 299 LEU B O 1
ATOM 4604 N N . VAL B 1 300 ? 5.879 14.953 -7.309 1 75.94 300 VAL B N 1
ATOM 4605 C CA . VAL B 1 300 ? 4.953 15.492 -6.312 1 75.94 300 VAL B CA 1
ATOM 4606 C C . VAL B 1 300 ? 5.586 16.688 -5.605 1 75.94 300 VAL B C 1
ATOM 4608 O O . VAL B 1 300 ? 4.926 17.703 -5.367 1 75.94 300 VAL B O 1
ATOM 4611 N N . ASP B 1 301 ? 6.84 16.609 -5.328 1 72.88 301 ASP B N 1
ATOM 4612 C CA . ASP B 1 301 ? 7.566 17.703 -4.688 1 72.88 301 ASP B CA 1
ATOM 4613 C C . ASP B 1 301 ? 7.621 18.938 -5.59 1 72.88 301 ASP B C 1
ATOM 4615 O O . ASP B 1 301 ? 7.426 20.062 -5.129 1 72.88 301 ASP B O 1
ATOM 4619 N N . ILE B 1 302 ? 7.883 18.703 -6.789 1 73.75 302 ILE B N 1
ATOM 4620 C CA . ILE B 1 302 ? 7.988 19.797 -7.742 1 73.75 302 ILE B CA 1
ATOM 4621 C C . ILE B 1 302 ? 6.613 20.438 -7.953 1 73.75 302 ILE B C 1
ATOM 4623 O O . ILE B 1 302 ? 6.496 21.656 -8.047 1 73.75 302 ILE B O 1
ATOM 4627 N N . ALA B 1 303 ? 5.59 19.641 -8.008 1 71 303 ALA B N 1
ATOM 4628 C CA . ALA B 1 303 ? 4.23 20.156 -8.172 1 71 303 ALA B CA 1
ATOM 4629 C C . ALA B 1 303 ? 3.822 21.031 -6.992 1 71 303 ALA B C 1
ATOM 4631 O O . ALA B 1 303 ? 3.133 22.031 -7.164 1 71 303 ALA B O 1
ATOM 4632 N N . TYR B 1 304 ? 4.289 20.672 -5.918 1 68 304 TYR B N 1
ATOM 4633 C CA . TYR B 1 304 ? 3.969 21.422 -4.711 1 68 304 TYR B CA 1
ATOM 4634 C C . TYR B 1 304 ? 4.68 22.766 -4.707 1 68 304 TYR B C 1
ATOM 4636 O O . TYR B 1 304 ? 4.137 23.766 -4.207 1 68 304 TYR B O 1
ATOM 4644 N N . THR B 1 305 ? 5.922 22.797 -5.105 1 66.5 305 THR B N 1
ATOM 4645 C CA . THR B 1 305 ? 6.637 24.062 -5.16 1 66.5 305 THR B CA 1
ATOM 4646 C C . THR B 1 305 ? 5.918 25.047 -6.082 1 66.5 305 THR B C 1
ATOM 4648 O O . THR B 1 305 ? 6.02 26.266 -5.902 1 66.5 305 THR B O 1
ATOM 4651 N N . ALA B 1 306 ? 5.195 24.5 -6.926 1 63.72 306 ALA B N 1
ATOM 4652 C CA . ALA B 1 306 ? 4.426 25.344 -7.832 1 63.72 306 ALA B CA 1
ATOM 4653 C C . ALA B 1 306 ? 3.195 25.922 -7.137 1 63.72 306 ALA B C 1
ATOM 4655 O O . ALA B 1 306 ? 2.727 27 -7.484 1 63.72 306 ALA B O 1
ATOM 4656 N N . ILE B 1 307 ? 2.729 25.219 -6.211 1 61.88 307 ILE B N 1
ATOM 4657 C CA . ILE B 1 307 ? 1.521 25.641 -5.504 1 61.88 307 ILE B CA 1
ATOM 4658 C C . ILE B 1 307 ? 1.887 26.609 -4.391 1 61.88 307 ILE B C 1
ATOM 4660 O O . ILE B 1 307 ? 1.195 27.609 -4.18 1 61.88 307 ILE B O 1
ATOM 4664 N N . ASP B 1 308 ? 2.852 26.344 -3.578 1 57.97 308 ASP B N 1
ATOM 4665 C CA . ASP B 1 308 ? 3.287 27.281 -2.545 1 57.97 308 ASP B CA 1
ATOM 4666 C C . ASP B 1 308 ? 4.758 27.656 -2.729 1 57.97 308 ASP B C 1
ATOM 4668 O O . ASP B 1 308 ? 5.648 26.922 -2.273 1 57.97 308 ASP B O 1
ATOM 4672 N N . PRO B 1 309 ? 4.938 28.734 -3.473 1 54.81 309 PRO B N 1
ATOM 4673 C CA . PRO B 1 309 ? 6.301 29.188 -3.768 1 54.81 309 PRO B CA 1
ATOM 4674 C C . PRO B 1 309 ? 7.105 29.5 -2.506 1 54.81 309 PRO B C 1
ATOM 4676 O O . PRO B 1 309 ? 8.336 29.594 -2.562 1 54.81 309 PRO B O 1
ATOM 4679 N N . ARG B 1 310 ? 6.398 29.641 -1.348 1 51.94 310 ARG B N 1
ATOM 4680 C CA . ARG B 1 310 ? 7.129 29.984 -0.133 1 51.94 310 ARG B CA 1
ATOM 4681 C C . ARG B 1 310 ? 8 28.828 0.325 1 51.94 310 ARG B C 1
ATOM 4683 O O . ARG B 1 310 ? 8.938 29.016 1.103 1 51.94 310 ARG B O 1
ATOM 4690 N N . ILE B 1 311 ? 7.574 27.781 -0.001 1 51.75 311 ILE B N 1
ATOM 4691 C CA . ILE B 1 311 ? 8.312 26.594 0.448 1 51.75 311 ILE B CA 1
ATOM 4692 C C . ILE B 1 311 ? 9.641 26.5 -0.309 1 51.75 311 ILE B C 1
ATOM 4694 O O . ILE B 1 311 ? 10.516 25.734 0.066 1 51.75 311 ILE B O 1
ATOM 4698 N N . ARG B 1 312 ? 9.781 27.312 -1.336 1 48.78 312 ARG B N 1
ATOM 4699 C CA . ARG B 1 312 ? 11.031 27.391 -2.084 1 48.78 312 ARG B CA 1
ATOM 4700 C C . ARG B 1 312 ? 12.203 27.688 -1.154 1 48.78 312 ARG B C 1
ATOM 4702 O O . ARG B 1 312 ? 13.336 27.266 -1.427 1 48.78 312 ARG B O 1
ATOM 4709 N N . TYR B 1 313 ? 11.977 28.672 -0.193 1 39.75 313 TYR B N 1
ATOM 4710 C CA . TYR B 1 313 ? 13.047 29.375 0.502 1 39.75 313 TYR B CA 1
ATOM 4711 C C . TYR B 1 313 ? 13.562 28.562 1.683 1 39.75 313 TYR B C 1
ATOM 4713 O O . TYR B 1 313 ? 14.398 29.031 2.451 1 39.75 313 TYR B O 1
ATOM 4721 N N . GLY B 1 314 ? 12.961 27.547 2.119 1 41.12 314 GLY B N 1
ATOM 4722 C CA . GLY B 1 314 ? 13.648 27.062 3.305 1 41.12 314 GLY B CA 1
ATOM 4723 C C . GLY B 1 314 ? 15.141 26.906 3.1 1 41.12 314 GLY B C 1
ATOM 4724 O O . GLY B 1 314 ? 15.867 26.531 4.027 1 41.12 314 GLY B O 1
ATOM 4725 N N . GLY B 1 315 ? 15.656 26.703 1.898 1 36.31 315 GLY B N 1
ATOM 4726 C CA . GLY B 1 315 ? 17.109 26.828 1.88 1 36.31 315 GLY B CA 1
ATOM 4727 C C . GLY B 1 315 ? 17.578 28.25 2.143 1 36.31 315 GLY B C 1
ATOM 4728 O O . GLY B 1 315 ? 18.781 28.469 2.332 1 36.31 315 GLY B O 1
ATOM 4729 N N . GLU B 1 316 ? 16.891 29.312 1.778 1 32.19 316 GLU B N 1
ATOM 4730 C CA . GLU B 1 316 ? 17.625 30.578 1.764 1 32.19 316 GLU B CA 1
ATOM 4731 C C . GLU B 1 316 ? 17.688 31.188 3.16 1 32.19 316 GLU B C 1
ATOM 4733 O O . GLU B 1 316 ? 18.5 32.094 3.408 1 32.19 316 GLU B O 1
ATOM 4738 N N . GLN B 1 317 ? 16.703 31.156 4.043 1 30.88 317 GLN B N 1
ATOM 4739 C CA . GLN B 1 317 ? 17 32.094 5.129 1 30.88 317 GLN B CA 1
ATOM 4740 C C . GLN B 1 317 ? 18.09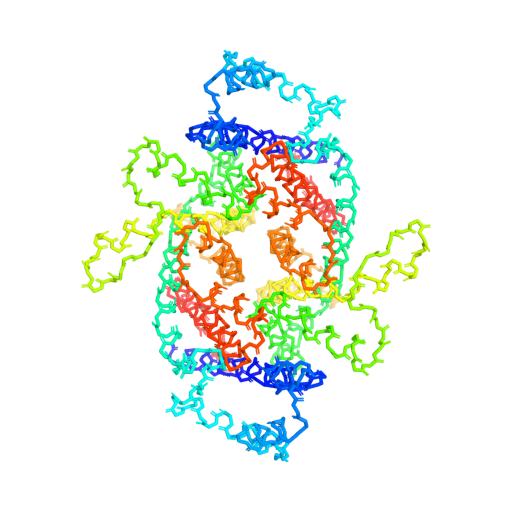4 31.531 6.047 1 30.88 317 GLN B C 1
ATOM 4742 O O . GLN B 1 317 ? 17.781 30.844 7.027 1 30.88 317 GLN B O 1
ATOM 4747 N N . SER B 1 318 ? 19.016 30.625 5.66 1 24.78 318 SER B N 1
ATOM 4748 C CA . SER B 1 318 ? 20.297 30.922 6.301 1 24.78 318 SER B CA 1
ATOM 4749 C C . SER B 1 318 ? 20.922 32.188 5.734 1 24.78 318 SER B C 1
ATOM 4751 O O . SER B 1 318 ? 20.812 32.469 4.539 1 24.78 318 SER B O 1
#

Radius of gyration: 25.54 Å; Cα contacts (8 Å, |Δi|>4): 874; chains: 2; bounding box: 70×74×61 Å

pLDDT: mean 82.34, std 13.86, range [24.2, 97.44]

Nearest PDB structures (foldseek):
  8wd9-assembly1_B  TM=8.357E-01  e=1.160E-14  Mycobacterium tuberculosis H37Rv
  8j5q-assembly1_B  TM=8.703E-01  e=5.618E-13  Mycobacterium tuberculosis H37Rv
  8wda-assembly1_B  TM=8.341E-01  e=3.533E-13  Mycobacterium tuberculosis H37Rv
  8ja7-assembly1_A  TM=4.771E-01  e=7.058E-02  Mycobacterium tuberculosis H37Rv
  5vju-assembly1_A  TM=2.520E-01  e=8.642E+00  synthetic construct

Sequence (636 aa):
MWRYIAKRTGHAIFVMWMVATTVFVGLRSVPGGPVRAMLGQEATPEAVASLRADLGLDQPLHVQYVDWLGGMLSGDFGRSITSSETVGALIGSAAPKTVSIAAFGVVLGLAVAIPAGIIGATRRNEPADYATTVGAFVGISMPAFFIGILLAIVFGVQLGWFPVVGYTPLSEGVVPWLESIVLPGIAVGLPYAAGVTRMMRSSLIEILDEQYMRTAVAKGISSRVQLYKHALQNAMIPVVTIAGIQLALVLGGSVTVEIVFGIQGLGRLLVNSILERNYPVTQMTILLVAGIFVFMNLLVDIAYTAIDPRIRYGGEQSMWRYIAKRTGHAIFVMWMVATTVFVGLRSVPGGPVRAMLGQEATPEAVASLRADLGLDQPLHVQYVDWLGGMLSGDFGRSITSSETVGALIGSAAPKTVSIAAFGVVLGLAVAIPAGIIGATRRNEPADYATTVGAFVGISMPAFFIGILLAIVFGVQLGWFPVVGYTPLSEGVVPWLESIVLPGIAVGLPYAAGVTRMMRSSLIEILDEQYMRTAVAKGISSRVQLYKHALQNAMIPVVTIAGIQLALVLGGSVTVEIVFGIQGLGRLLVNSILERNYPVTQMTILLVAGIFVFMNLLVDIAYTAIDPRIRYGGEQS

Foldseek 3Di:
DVVVLVVLVVVLVVVLVVLLVCLLVVQQVDPVHLLCLLCDPPDDPVSSVVVCVVLVVPDDSVVNSCVCVVCVVVVQLDAWSVPRHGLSVLQVQFAVLLLLLLVLLLVVLVVQQQVLLVQLQVVPPDPSVVCSLVQLVVQQVDALQVQLLVCCVVCCVVVNPAPQADADDCVVHDVNRCRLNVSSSNSLNSNLSSQLNVLLNVLLNVLCPPCVVVVCVVVVVPDPVVSSLVSNLRSCVVSLVSSLVCSVSSSVSSLSNCVRRVHRHLSVQLVVCVVSSRSSSNSVSSSVSSVSSSVVNSVSVVVSCVSPVVVVCPVPVD/DVVVLVVLVVVLVVVLVVLLVCLLVVQQVDPVHLLCLLCDPPRDPVSSVVVCVVLVVPDDSVVNSCVCVVCVVVVQLDAWSVPRHGLSVLQVQFAVLLLLLLVLLLVVLCVQQQVLLVQLQVVPPDPSVVVSLVQLVVQQVDALQVQLLVCCVVCCVVVNPAPQADADDCVVHDVNRCRLNVSSSNSLNSNLSSQLNVLLNVLLNVLCPPCVVVVCVVVVVPDPVVSSLVSNLRSCVVSLVSSLVCSVSSLVSSLSSCVRRVHRHLSVQLVVCVVSSRSSNNSVSSSVSSSSSSVVNSVSVVVSCVSPVVVVCPVPPD

Organism: NCBI:txid355548

Secondary structure (DSSP, 8-state):
-HHHHHHHHHHHHHHHHHHHHHHHHHHHTSTTHHHHHHH-TT--HHHHHHHHHHTTTTS-HHHHHHHHHHHHHTT---B-TTT--BHHHHHHHHHHHHHHHHHHHHHHHHHHHHHHHHHHHHTTTSHHHHHHHHHHHHHHHS-HHHHHHHHIIIIIIIS--S-SS----GGG-HHHHHHHHHHHHHHHHHHHHHHHHHHHHHHHHHHHHSTHHHHHHHTT---HHHHHHHHHHHHHHHHHHHHHHTHHHHHHHHHHHHHHTT---HHHHHHHHHHTT-HHHHHHHHHHHHHHHHHHHHHHHHHHHHH-GGGGGGGT--/-HHHHHHHHHHHHHHHHHHHHHHHHHHHTSTTHHHHHHH-TT--HHHHHHHHHHTTTTS-HHHHHHHHHHHHHTT---B-TTT--BHHHHHHHHHHHHHHHHHHHHHHHHHHHHHHHHHHHHTTTSHHHHHHHHHHHHHHHS-HHHHHHHHIIIIIIIS--S-SS----GGG-HHHHHHHHHHHHHHHHHHHHHHHHHHHHHHHHHHHHSTHHHHHHHTT---HHHHHHHHHHHHHHHHHHHHHHTHHHHHHHHHHHHHHTT---HHHHHHHHHHTT-HHHHHHHHHHHHHHHHHHHHHHHHHHHHH-GGGGGGGT--

Solvent-accessible surface area (backbone atoms only — not comparable to full-atom values): 31358 Å² total; per-residue (Å²): 104,67,65,53,49,49,51,52,48,52,50,47,51,50,43,50,50,50,47,50,49,48,50,55,53,45,55,68,55,35,84,73,35,59,45,35,56,58,53,35,89,78,43,50,69,64,58,41,49,51,48,28,52,74,69,41,66,73,48,58,65,70,58,42,47,52,52,50,54,50,29,46,76,71,65,45,52,51,50,28,76,82,77,62,41,47,29,53,59,55,46,63,64,8,42,62,51,42,48,49,27,44,51,46,8,49,54,51,13,49,67,48,12,53,58,40,6,49,45,23,36,75,35,61,91,32,71,62,14,49,48,38,51,49,51,22,49,44,32,41,39,42,57,30,39,57,47,27,50,42,42,32,34,50,40,17,64,71,64,55,77,34,65,52,64,40,75,44,57,62,92,79,29,65,64,59,20,47,44,34,32,48,55,54,6,47,19,28,7,41,32,46,13,16,45,36,15,51,42,30,17,53,34,36,38,50,45,58,65,35,64,49,50,59,46,37,52,69,68,58,57,73,50,69,61,58,52,49,49,55,40,48,59,63,20,40,55,64,28,53,52,47,54,38,53,42,44,46,46,29,56,58,27,42,29,51,28,24,59,75,25,59,32,70,17,44,43,46,50,33,54,51,20,55,76,59,42,19,55,49,42,28,53,51,41,52,50,47,53,26,45,50,48,51,51,52,34,50,50,49,53,53,54,44,44,69,72,43,62,72,68,61,42,76,73,52,88,108,105,69,66,55,49,50,51,51,48,52,50,47,51,51,44,50,50,50,48,49,50,49,50,54,52,43,56,68,56,35,84,72,35,57,45,34,54,59,54,35,90,78,42,49,69,66,59,41,49,52,48,27,51,73,69,42,66,74,47,56,66,69,57,41,48,51,51,50,54,50,29,48,76,72,65,44,51,53,50,28,76,83,77,62,42,46,28,51,58,56,46,62,65,8,41,59,53,42,48,50,27,43,51,47,8,50,54,52,13,50,66,48,12,55,58,41,5,48,45,23,36,74,37,60,91,33,72,62,14,49,49,40,52,49,50,21,49,45,31,40,41,42,57,30,37,57,46,27,50,43,44,34,35,51,40,17,64,71,65,55,76,34,66,50,65,39,75,44,56,61,91,80,29,64,64,58,20,46,44,32,32,48,56,54,6,47,18,29,7,41,31,47,14,16,45,38,16,52,42,30,18,54,35,34,37,51,47,60,65,36,62,49,50,59,46,37,52,69,69,57,58,72,50,70,61,57,53,49,50,54,39,48,60,61,19,39,54,64,28,55,52,46,54,40,52,41,43,44,47,28,57,61,27,41,30,52,28,25,59,76,26,60,31,71,18,44,43,47,50,32,54,51,19,57,76,58,39,20,55,49,42,28,52,51,41,51,50,48,52,25,45,51,48,50,50,51,32,50,49,48,52,54,55,42,44,70,70,40,62,71,68,63,41,75,75,51,87,111